Protein 2GAS (pdb70)

Nearest PDB structures (foldseek):
  2gas-assembly2_B  TM=9.948E-01  e=5.418E-63  Medicago sativa
  1qyc-assembly1_B  TM=9.680E-01  e=9.680E-45  Pinus taeda
  7cs9-assembly2_A  TM=9.360E-01  e=3.349E-35  Arabidopsis thaliana
  3c1o-assembly1_A  TM=9.194E-01  e=2.163E-31  Clarkia breweri
  3i52-assembly1_A  TM=9.029E-01  e=3.126E-31  Vitis vinifera

Solvent-accessible surface area: 25068 Å² total; per-residue (Å²): 104,166,38,70,0,0,0,0,26,6,39,22,45,9,0,58,42,0,0,81,12,0,42,182,46,48,5,52,1,30,0,13,12,39,130,69,94,10,1,39,14,16,31,44,54,66,105,15,20,72,57,0,102,91,77,45,8,75,34,15,119,6,25,12,60,59,60,142,34,0,10,136,2,0,119,61,2,20,3,0,0,2,1,21,47,76,25,31,21,83,12,4,86,84,2,5,121,0,6,98,103,11,63,52,16,127,12,0,0,2,7,5,8,18,16,2,4,72,62,29,93,3,43,92,40,0,96,105,44,12,68,52,34,8,64,10,4,104,55,0,65,91,73,60,5,32,33,0,8,0,0,0,11,1,15,1,30,124,23,2,97,15,2,12,6,4,101,30,105,66,8,10,107,57,29,1,11,0,9,13,83,1,94,38,61,2,1,5,0,13,31,52,16,0,0,52,1,0,3,80,0,4,49,17,112,102,0,94,59,41,7,0,0,2,27,3,89,132,0,57,28,11,6,36,70,0,1,56,29,0,28,144,37,31,67,86,102,4,99,77,60,107,4,45,54,123,75,1,57,66,10,8,144,56,9,16,110,48,48,21,60,69,2,0,40,10,2,0,8,9,29,88,5,13,1,77,36,161,58,58,112,73,119,5,31,26,0,20,134,46,6,101,98,20,133,33,47,12,1,45,94,22,0,77,124,31,94,160,95,47,62,0,0,0,2,34,8,26,23,69,20,0,56,39,0,0,84,14,0,40,189,62,62,15,57,5,32,0,8,20,90,134,44,100,22,6,28,19,18,40,48,47,74,120,14,30,91,60,0,101,93,80,49,7,82,50,20,111,2,14,34,92,59,63,145,32,0,10,138,3,0,119,66,1,10,8,0,0,2,4,29,44,65,49,57,28,90,22,2,67,79,0,7,132,0,6,107,107,10,65,44,15,99,11,0,0,3,13,4,8,17,19,2,4,72,65,28,90,2,42,94,44,0,99,122,38,11,78,59,32,11,58,3,3,99,54,0,66,91,82,62,4,33,24,0,6,0,0,0,12,6,19,0,36,117,21,1,87,17,2,10,3,6,97,40,92,68,11,12,101,62,30,0,9,1,6,23,83,1,101,37,61,10,2,15,1,15,38,53,17,0,0,58,2,0,5,84,0,5,65,17,116,111,0,90,61,46,6,0,0,2,27,3,87,135,0,59,24,11,6,35,69,1,0,53,40,0,24,129,40,30,69,94,94,4,111,77,39,90,1,56,55,123,20,0,58,91,6,9,138,25,4,29,89,63,27,26,55,34,4,0,23,6,0,0,25,14,31,92,7,12,2,76,30,153,54,55,109,73,135,11,24,27,0,25,135,45,6,113,89,19,120,50,37,28,0,51,103,23,0,80,124,35,98

Radius of gyration: 26.08 Å; Cα contacts (8 Å, |Δi|>4): 1271; chains: 2; bounding box: 48×51×77 Å

CATH classification: 3.40.50.720 (+1 more: 3.90.25.10)

InterPro domains:
  IPR008030 NmrA-like domain [PF05368] (4-314)
  IPR036291 NAD(P)-binding domain superfamily [SSF51735] (5-292)
  IPR045312 Phenylcoumaran benzylic ether reductase-like [cd05259] (6-313)
  IPR050608 NmrA-type oxidoreductase, Isoflavone reductase subfamily [PTHR43349] (4-318)

Secondary structure (DSSP, 8-state):
----EEEESTTSTTHHHHHHHHHHHT--EEEEE--S--SS-HHHHHHHHHHHHHTTPEEEE--TT-HHHHHHHHTT-SEEEE-SSSS-GGGHHHHHHHHHHH---SEEE-S--SS-TTS----TTHHHHHHHHHHHHHHHHHHT--BEEEE--EETTTTGGGTT-TT-SS--SSEEEEETTS-SEEEEE-HHHHHHHHHHHHT-GGGTTEEEE---GGGEEEHHHHHHHHHHHHTSPPEEEEE-HHHHHHHHHHBPTTHHHHHHHHIIIIIS-TT-----TTTEEEHHHH-TT--PPPHHHHHGGG-/----EEEESTTSTTHHHHHHHHHHHT--EEEEE-SS--SS-HHHHHHHHHHHHHTTPEEEE--TT-HHHHHHHHTT-SEEEE-SSSB-GGGHHHHHHHHHHH---SEEE-S--SS-TTS----TTHHHHHHHHHHHHHHHHHTT--BEEEE--EEIIIIITTTT-TT-SS--SSEEEEETTS-S-EEEE-HHHHHHHHHHHHH-GGGTTEEEE---GGGEE-HHHHHHHHHHHHTSPPEEEEEPHHHHHHHHHH--TTHHHHHHHHIIIIIS-TT-----TTTEEEHHHH-TT-----HHHHHGGG-

Structure (mmCIF, N/CA/C/O backbone):
data_2GAS
#
_entry.id   2GAS
#
_cell.length_a   176.064
_cell.length_b   53.000
_cell.length_c   74.397
_cell.angle_alpha   90.00
_cell.angle_beta   112.72
_cell.angle_gamma   90.00
#
_symmetry.space_group_name_H-M   'C 1 2 1'
#
loop_
_entity.id
_entity.type
_entity.pdbx_description
1 polymer 'isoflavone reductase'
2 water water
#
loop_
_atom_site.group_PDB
_atom_site.id
_atom_site.type_symbol
_atom_site.label_atom_id
_atom_site.label_alt_id
_atom_site.label_comp_id
_atom_site.label_asym_id
_atom_site.label_entity_id
_atom_site.label_seq_id
_atom_site.pdbx_PDB_ins_code
_atom_site.Cartn_x
_atom_site.Cartn_y
_atom_site.Cartn_z
_atom_site.occupancy
_atom_site.B_iso_or_equiv
_atom_site.auth_seq_id
_atom_site.auth_comp_id
_atom_site.auth_asym_id
_atom_site.auth_atom_id
_atom_site.pdbx_PDB_model_num
ATOM 1 N N . THR A 1 1 ? 20.632 -11.742 40.306 1.00 46.47 3 THR A N 1
ATOM 2 C CA . THR A 1 1 ? 21.091 -12.689 39.247 1.00 46.62 3 THR A CA 1
ATOM 3 C C . THR A 1 1 ? 20.245 -13.960 39.212 1.00 45.07 3 THR A C 1
ATOM 4 O O . THR A 1 1 ? 20.566 -14.906 38.493 1.00 46.00 3 THR A O 1
ATOM 8 N N . GLU A 1 2 ? 19.168 -13.979 39.991 1.00 43.18 4 GLU A N 1
ATOM 9 C CA . GLU A 1 2 ? 18.277 -15.135 40.038 1.00 40.02 4 GLU A CA 1
ATOM 10 C C . GLU A 1 2 ? 17.396 -15.196 38.790 1.00 36.14 4 GLU A C 1
ATOM 11 O O . GLU A 1 2 ? 16.895 -16.261 38.423 1.00 36.10 4 GLU A O 1
ATOM 17 N N . ASN A 1 3 ? 17.213 -14.053 38.137 1.00 30.26 5 ASN A N 1
ATOM 18 C CA . ASN A 1 3 ? 16.374 -13.990 36.944 1.00 27.46 5 ASN A CA 1
ATOM 19 C C . ASN A 1 3 ? 16.934 -14.772 35.763 1.00 23.39 5 ASN A C 1
ATOM 20 O O . ASN A 1 3 ? 18.073 -14.556 35.344 1.00 21.83 5 ASN A O 1
ATOM 25 N N . LYS A 1 4 ? 16.122 -15.682 35.232 1.00 20.70 6 LYS A N 1
ATOM 26 C CA . LYS A 1 4 ? 16.504 -16.470 34.069 1.00 19.27 6 LYS A CA 1
ATOM 27 C C . LYS A 1 4 ? 16.078 -15.627 32.874 1.00 19.12 6 LYS A C 1
ATOM 28 O O . LYS A 1 4 ? 14.903 -15.298 32.734 1.00 19.60 6 LYS A O 1
ATOM 34 N N . ILE A 1 5 ? 17.042 -15.276 32.027 1.00 17.43 7 ILE A N 1
ATOM 35 C CA . ILE A 1 5 ? 16.791 -14.421 30.870 1.00 16.00 7 ILE A CA 1
ATOM 36 C C . ILE A 1 5 ? 16.874 -15.145 29.524 1.00 17.12 7 ILE A C 1
ATOM 37 O O . ILE A 1 5 ? 17.888 -15.769 29.201 1.00 17.42 7 ILE A O 1
ATOM 42 N N . LEU A 1 6 ? 15.799 -15.044 28.743 1.00 16.84 8 LEU A N 1
ATOM 43 C CA . LEU A 1 6 ? 15.724 -15.663 27.423 1.00 17.29 8 LEU A CA 1
ATOM 44 C C . LEU A 1 6 ? 15.852 -14.587 26.352 1.00 16.21 8 LEU A C 1
ATOM 45 O O . LEU A 1 6 ? 15.110 -13.601 26.361 1.00 17.19 8 LEU A O 1
ATOM 50 N N . ILE A 1 7 ? 16.784 -14.790 25.431 1.00 16.74 9 ILE A N 1
ATOM 51 C CA . ILE A 1 7 ? 17.005 -13.841 24.349 1.00 15.53 9 ILE A CA 1
ATOM 52 C C . ILE A 1 7 ? 16.535 -14.399 23.014 1.00 16.11 9 ILE A C 1
ATOM 53 O O . ILE A 1 7 ? 17.014 -15.443 22.563 1.00 17.08 9 ILE A O 1
ATOM 58 N N . LEU A 1 8 ? 15.583 -13.706 22.394 1.00 15.26 10 LEU A N 1
ATOM 59 C CA . LEU A 1 8 ? 15.082 -14.090 21.078 1.00 15.43 10 LEU A CA 1
ATOM 60 C C . LEU A 1 8 ? 15.944 -13.281 20.103 1.00 15.07 10 LEU A C 1
ATOM 61 O O . LEU A 1 8 ? 16.280 -12.126 20.387 1.00 17.64 10 LEU A O 1
ATOM 66 N N . GLY A 1 9 ? 16.312 -13.888 18.974 1.00 14.81 11 GLY A N 1
ATOM 67 C CA . GLY A 1 9 ? 17.183 -13.236 18.005 1.00 16.76 11 GLY A CA 1
ATOM 68 C C . GLY A 1 9 ? 18.577 -13.118 18.613 1.00 15.65 11 GLY A C 1
ATOM 69 O O . GLY A 1 9 ? 19.267 -12.123 18.408 1.00 15.13 11 GLY A O 1
ATOM 70 N N . PRO A 1 10 ? 19.036 -14.151 19.338 1.00 17.26 12 PRO A N 1
ATOM 71 C CA . PRO A 1 10 ? 20.349 -14.143 19.988 1.00 16.34 12 PRO A CA 1
ATOM 72 C C . PRO A 1 10 ? 21.595 -13.990 19.116 1.00 17.38 12 PRO A C 1
ATOM 73 O O . PRO A 1 10 ? 22.630 -13.523 19.602 1.00 18.23 12 PRO A O 1
ATOM 77 N N . THR A 1 11 ? 21.519 -14.374 17.845 1.00 17.45 13 THR A N 1
ATOM 78 C CA . THR A 1 11 ? 22.698 -14.244 16.990 1.00 18.05 13 THR A CA 1
ATOM 79 C C . THR A 1 11 ? 22.717 -12.972 16.146 1.00 17.24 13 THR A C 1
ATOM 80 O O . THR A 1 11 ? 23.622 -12.774 15.338 1.00 19.78 13 THR A O 1
ATOM 84 N N . GLY A 1 12 ? 21.728 -12.104 16.335 1.00 15.08 14 GLY A N 1
ATOM 85 C CA . GLY A 1 12 ? 21.704 -10.861 15.582 1.00 16.69 14 GLY A CA 1
ATOM 86 C C . GLY A 1 12 ? 22.799 -9.903 16.030 1.00 17.02 14 GLY A C 1
ATOM 87 O O . GLY A 1 12 ? 23.460 -10.137 17.043 1.00 15.28 14 GLY A O 1
ATOM 88 N N . ALA A 1 13 ? 22.984 -8.813 15.286 1.00 17.34 15 ALA A N 1
ATOM 89 C CA . ALA A 1 13 ? 24.010 -7.827 15.610 1.00 17.65 15 ALA A CA 1
ATOM 90 C C . ALA A 1 13 ? 23.807 -7.263 17.010 1.00 16.81 15 ALA A C 1
ATOM 91 O O . ALA A 1 13 ? 24.764 -7.030 17.745 1.00 18.19 15 ALA A O 1
ATOM 93 N N . ILE A 1 14 ? 22.550 -7.059 17.383 1.00 17.04 16 ILE A N 1
ATOM 94 C CA . ILE A 1 14 ? 22.228 -6.513 18.695 1.00 17.30 16 ILE A CA 1
ATOM 95 C C . ILE A 1 14 ? 22.105 -7.598 19.757 1.00 17.99 16 ILE A C 1
ATOM 96 O O . ILE A 1 14 ? 22.643 -7.472 20.857 1.00 17.77 16 ILE A O 1
ATOM 101 N N . GLY A 1 15 ? 21.396 -8.667 19.413 1.00 16.94 17 GLY A N 1
ATOM 102 C CA . GLY A 1 15 ? 21.185 -9.760 20.343 1.00 16.20 17 GLY A CA 1
ATOM 103 C C . GLY A 1 15 ? 22.424 -10.388 20.949 1.00 14.10 17 GLY A C 1
ATOM 104 O O . GLY A 1 15 ? 22.412 -10.730 22.127 1.00 16.07 17 GLY A O 1
ATOM 105 N N . ARG A 1 16 ? 23.488 -10.540 20.168 1.00 14.89 18 ARG A N 1
ATOM 106 C CA . ARG A 1 16 ? 24.699 -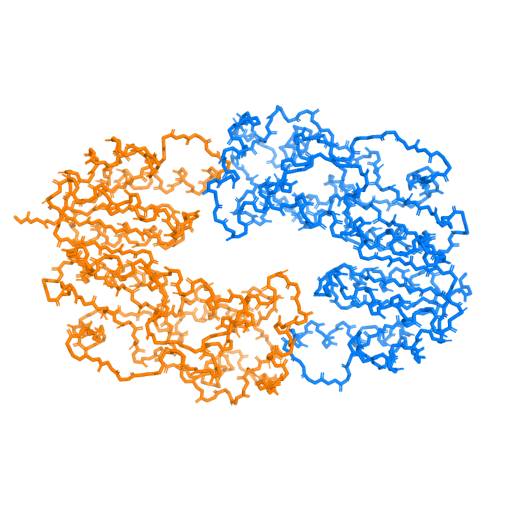11.167 20.695 1.00 15.07 18 ARG A CA 1
ATOM 107 C C . ARG A 1 16 ? 25.260 -10.421 21.901 1.00 14.83 18 ARG A C 1
ATOM 108 O O . ARG A 1 16 ? 25.760 -11.038 22.839 1.00 15.67 18 ARG A O 1
ATOM 116 N N . HIS A 1 17 ? 25.170 -9.097 21.890 1.00 15.44 19 HIS A N 1
ATOM 117 C CA . HIS A 1 17 ? 25.696 -8.316 23.003 1.00 14.80 19 HIS A CA 1
ATOM 118 C C . HIS A 1 17 ? 24.829 -8.425 24.244 1.00 15.77 19 HIS A C 1
ATOM 119 O O . HIS A 1 17 ? 25.310 -8.255 25.366 1.00 16.45 19 HIS A O 1
ATOM 126 N N . ILE A 1 18 ? 23.545 -8.704 24.041 1.00 15.27 20 ILE A N 1
ATOM 127 C CA . ILE A 1 18 ? 22.625 -8.889 25.151 1.00 13.83 20 ILE A CA 1
ATOM 128 C C . ILE A 1 18 ? 22.940 -10.246 25.780 1.00 15.94 20 ILE A C 1
ATOM 129 O O . ILE A 1 18 ? 22.966 -10.382 27.006 1.00 16.51 20 ILE A O 1
ATOM 134 N N . VAL A 1 19 ? 23.192 -11.247 24.939 1.00 15.09 21 VAL A N 1
ATOM 135 C CA . VAL A 1 19 ? 23.536 -12.574 25.441 1.00 14.42 21 VAL A CA 1
ATOM 136 C C . VAL A 1 19 ? 24.827 -12.470 26.257 1.00 15.20 21 VAL A C 1
ATOM 137 O O . VAL A 1 19 ? 24.894 -12.951 27.388 1.00 16.16 21 VAL A O 1
ATOM 141 N N . TRP A 1 20 ? 25.846 -11.828 25.695 1.00 15.82 22 TRP A N 1
ATOM 142 C CA . TRP A 1 20 ? 27.111 -11.699 26.414 1.00 15.95 22 TRP A CA 1
ATOM 143 C C . TRP A 1 20 ? 26.987 -10.898 27.714 1.00 16.53 22 TRP A C 1
ATOM 144 O O . TRP A 1 20 ? 27.620 -11.231 28.715 1.00 15.93 22 TRP A O 1
ATOM 155 N N . ALA A 1 21 ? 26.171 -9.848 27.711 1.00 16.75 23 ALA A N 1
ATOM 156 C CA . ALA A 1 21 ? 26.008 -9.045 28.919 1.00 15.99 23 ALA A CA 1
ATOM 157 C C . ALA A 1 21 ? 25.281 -9.850 29.994 1.00 16.81 23 ALA A C 1
ATOM 158 O O . ALA A 1 21 ? 25.547 -9.699 31.185 1.00 16.99 23 ALA A O 1
ATOM 160 N N . SER A 1 22 ? 24.363 -10.712 29.571 1.00 15.96 24 SER A N 1
ATOM 161 C CA . SER A 1 22 ? 23.616 -11.527 30.517 1.00 17.05 24 SER A CA 1
ATOM 162 C C . SER A 1 22 ? 24.587 -12.493 31.194 1.00 17.10 24 SER A C 1
ATOM 163 O O . SER A 1 22 ? 24.548 -12.671 32.412 1.00 18.20 24 SER A O 1
ATOM 166 N N . ILE A 1 23 ? 25.466 -13.098 30.401 1.00 17.13 25 ILE A N 1
ATOM 167 C CA . ILE A 1 23 ? 26.460 -14.024 30.941 1.00 18.76 25 ILE A CA 1
ATOM 168 C C . ILE A 1 23 ? 27.406 -13.283 31.882 1.00 19.63 25 ILE A C 1
ATOM 169 O O . ILE A 1 23 ? 27.724 -13.772 32.965 1.00 20.44 25 ILE A O 1
ATOM 174 N N . LYS A 1 24 ? 27.852 -12.105 31.460 1.00 20.06 26 LYS A N 1
ATOM 175 C CA . LYS A 1 24 ? 28.771 -11.290 32.251 1.00 21.18 26 LYS A CA 1
ATOM 176 C C . LYS A 1 24 ? 28.187 -10.940 33.620 1.00 21.37 26 LYS A C 1
ATOM 177 O O . LYS A 1 24 ? 28.885 -11.004 34.640 1.00 21.71 26 LYS A O 1
ATOM 183 N N . ALA A 1 25 ? 26.908 -10.572 33.641 1.00 19.66 27 ALA A N 1
ATOM 184 C CA . ALA A 1 25 ? 26.219 -10.208 34.872 1.00 20.81 27 ALA A CA 1
ATOM 185 C C . ALA A 1 25 ? 26.012 -11.410 35.788 1.00 22.91 27 ALA A C 1
ATOM 186 O O . ALA A 1 25 ? 25.789 -11.251 36.988 1.00 24.20 27 ALA A O 1
ATOM 188 N N . GLY A 1 26 ? 26.071 -12.606 35.210 1.00 22.57 28 GLY A N 1
ATOM 189 C CA . GLY A 1 26 ? 25.904 -13.822 35.988 1.00 23.40 28 GLY A CA 1
ATOM 190 C C . GLY A 1 26 ? 24.512 -14.425 35.949 1.00 23.25 28 GLY A C 1
ATOM 191 O O . GLY A 1 26 ? 24.221 -15.369 36.683 1.00 24.86 28 GLY A O 1
ATOM 192 N N . ASN A 1 27 ? 23.640 -13.891 35.098 1.00 20.93 29 ASN A N 1
ATOM 193 C CA . ASN A 1 27 ? 22.285 -14.421 34.997 1.00 21.04 29 ASN A CA 1
ATOM 194 C C . ASN A 1 27 ? 22.233 -15.743 34.260 1.00 20.08 29 ASN A C 1
ATOM 195 O O . ASN A 1 27 ? 23.027 -15.984 33.350 1.00 21.57 29 ASN A O 1
ATOM 200 N N . PRO A 1 28 ? 21.309 -16.633 34.661 1.00 21.61 30 PRO A N 1
ATOM 201 C CA . PRO A 1 28 ? 21.216 -17.902 33.937 1.00 21.40 30 PRO A CA 1
ATOM 202 C C . PRO A 1 28 ? 20.735 -17.377 32.582 1.00 19.97 30 PRO A C 1
ATOM 203 O O . PRO A 1 28 ? 19.724 -16.670 32.515 1.00 20.19 30 PRO A O 1
ATOM 207 N N . THR A 1 29 ? 21.455 -17.703 31.517 1.00 18.92 31 THR A N 1
ATOM 208 C CA . THR A 1 29 ? 21.126 -17.184 30.196 1.00 17.65 31 THR A CA 1
ATOM 209 C C . THR A 1 29 ? 20.662 -18.240 29.208 1.00 18.25 31 THR A C 1
ATOM 210 O O . THR A 1 29 ? 21.295 -19.283 29.063 1.00 18.83 31 THR A O 1
ATOM 214 N N . TYR A 1 30 ? 19.550 -17.951 28.534 1.00 18.38 32 TYR A N 1
ATOM 215 C CA . TYR A 1 30 ? 18.951 -18.856 27.559 1.00 18.45 32 TYR A CA 1
ATOM 216 C C . TYR A 1 30 ? 18.814 -18.167 26.205 1.00 17.56 32 TYR A C 1
ATOM 217 O O . TYR A 1 30 ? 18.567 -16.965 26.142 1.00 17.57 32 TYR A O 1
ATOM 226 N N . ALA A 1 31 ? 18.981 -18.926 25.127 1.00 17.13 33 ALA A N 1
ATOM 227 C CA . ALA A 1 31 ? 18.849 -18.374 23.781 1.00 18.65 33 ALA A CA 1
ATOM 228 C C . ALA A 1 31 ? 17.926 -19.270 22.960 1.00 19.20 33 ALA A C 1
ATOM 229 O O . ALA A 1 31 ? 18.102 -20.486 22.936 1.00 19.27 33 ALA A O 1
ATOM 231 N N . LEU A 1 32 ? 16.934 -18.672 22.307 1.00 19.76 34 LEU A N 1
ATOM 232 C CA . LEU A 1 32 ? 16.010 -19.446 21.481 1.00 20.10 34 LEU A CA 1
ATOM 233 C C . LEU A 1 32 ? 16.634 -19.628 20.108 1.00 22.20 34 LEU A C 1
ATOM 234 O O . LEU A 1 32 ? 16.927 -18.652 19.410 1.00 20.91 34 LEU A O 1
ATOM 239 N N . VAL A 1 33 ? 16.849 -20.882 19.729 1.00 21.80 35 VAL A N 1
ATOM 240 C CA . VAL A 1 33 ? 17.453 -21.191 18.443 1.00 25.97 35 VAL A CA 1
ATOM 241 C C . VAL A 1 33 ? 16.771 -22.378 17.782 1.00 29.49 35 VAL A C 1
ATOM 242 O O . VAL A 1 33 ? 16.326 -23.309 18.456 1.00 31.03 35 VAL A O 1
ATOM 246 N N . ARG A 1 34 ? 16.698 -22.333 16.457 1.00 31.68 36 ARG A N 1
ATOM 247 C CA . ARG A 1 34 ? 16.093 -23.402 15.682 1.00 35.62 36 ARG A CA 1
ATOM 248 C C . ARG A 1 34 ? 17.185 -24.399 15.302 1.00 36.80 36 ARG A C 1
ATOM 249 O O . ARG A 1 34 ? 18.227 -24.018 14.768 1.00 37.40 36 ARG A O 1
ATOM 257 N N . LYS A 1 35 ? 16.957 -25.673 15.599 1.00 39.69 37 LYS A N 1
ATOM 258 C CA . LYS A 1 35 ? 17.930 -26.702 15.263 1.00 41.58 37 LYS A CA 1
ATOM 259 C C . LYS A 1 35 ? 17.619 -27.245 13.882 1.00 41.65 37 LYS A C 1
ATOM 260 O O . LYS A 1 35 ? 17.628 -28.456 13.656 1.00 43.66 37 LYS A O 1
ATOM 266 N N . THR A 1 36 ? 17.335 -26.329 12.963 1.00 40.36 38 THR A N 1
ATOM 267 C CA . THR A 1 36 ? 17.021 -26.684 11.589 1.00 39.25 38 THR A CA 1
ATOM 268 C C . THR A 1 36 ? 17.872 -25.837 10.652 1.00 36.37 38 THR A C 1
ATOM 269 O O . THR A 1 36 ? 18.425 -24.814 11.056 1.00 36.61 38 THR A O 1
ATOM 273 N N . ILE A 1 37 ? 17.976 -26.271 9.402 1.00 31.66 48 ILE A N 1
ATOM 274 C CA . ILE A 1 37 ? 18.777 -25.564 8.413 1.00 26.77 48 ILE A CA 1
ATOM 275 C C . ILE A 1 37 ? 18.027 -24.430 7.723 1.00 26.60 48 ILE A C 1
ATOM 276 O O . ILE A 1 37 ? 17.010 -24.651 7.067 1.00 26.33 48 ILE A O 1
ATOM 281 N N . THR A 1 38 ? 18.544 -23.213 7.880 1.00 24.14 49 THR A N 1
ATOM 282 C CA . THR A 1 38 ? 17.947 -22.034 7.263 1.00 22.81 49 THR A CA 1
ATOM 283 C C . THR A 1 38 ? 19.013 -21.345 6.422 1.00 22.90 49 THR A C 1
ATOM 284 O O . THR A 1 38 ? 20.133 -21.847 6.298 1.00 23.06 49 THR A O 1
ATOM 288 N N . ALA A 1 39 ? 18.666 -20.197 5.851 1.00 21.20 50 ALA A N 1
ATOM 289 C CA . ALA A 1 39 ? 19.604 -19.451 5.022 1.00 21.33 50 ALA A CA 1
ATOM 290 C C . ALA A 1 39 ? 20.506 -18.507 5.826 1.00 21.50 50 ALA A C 1
ATOM 291 O O . ALA A 1 39 ? 21.248 -17.715 5.249 1.00 21.31 50 ALA A O 1
ATOM 293 N N . ALA A 1 40 ? 20.450 -18.595 7.152 1.00 20.89 51 ALA A N 1
ATOM 294 C CA . ALA A 1 40 ? 21.280 -17.742 8.001 1.00 20.45 51 ALA A CA 1
ATOM 295 C C . ALA A 1 40 ? 22.762 -17.956 7.696 1.00 20.93 51 ALA A C 1
ATOM 296 O O . ALA A 1 40 ? 23.176 -19.072 7.382 1.00 21.14 51 ALA A O 1
ATOM 298 N N . ASN A 1 41 ? 23.560 -16.893 7.779 1.00 19.29 52 ASN A N 1
ATOM 299 C CA . ASN A 1 41 ? 24.994 -17.021 7.523 1.00 18.69 52 ASN A CA 1
ATOM 300 C C . ASN A 1 41 ? 25.492 -18.142 8.432 1.00 18.77 52 ASN A C 1
ATOM 301 O O . ASN A 1 41 ? 25.403 -18.040 9.656 1.00 19.75 52 ASN A O 1
ATOM 306 N N . PRO A 1 42 ? 26.026 -19.226 7.846 1.00 19.65 53 PRO A N 1
ATOM 307 C CA . PRO A 1 42 ? 26.522 -20.367 8.623 1.00 19.64 53 PRO A CA 1
ATOM 308 C C . PRO A 1 42 ? 27.752 -20.141 9.496 1.00 21.30 53 PRO A C 1
ATOM 309 O O . PRO A 1 42 ? 27.872 -20.751 10.558 1.00 21.85 53 PRO A O 1
ATOM 313 N N . GLU A 1 43 ? 28.673 -19.287 9.064 1.00 20.50 54 GLU A N 1
ATOM 314 C CA . GLU A 1 43 ? 29.857 -19.052 9.880 1.00 20.22 54 GLU A CA 1
ATOM 315 C C . GLU A 1 43 ? 29.494 -18.260 11.123 1.00 21.32 54 GLU A C 1
ATOM 316 O O . GLU A 1 43 ? 29.902 -18.610 12.225 1.00 21.15 54 GLU A O 1
ATOM 322 N N . THR A 1 44 ? 28.707 -17.203 10.951 1.00 19.63 55 THR A N 1
ATOM 323 C CA . THR A 1 44 ? 28.311 -16.383 12.089 1.00 20.73 55 THR A CA 1
ATOM 324 C C . THR A 1 44 ? 27.458 -17.177 13.074 1.00 21.46 55 THR A C 1
ATOM 325 O O . THR A 1 44 ? 27.692 -17.146 14.281 1.00 21.42 55 THR A O 1
ATOM 329 N N . LYS A 1 45 ? 26.477 -17.909 12.561 1.00 21.42 56 LYS A N 1
ATOM 330 C CA . LYS A 1 45 ? 25.606 -18.689 13.430 1.00 22.33 56 LYS A CA 1
ATOM 331 C C . LYS A 1 45 ? 26.414 -19.713 14.226 1.00 23.02 56 LYS A C 1
ATOM 332 O O . LYS A 1 45 ? 26.325 -19.779 15.453 1.00 23.37 56 LYS A O 1
ATOM 338 N N . GLU A 1 46 ? 27.219 -20.492 13.515 1.00 23.08 57 GLU A N 1
ATOM 339 C CA . GLU A 1 46 ? 28.045 -21.524 14.123 1.00 25.05 57 GLU A CA 1
ATOM 340 C C . GLU A 1 46 ? 29.002 -20.951 15.170 1.00 23.06 57 GLU A C 1
ATOM 341 O O . GLU A 1 46 ? 29.083 -21.452 16.293 1.00 23.46 57 GLU A O 1
ATOM 347 N N . GLU A 1 47 ? 29.725 -19.899 14.805 1.00 21.10 58 GLU A N 1
ATOM 348 C CA . GLU A 1 47 ? 30.671 -19.286 15.730 1.00 21.57 58 GLU A CA 1
ATOM 349 C C . GLU A 1 47 ? 29.999 -18.739 16.984 1.00 20.29 58 GLU A C 1
ATOM 350 O O . GLU A 1 47 ? 30.493 -18.919 18.094 1.00 19.43 58 GLU A O 1
ATOM 356 N N . LEU A 1 48 ? 28.871 -18.065 16.806 1.00 18.62 59 LEU A N 1
ATOM 357 C CA . LEU A 1 48 ? 28.161 -17.492 17.938 1.00 18.63 59 LEU A CA 1
ATOM 358 C C . LEU A 1 48 ? 27.580 -18.574 18.847 1.00 20.43 59 LEU A C 1
ATOM 359 O O . LEU A 1 48 ? 27.755 -18.531 20.064 1.00 20.60 59 LEU A O 1
ATOM 364 N N . ILE A 1 49 ? 26.897 -19.552 18.262 1.00 19.93 60 ILE A N 1
ATOM 365 C CA . ILE A 1 49 ? 26.306 -20.621 19.059 1.00 22.13 60 ILE A CA 1
ATOM 366 C C . ILE A 1 49 ? 27.362 -21.406 19.840 1.00 21.90 60 ILE A C 1
ATOM 367 O O . ILE A 1 49 ? 27.152 -21.745 21.008 1.00 21.97 60 ILE A O 1
ATOM 372 N N . ASP A 1 50 ? 28.491 -21.699 19.201 1.00 22.04 61 ASP A N 1
ATOM 373 C CA . ASP A 1 50 ? 29.562 -22.429 19.873 1.00 22.14 61 ASP A CA 1
ATOM 374 C C . ASP A 1 50 ? 30.068 -21.605 21.049 1.00 21.09 61 ASP A C 1
ATOM 375 O O . ASP A 1 50 ? 30.299 -22.134 22.139 1.00 20.54 61 ASP A O 1
ATOM 380 N N . ASN A 1 51 ? 30.247 -20.308 20.817 1.00 19.01 62 ASN A N 1
ATOM 381 C CA . ASN A 1 51 ? 30.721 -19.418 21.862 1.00 18.15 62 ASN A CA 1
ATOM 382 C C . ASN A 1 51 ? 29.737 -19.388 23.024 1.00 18.14 62 ASN A C 1
ATOM 383 O O . ASN A 1 51 ? 30.131 -19.499 24.186 1.00 18.85 62 ASN A O 1
ATOM 388 N N . TYR A 1 52 ? 28.454 -19.247 22.709 1.00 18.44 63 TYR A N 1
ATOM 389 C CA . TYR A 1 52 ? 27.423 -19.213 23.736 1.00 17.95 63 TYR A CA 1
ATOM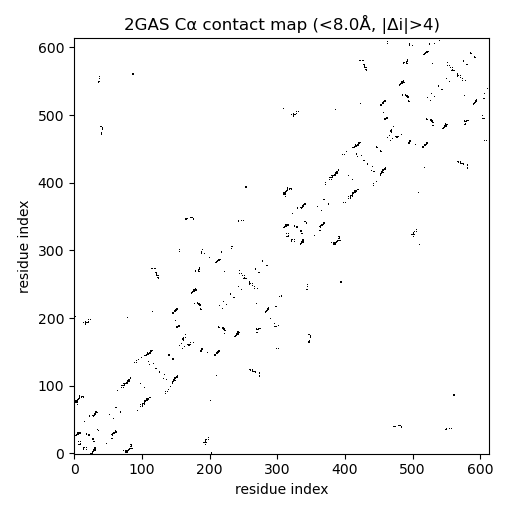 390 C C . TYR A 1 52 ? 27.460 -20.475 24.592 1.00 18.77 63 TYR A C 1
ATOM 391 O O . TYR A 1 52 ? 27.443 -20.402 25.819 1.00 17.72 63 TYR A O 1
ATOM 400 N N . GLN A 1 53 ? 27.516 -21.634 23.947 1.00 19.09 64 GLN A N 1
ATOM 401 C CA . GLN A 1 53 ? 27.550 -22.883 24.696 1.00 21.33 64 GLN A CA 1
ATOM 402 C C . GLN A 1 53 ? 28.796 -23.006 25.569 1.00 21.48 64 GLN A C 1
ATOM 403 O O . GLN A 1 53 ? 28.728 -23.551 26.675 1.00 22.29 64 GLN A O 1
ATOM 409 N N . SER A 1 54 ? 29.926 -22.495 25.089 1.00 21.69 65 SER A N 1
ATOM 410 C CA . SER A 1 54 ? 31.161 -22.563 25.866 1.00 21.98 65 SER A CA 1
ATOM 411 C C . SER A 1 54 ? 31.068 -21.677 27.107 1.00 23.34 65 SER A C 1
ATOM 412 O O . SER A 1 54 ? 31.820 -21.863 28.066 1.00 23.73 65 SER A O 1
ATOM 415 N N . LEU A 1 55 ? 30.145 -20.716 27.080 1.00 21.79 66 LEU A N 1
ATOM 416 C CA . LEU A 1 55 ? 29.937 -19.792 28.192 1.00 21.20 66 LEU A CA 1
ATOM 417 C C . LEU A 1 55 ? 28.821 -20.220 29.139 1.00 20.70 66 LEU A C 1
ATOM 418 O O . LEU A 1 55 ? 28.550 -19.551 30.137 1.00 22.14 66 LEU A O 1
ATOM 423 N N . GLY A 1 56 ? 28.159 -21.322 28.820 1.00 19.12 67 GLY A N 1
ATOM 424 C CA . GLY A 1 56 ? 27.089 -21.796 29.674 1.00 20.03 67 GLY A CA 1
ATOM 425 C C . GLY A 1 56 ? 25.696 -21.359 29.261 1.00 19.73 67 GLY A C 1
ATOM 426 O O . GLY A 1 56 ? 24.735 -21.582 29.995 1.00 20.91 67 GLY A O 1
ATOM 427 N N . VAL A 1 57 ? 25.574 -20.726 28.100 1.00 20.11 68 VAL A N 1
ATOM 428 C CA . VAL A 1 57 ? 24.255 -20.317 27.628 1.00 19.28 68 VAL A CA 1
ATOM 429 C C . VAL A 1 57 ? 23.479 -21.590 27.330 1.00 20.05 68 VAL A C 1
ATOM 430 O O . VAL A 1 57 ? 24.015 -22.522 26.727 1.00 21.61 68 VAL A O 1
ATOM 434 N N . ILE A 1 58 ? 22.225 -21.629 27.769 1.00 20.47 69 ILE A N 1
ATOM 435 C CA . ILE A 1 58 ? 21.353 -22.776 27.544 1.00 21.07 69 ILE A CA 1
ATOM 436 C C . ILE A 1 58 ? 20.534 -22.534 26.279 1.00 21.26 69 ILE A C 1
ATOM 437 O O . ILE A 1 58 ? 19.836 -21.528 26.165 1.00 21.78 69 ILE A O 1
ATOM 442 N N . LEU A 1 59 ? 20.625 -23.452 25.324 1.00 20.86 70 LEU A N 1
ATOM 443 C CA . LEU A 1 59 ? 19.883 -23.309 24.080 1.00 21.96 70 LEU A CA 1
ATOM 444 C C . LEU A 1 59 ? 18.524 -23.974 24.176 1.00 22.16 70 LEU A C 1
ATOM 445 O O . LEU A 1 59 ? 18.432 -25.170 24.457 1.00 25.11 70 LEU A O 1
ATOM 450 N N . LEU A 1 60 ? 17.472 -23.198 23.944 1.00 21.59 71 LEU A N 1
ATOM 451 C CA . LEU A 1 60 ? 16.116 -23.726 23.966 1.00 23.74 71 LEU A CA 1
ATOM 452 C C . LEU A 1 60 ? 15.677 -23.814 22.508 1.00 25.03 71 LEU A C 1
ATOM 453 O O . LEU A 1 60 ? 15.776 -22.839 21.761 1.00 24.71 71 LEU A O 1
ATOM 458 N N . GLU A 1 61 ? 15.207 -24.988 22.100 1.00 27.01 72 GLU A N 1
ATOM 459 C CA . GLU A 1 61 ? 14.794 -25.192 20.719 1.00 30.06 72 GLU A CA 1
ATOM 460 C C . GLU A 1 61 ? 13.402 -24.642 20.447 1.00 30.75 72 GLU A C 1
ATOM 461 O O . GLU A 1 61 ? 12.446 -24.967 21.151 1.00 31.34 72 GLU A O 1
ATOM 467 N N . GLY A 1 62 ? 13.290 -23.806 19.421 1.00 32.06 73 GLY A N 1
ATOM 468 C CA . GLY A 1 62 ? 11.998 -23.239 19.094 1.00 33.20 73 GLY A CA 1
ATOM 469 C C . GLY A 1 62 ? 12.050 -22.179 18.016 1.00 34.44 73 GLY A C 1
ATOM 470 O O . GLY A 1 62 ? 13.122 -21.698 17.645 1.00 33.84 73 GLY A O 1
ATOM 471 N N . ASP A 1 63 ? 10.876 -21.819 17.515 1.00 35.42 74 ASP A N 1
ATOM 472 C CA . ASP A 1 63 ? 10.751 -20.810 16.475 1.00 37.87 74 ASP A CA 1
ATOM 473 C C . ASP A 1 63 ? 9.580 -19.890 16.795 1.00 37.98 74 ASP A C 1
ATOM 474 O O . ASP A 1 63 ? 8.494 -20.349 17.147 1.00 38.13 74 ASP A O 1
ATOM 479 N N . ILE A 1 64 ? 9.812 -18.588 16.674 1.00 38.15 75 ILE A N 1
ATOM 480 C CA . ILE A 1 64 ? 8.781 -17.594 16.947 1.00 38.76 75 ILE A CA 1
ATOM 481 C C . ILE A 1 64 ? 7.475 -17.961 16.247 1.00 38.61 75 ILE A C 1
ATOM 482 O O . ILE A 1 64 ? 6.392 -17.593 16.704 1.00 38.30 75 ILE A O 1
ATOM 487 N N . ASN A 1 65 ? 7.581 -18.690 15.141 1.00 38.80 76 ASN A N 1
ATOM 488 C CA . ASN A 1 65 ? 6.404 -19.092 14.381 1.00 39.10 76 ASN A CA 1
ATOM 489 C C . ASN A 1 65 ? 5.849 -20.460 14.775 1.00 38.82 76 ASN A C 1
ATOM 490 O O . ASN A 1 65 ? 4.942 -20.980 14.127 1.00 39.21 76 ASN A O 1
ATOM 495 N N . ASP A 1 66 ? 6.401 -21.043 15.833 1.00 37.06 77 ASP A N 1
ATOM 496 C CA . ASP A 1 66 ? 5.932 -22.333 16.324 1.00 35.41 77 ASP A CA 1
ATOM 497 C C . ASP A 1 66 ? 5.481 -22.121 17.767 1.00 33.68 77 ASP A C 1
ATOM 498 O O . ASP A 1 66 ? 6.256 -22.292 18.709 1.00 31.11 77 ASP A O 1
ATOM 503 N N . HIS A 1 67 ? 4.214 -21.743 17.918 1.00 31.21 78 HIS A N 1
ATOM 504 C CA . HIS A 1 67 ? 3.620 -21.453 19.218 1.00 30.85 78 HIS A CA 1
ATOM 505 C C . HIS A 1 67 ? 3.955 -22.430 20.340 1.00 30.34 78 HIS A C 1
ATOM 506 O O . HIS A 1 67 ? 4.321 -22.008 21.438 1.00 28.68 78 HIS A O 1
ATOM 513 N N . GLU A 1 68 ? 3.835 -23.727 20.071 1.00 30.69 79 GLU A N 1
ATOM 514 C CA . GLU A 1 68 ? 4.124 -24.741 21.083 1.00 31.20 79 GLU A CA 1
ATOM 515 C C . GLU A 1 68 ? 5.535 -24.632 21.636 1.00 29.57 79 GLU A C 1
ATOM 516 O O . GLU A 1 68 ? 5.737 -24.679 22.849 1.00 28.86 79 GLU A O 1
ATOM 522 N N . THR A 1 69 ? 6.511 -24.497 20.744 1.00 29.05 80 THR A N 1
ATOM 523 C CA . THR A 1 69 ? 7.902 -24.388 21.161 1.00 28.21 80 THR A CA 1
ATOM 524 C C . THR A 1 69 ? 8.122 -23.084 21.919 1.00 26.86 80 THR A C 1
ATOM 525 O O . THR A 1 69 ? 8.893 -23.041 22.873 1.00 25.91 80 THR A O 1
ATOM 529 N N . LEU A 1 70 ? 7.441 -22.027 21.487 1.00 26.71 81 LEU A N 1
ATOM 530 C CA . LEU A 1 70 ? 7.557 -20.719 22.128 1.00 26.34 81 LEU A CA 1
ATOM 531 C C . LEU A 1 70 ? 7.098 -20.772 23.581 1.00 24.96 81 LEU A C 1
ATOM 532 O O . LEU A 1 70 ? 7.822 -20.354 24.485 1.00 22.58 81 LEU A O 1
ATOM 537 N N . VAL A 1 71 ? 5.887 -21.278 23.800 1.00 23.43 82 VAL A N 1
ATOM 538 C CA . VAL A 1 71 ? 5.345 -21.384 25.147 1.00 23.69 82 VAL A CA 1
ATOM 539 C C . VAL A 1 71 ? 6.241 -22.257 26.020 1.00 22.47 82 VAL A C 1
ATOM 540 O O . VAL A 1 71 ? 6.526 -21.911 27.163 1.00 23.18 82 VAL A O 1
ATOM 544 N N . LYS A 1 72 ? 6.693 -23.383 25.475 1.00 23.02 83 LYS A N 1
ATOM 545 C CA . LYS A 1 72 ? 7.552 -24.300 26.220 1.00 23.40 83 LYS A CA 1
ATOM 546 C C . LYS A 1 72 ? 8.856 -23.650 26.666 1.00 22.32 83 LYS A C 1
ATOM 547 O O . LYS A 1 72 ? 9.333 -23.893 27.774 1.00 21.54 83 LYS A O 1
ATOM 553 N N . ALA A 1 73 ? 9.428 -22.821 25.798 1.00 21.16 84 ALA A N 1
ATOM 554 C CA . ALA A 1 73 ? 10.678 -22.140 26.107 1.00 21.67 84 ALA A CA 1
ATOM 555 C C . ALA A 1 73 ? 10.455 -21.059 27.157 1.00 20.75 84 ALA A C 1
ATOM 556 O O . ALA A 1 73 ? 11.193 -20.967 28.136 1.00 21.76 84 ALA A O 1
ATOM 558 N N . ILE A 1 74 ? 9.425 -20.247 26.944 1.00 19.73 85 ILE A N 1
ATOM 559 C CA . ILE A 1 74 ? 9.107 -19.153 27.853 1.00 20.31 85 ILE A CA 1
ATOM 560 C C . ILE A 1 74 ? 8.776 -19.617 29.272 1.00 21.23 85 ILE A C 1
ATOM 561 O O . ILE A 1 74 ? 9.086 -18.926 30.244 1.00 19.88 85 ILE A O 1
ATOM 566 N N . LYS A 1 75 ? 8.158 -20.787 29.398 1.00 21.62 86 LYS A N 1
ATOM 567 C CA . LYS A 1 75 ? 7.818 -21.312 30.718 1.00 23.79 86 LYS A CA 1
ATOM 568 C C . LYS A 1 75 ? 9.056 -21.617 31.557 1.00 23.45 86 LYS A C 1
ATOM 569 O O . LYS A 1 75 ? 8.974 -21.749 32.781 1.00 24.87 86 LYS A O 1
ATOM 575 N N . GLN A 1 76 ? 10.207 -21.718 30.903 1.00 22.70 87 GLN A N 1
ATOM 576 C CA . GLN A 1 76 ? 11.446 -22.034 31.603 1.00 22.74 87 GLN A CA 1
ATOM 577 C C . GLN A 1 76 ? 12.235 -20.822 32.093 1.00 22.85 87 GLN A C 1
ATOM 578 O O . GLN A 1 76 ? 13.230 -20.978 32.794 1.00 23.85 87 GLN A O 1
ATOM 584 N N . VAL A 1 77 ? 11.787 -19.621 31.739 1.00 20.44 88 VAL A N 1
ATOM 585 C CA . VAL A 1 77 ? 12.500 -18.411 32.129 1.00 19.76 88 VAL A CA 1
ATOM 586 C C . VAL A 1 77 ? 11.635 -17.382 32.851 1.00 19.71 88 VAL A C 1
ATOM 587 O O . VAL A 1 77 ? 10.434 -17.580 33.035 1.00 22.12 88 VAL A O 1
ATOM 591 N N . ASP A 1 78 ? 12.265 -16.282 33.252 1.00 18.61 89 ASP A N 1
ATOM 592 C CA . ASP A 1 78 ? 11.593 -15.198 33.964 1.00 18.44 89 ASP A CA 1
ATOM 593 C C . ASP A 1 78 ? 11.455 -13.937 33.111 1.00 18.20 89 ASP A C 1
ATOM 594 O O . ASP A 1 78 ? 10.444 -13.242 33.173 1.00 20.37 89 ASP A O 1
ATOM 599 N N . ILE A 1 79 ? 12.486 -13.644 32.327 1.00 17.34 90 ILE A N 1
ATOM 600 C CA . ILE A 1 79 ? 12.517 -12.451 31.486 1.00 17.42 90 ILE A CA 1
ATOM 601 C C . ILE A 1 79 ? 12.722 -12.811 30.022 1.00 16.31 90 ILE A C 1
ATOM 602 O O . ILE A 1 79 ? 13.558 -13.651 29.688 1.00 16.19 90 ILE A O 1
ATOM 607 N N . VAL A 1 80 ? 11.945 -12.174 29.154 1.00 13.58 91 VAL A N 1
ATOM 608 C CA . VAL A 1 80 ? 12.020 -12.427 27.722 1.00 15.33 91 VAL A CA 1
ATOM 609 C C . VAL A 1 80 ? 12.431 -11.145 27.007 1.00 16.33 91 VAL A C 1
ATOM 610 O O . VAL A 1 80 ? 11.803 -10.099 27.175 1.00 14.16 91 VAL A O 1
ATOM 614 N N . ILE A 1 81 ? 13.497 -11.234 26.222 1.00 14.22 92 ILE A N 1
ATOM 615 C CA . ILE A 1 81 ? 14.001 -10.085 25.479 1.00 14.95 92 ILE A CA 1
ATOM 616 C C . ILE A 1 81 ? 13.960 -10.356 23.983 1.00 15.75 92 ILE A C 1
ATOM 617 O O . ILE A 1 81 ? 14.598 -11.289 23.503 1.00 14.64 92 ILE A O 1
ATOM 622 N N . CYS A 1 82 ? 13.197 -9.548 23.250 1.00 15.53 93 CYS A N 1
ATOM 623 C CA . CYS A 1 82 ? 13.120 -9.709 21.802 1.00 17.10 93 CYS A CA 1
ATOM 624 C C . CYS A 1 82 ? 14.128 -8.747 21.179 1.00 17.81 93 CYS A C 1
ATOM 625 O O . CYS A 1 82 ? 13.835 -7.568 20.962 1.00 16.87 93 CYS A O 1
ATOM 628 N N . ALA A 1 83 ? 15.325 -9.255 20.902 1.00 17.72 94 ALA A N 1
ATOM 629 C CA . ALA A 1 83 ? 16.388 -8.442 20.329 1.00 19.43 94 ALA A CA 1
ATOM 630 C C . ALA A 1 83 ? 16.074 -8.040 18.899 1.00 21.19 94 ALA A C 1
ATOM 631 O O . ALA A 1 83 ? 15.679 -8.875 18.080 1.00 23.33 94 ALA A O 1
ATOM 633 N N . ALA A 1 84 ? 16.252 -6.756 18.604 1.00 22.18 95 ALA A N 1
ATOM 634 C CA . ALA A 1 84 ? 15.986 -6.239 17.270 1.00 22.72 95 ALA A CA 1
ATOM 635 C C . ALA A 1 84 ? 16.889 -6.909 16.239 1.00 23.67 95 ALA A C 1
ATOM 636 O O . ALA A 1 84 ? 18.059 -7.193 16.511 1.00 23.58 95 ALA A O 1
ATOM 638 N N . GLY A 1 85 ? 16.337 -7.159 15.057 1.00 23.44 96 GLY A N 1
ATOM 639 C CA . GLY A 1 85 ? 17.100 -7.794 13.997 1.00 24.08 96 GLY A CA 1
ATOM 640 C C . GLY A 1 85 ? 16.220 -8.373 12.903 1.00 24.66 96 GLY A C 1
ATOM 641 O O . GLY A 1 85 ? 15.338 -7.690 12.379 1.00 25.13 96 GLY A O 1
ATOM 642 N N . ARG A 1 86 ? 16.456 -9.641 12.575 1.00 25.34 97 ARG A N 1
ATOM 643 C CA . ARG A 1 86 ? 15.710 -10.347 11.533 1.00 27.36 97 ARG A CA 1
ATOM 644 C C . ARG A 1 86 ? 14.227 -10.521 11.833 1.00 27.74 97 ARG A C 1
ATOM 645 O O . ARG A 1 86 ? 13.401 -10.516 10.920 1.00 26.22 97 ARG A O 1
ATOM 653 N N . LEU A 1 87 ? 13.890 -10.691 13.106 1.00 27.73 98 LEU A N 1
ATOM 654 C CA . LEU A 1 87 ? 12.498 -10.883 13.492 1.00 28.50 98 LEU A CA 1
ATOM 655 C C . LEU A 1 87 ? 11.622 -9.702 13.079 1.00 28.28 98 LEU A C 1
ATOM 656 O O . LEU A 1 87 ? 12.019 -8.546 13.217 1.00 28.57 98 LEU A O 1
ATOM 661 N N . LEU A 1 88 ? 10.433 -10.002 12.562 1.00 25.08 99 LEU A N 1
ATOM 662 C CA . LEU A 1 88 ? 9.493 -8.969 12.142 1.00 23.94 99 LEU A CA 1
ATOM 663 C C . LEU A 1 88 ? 8.819 -8.341 13.352 1.00 23.15 99 LEU A C 1
ATOM 664 O O . LEU A 1 88 ? 8.434 -9.035 14.291 1.00 23.17 99 LEU A O 1
ATOM 669 N N . ILE A 1 89 ? 8.667 -7.023 13.326 1.00 21.81 100 ILE A N 1
ATOM 670 C CA . ILE A 1 89 ? 8.031 -6.331 14.436 1.00 22.29 100 ILE A CA 1
ATOM 671 C C . ILE A 1 89 ? 6.650 -6.913 14.711 1.00 23.33 100 ILE A C 1
ATOM 672 O O . ILE A 1 89 ? 6.322 -7.245 15.848 1.00 21.44 100 ILE A O 1
ATOM 677 N N . GLU A 1 90 ? 5.855 -7.059 13.658 1.00 24.77 101 GLU A N 1
ATOM 678 C CA . GLU A 1 90 ? 4.502 -7.577 13.803 1.00 26.34 101 GLU A CA 1
ATOM 679 C C . GLU A 1 90 ? 4.399 -8.983 14.385 1.00 25.67 101 GLU A C 1
ATOM 680 O O . GLU A 1 90 ? 3.353 -9.352 14.918 1.00 26.62 101 GLU A O 1
ATOM 686 N N . ASP A 1 91 ? 5.467 -9.772 14.290 1.00 23.65 102 ASP A N 1
ATOM 687 C CA . ASP A 1 91 ? 5.432 -11.124 14.835 1.00 23.75 102 ASP A CA 1
ATOM 688 C C . ASP A 1 91 ? 5.453 -11.152 16.364 1.00 22.28 102 ASP A C 1
ATOM 689 O O . ASP A 1 91 ? 5.266 -12.203 16.979 1.00 21.02 102 ASP A O 1
ATOM 694 N N . GLN A 1 92 ? 5.667 -10.001 16.989 1.00 20.27 103 GLN A N 1
ATOM 695 C CA . GLN A 1 92 ? 5.672 -9.969 18.444 1.00 19.92 103 GLN A CA 1
ATOM 696 C C . GLN A 1 92 ? 4.270 -10.246 18.976 1.00 18.79 103 GLN A C 1
ATOM 697 O O . GLN A 1 92 ? 4.089 -10.478 20.166 1.00 19.76 103 GLN A O 1
ATOM 703 N N . VAL A 1 93 ? 3.279 -10.215 18.086 1.00 21.13 104 VAL A N 1
ATOM 704 C CA . VAL A 1 93 ? 1.904 -10.517 18.479 1.00 21.55 104 VAL A CA 1
ATOM 705 C C . VAL A 1 93 ? 1.892 -11.983 18.887 1.00 19.73 104 VAL A C 1
ATOM 706 O O . VAL A 1 93 ? 1.242 -12.371 19.857 1.00 20.59 104 VAL A O 1
ATOM 710 N N . LYS A 1 94 ? 2.624 -12.793 18.132 1.00 20.04 105 LYS A N 1
ATOM 711 C CA . LYS A 1 94 ? 2.717 -14.219 18.406 1.00 20.45 105 LYS A CA 1
ATOM 712 C C . LYS A 1 94 ? 3.483 -14.442 19.705 1.00 21.24 105 LYS A C 1
ATOM 713 O O . LYS A 1 94 ? 3.141 -15.321 20.495 1.00 19.95 105 LYS A O 1
ATOM 719 N N . ILE A 1 95 ? 4.519 -13.641 19.933 1.00 19.18 106 ILE A N 1
ATOM 720 C CA . ILE A 1 95 ? 5.301 -13.769 21.155 1.00 19.97 106 ILE A CA 1
ATOM 721 C C . ILE A 1 95 ? 4.460 -13.425 22.384 1.00 18.60 106 ILE A C 1
ATOM 722 O O . ILE A 1 95 ? 4.535 -14.107 23.407 1.00 18.88 106 ILE A O 1
ATOM 727 N N . ILE A 1 96 ? 3.664 -12.365 22.280 1.00 18.72 107 ILE A N 1
ATOM 728 C CA . ILE A 1 96 ? 2.807 -11.936 23.379 1.00 18.59 107 ILE A CA 1
ATOM 729 C C . ILE A 1 96 ? 1.760 -13.010 23.682 1.00 19.62 107 ILE A C 1
ATOM 730 O O . ILE A 1 96 ? 1.441 -13.267 24.844 1.00 18.96 107 ILE A O 1
ATOM 735 N N . LYS A 1 97 ? 1.235 -13.636 22.635 1.00 20.34 108 LYS A N 1
ATOM 736 C CA . LYS A 1 97 ? 0.244 -14.693 22.819 1.00 21.54 108 LYS A CA 1
ATOM 737 C C . LYS A 1 97 ? 0.879 -15.819 23.629 1.00 21.66 108 LYS A C 1
ATOM 738 O O . LYS A 1 97 ? 0.270 -16.341 24.566 1.00 22.36 108 LYS A O 1
ATOM 744 N N . ALA A 1 98 ? 2.110 -16.184 23.277 1.00 19.75 109 ALA A N 1
ATOM 745 C CA . ALA A 1 98 ? 2.811 -17.248 23.986 1.00 19.90 109 ALA A CA 1
ATOM 746 C C . ALA A 1 98 ? 3.115 -16.848 25.430 1.00 19.37 109 ALA A C 1
ATOM 747 O O . ALA A 1 98 ? 3.029 -17.671 26.338 1.00 19.47 109 ALA A O 1
ATOM 749 N N . ILE A 1 99 ? 3.478 -15.584 25.639 1.00 19.36 110 ILE A N 1
ATOM 750 C CA . ILE A 1 99 ? 3.775 -15.077 26.980 1.00 20.32 110 ILE A CA 1
ATOM 751 C C . ILE A 1 99 ? 2.537 -15.179 27.873 1.00 20.79 110 ILE A C 1
ATOM 752 O O . ILE A 1 99 ? 2.614 -15.621 29.022 1.00 20.28 110 ILE A O 1
ATOM 757 N N . LYS A 1 100 ? 1.394 -14.769 27.333 1.00 20.76 111 LYS A N 1
ATOM 758 C CA . LYS A 1 100 ? 0.139 -14.813 28.076 1.00 23.62 111 LYS A CA 1
ATOM 759 C C . LYS A 1 100 ? -0.217 -16.238 28.486 1.00 23.28 111 LYS A C 1
ATOM 760 O O . LYS A 1 100 ? -0.678 -16.472 29.603 1.00 23.82 111 LYS A O 1
ATOM 766 N N . GLU A 1 101 ? -0.006 -17.190 27.583 1.00 22.67 112 GLU A N 1
ATOM 767 C CA . GLU A 1 101 ? -0.313 -18.581 27.888 1.00 23.41 112 GLU A CA 1
ATOM 768 C C . GLU A 1 101 ? 0.634 -19.130 28.951 1.00 24.04 112 GLU A C 1
ATOM 769 O O . GLU A 1 101 ? 0.210 -19.851 29.847 1.00 25.57 112 GLU A O 1
ATOM 775 N N . ALA A 1 102 ? 1.917 -18.792 28.848 1.00 22.87 113 ALA A N 1
ATOM 776 C CA . ALA A 1 102 ? 2.907 -19.256 29.818 1.00 22.85 113 ALA A CA 1
ATOM 777 C C . ALA A 1 102 ? 2.535 -18.742 31.208 1.00 23.21 113 ALA A C 1
ATOM 778 O O . ALA A 1 102 ? 2.546 -19.493 32.190 1.00 24.66 113 ALA A O 1
ATOM 780 N N . GLY A 1 103 ? 2.222 -17.449 31.273 1.00 23.01 114 GLY A N 1
ATOM 781 C CA . GLY A 1 103 ? 1.808 -16.810 32.513 1.00 23.06 114 GLY A CA 1
ATOM 782 C C . GLY A 1 103 ? 2.839 -16.533 33.589 1.00 23.91 114 GLY A C 1
ATOM 783 O O . GLY A 1 103 ? 2.520 -15.907 34.594 1.00 24.94 114 GLY A O 1
ATOM 784 N N . ASN A 1 104 ? 4.072 -16.976 33.386 1.00 23.15 115 ASN A N 1
ATOM 785 C CA . ASN A 1 104 ? 5.127 -16.793 34.383 1.00 21.97 115 ASN A CA 1
ATOM 786 C C . AS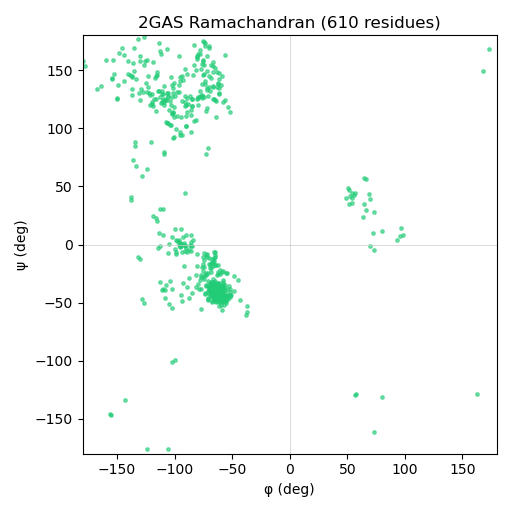N A 1 104 ? 6.086 -15.632 34.133 1.00 20.44 115 ASN A C 1
ATOM 787 O O . ASN A 1 104 ? 6.960 -15.367 34.956 1.00 21.20 115 ASN A O 1
ATOM 792 N N . VAL A 1 105 ? 5.930 -14.939 33.014 1.00 19.63 116 VAL A N 1
ATOM 793 C CA . VAL A 1 105 ? 6.852 -13.853 32.672 1.00 18.78 116 VAL A CA 1
ATOM 794 C C . VAL A 1 105 ? 6.823 -12.652 33.610 1.00 17.60 116 VAL A C 1
ATOM 795 O O . VAL A 1 105 ? 5.774 -12.043 33.833 1.00 18.18 116 VAL A O 1
ATOM 799 N N . LYS A 1 106 ? 7.994 -12.318 34.150 1.00 17.40 117 LYS A N 1
ATOM 800 C CA . LYS A 1 106 ? 8.139 -11.193 35.063 1.00 17.95 117 LYS A CA 1
ATOM 801 C C . LYS A 1 106 ? 8.497 -9.898 34.340 1.00 17.38 117 LYS A C 1
ATOM 802 O O . LYS A 1 106 ? 8.326 -8.809 34.887 1.00 17.06 117 LYS A O 1
ATOM 808 N N . LYS A 1 107 ? 8.987 -10.011 33.110 1.00 16.63 118 LYS A N 1
ATOM 809 C CA . LYS A 1 107 ? 9.328 -8.816 32.343 1.00 18.04 118 LYS A CA 1
ATOM 810 C C . LYS A 1 107 ? 9.579 -9.146 30.883 1.00 17.57 118 LYS A C 1
ATOM 811 O O . LYS A 1 107 ? 10.266 -10.111 30.570 1.00 17.75 118 LYS A O 1
ATOM 817 N N . PHE A 1 108 ? 9.001 -8.345 29.994 1.00 16.20 119 PHE A N 1
ATOM 818 C CA . PHE A 1 108 ? 9.167 -8.531 28.559 1.00 15.24 119 PHE A CA 1
ATOM 819 C C . PHE A 1 108 ? 9.763 -7.284 27.932 1.00 15.25 119 PHE A C 1
ATOM 820 O O . PHE A 1 108 ? 9.277 -6.175 28.165 1.00 13.95 119 PHE A O 1
ATOM 828 N N . PHE A 1 109 ? 10.837 -7.475 27.166 1.00 13.45 120 PHE A N 1
ATOM 829 C CA . PHE A 1 109 ? 11.491 -6.389 26.446 1.00 13.49 120 PHE A CA 1
ATOM 830 C C . PHE A 1 109 ? 11.146 -6.549 24.975 1.00 14.68 120 PHE A C 1
ATOM 831 O O . PHE A 1 109 ? 11.675 -7.438 24.310 1.00 15.89 120 PHE A O 1
ATOM 839 N N . PRO A 1 110 ? 10.240 -5.715 24.446 1.00 14.06 121 PRO A N 1
ATOM 840 C CA . PRO A 1 110 ? 9.935 -5.880 23.023 1.00 14.97 121 PRO A CA 1
ATOM 841 C C . PRO A 1 110 ? 11.081 -5.346 22.159 1.00 16.52 121 PRO A C 1
ATOM 842 O O . PRO A 1 110 ? 12.042 -4.766 22.673 1.00 15.72 121 PRO A O 1
ATOM 846 N N . SER A 1 111 ? 10.967 -5.542 20.848 1.00 15.69 122 SER A N 1
ATOM 847 C CA . SER A 1 111 ? 11.990 -5.118 19.898 1.00 16.46 122 SER A CA 1
ATOM 848 C C . SER A 1 111 ? 12.019 -3.603 19.709 1.00 15.84 122 SER A C 1
ATOM 849 O O . SER A 1 111 ? 11.516 -3.069 18.720 1.00 16.78 122 SER A O 1
ATOM 852 N N . GLU A 1 112 ? 12.620 -2.920 20.676 1.00 15.02 123 GLU A N 1
ATOM 853 C CA . GLU A 1 112 ? 12.736 -1.471 20.654 1.00 14.11 123 GLU A CA 1
ATOM 854 C C . GLU A 1 112 ? 14.143 -1.161 20.165 1.00 14.29 123 GLU A C 1
ATOM 855 O O . GLU A 1 112 ? 14.405 -1.201 18.967 1.00 15.28 123 GLU A O 1
ATOM 861 N N . PHE A 1 113 ? 15.040 -0.860 21.096 1.00 14.56 124 PHE A N 1
ATOM 862 C CA . PHE A 1 113 ? 16.436 -0.597 20.764 1.00 15.01 124 PHE A CA 1
ATOM 863 C C . PHE A 1 113 ? 16.672 0.506 19.737 1.00 17.07 124 PHE A C 1
ATOM 864 O O . PHE A 1 113 ? 17.519 0.389 18.843 1.00 18.32 124 PHE A O 1
ATOM 872 N N . GLY A 1 114 ? 15.919 1.587 19.891 1.00 16.12 125 GLY A N 1
ATOM 873 C CA . GLY A 1 114 ? 16.044 2.735 19.017 1.00 16.98 125 GLY A CA 1
ATOM 874 C C . GLY A 1 114 ? 15.534 3.948 19.765 1.00 16.52 125 GLY A C 1
ATOM 875 O O . GLY A 1 114 ? 15.700 4.054 20.979 1.00 17.02 125 GLY A O 1
ATOM 876 N N . LEU A 1 115 ? 14.912 4.874 19.051 1.00 16.71 126 LEU A N 1
ATOM 877 C CA . LEU A 1 115 ? 14.380 6.065 19.703 1.00 15.63 126 LEU A CA 1
ATOM 878 C C . LEU A 1 115 ? 13.128 5.684 20.487 1.00 15.42 126 LEU A C 1
ATOM 879 O O . LEU A 1 115 ? 12.662 4.547 20.415 1.00 15.90 126 LEU A O 1
ATOM 884 N N . ASP A 1 116 ? 12.591 6.625 21.254 1.00 15.42 127 ASP A N 1
ATOM 885 C CA . ASP A 1 116 ? 11.360 6.365 21.993 1.00 16.77 127 ASP A CA 1
ATOM 886 C C . ASP A 1 116 ? 10.248 6.582 20.959 1.00 17.60 127 ASP A C 1
ATOM 887 O O . ASP A 1 116 ? 9.961 7.720 20.586 1.00 18.14 127 ASP A O 1
ATOM 892 N N . VAL A 1 117 ? 9.627 5.496 20.498 1.00 17.62 128 VAL A N 1
ATOM 893 C CA . VAL A 1 117 ? 8.593 5.606 19.471 1.00 17.83 128 VAL A CA 1
ATOM 894 C C . VAL A 1 117 ? 7.319 6.339 19.873 1.00 18.94 128 VAL A C 1
ATOM 895 O O . VAL A 1 117 ? 6.450 6.579 19.031 1.00 18.55 128 VAL A O 1
ATOM 899 N N . ASP A 1 118 ? 7.199 6.699 21.145 1.00 18.22 129 ASP A N 1
ATOM 900 C CA . ASP A 1 118 ? 6.030 7.457 21.588 1.00 18.24 129 ASP A CA 1
ATOM 901 C C . ASP A 1 118 ? 6.411 8.934 21.629 1.00 19.96 129 ASP A C 1
ATOM 902 O O . ASP A 1 118 ? 5.611 9.787 22.016 1.00 19.23 129 ASP A O 1
ATOM 907 N N . ARG A 1 119 ? 7.643 9.219 21.214 1.00 19.46 130 ARG A N 1
ATOM 908 C CA . ARG A 1 119 ? 8.177 10.579 21.183 1.00 20.22 130 ARG A CA 1
ATOM 909 C C . ARG A 1 119 ? 8.932 10.883 19.892 1.00 21.54 130 ARG A C 1
ATOM 910 O O . ARG A 1 119 ? 10.165 10.981 19.891 1.00 21.62 130 ARG A O 1
ATOM 918 N N . HIS A 1 120 ? 8.210 11.039 18.790 1.00 21.56 131 HIS A N 1
ATOM 919 C CA . HIS A 1 120 ? 8.869 11.347 17.530 1.00 21.99 131 HIS A CA 1
ATOM 920 C C . HIS A 1 120 ? 7.990 12.216 16.643 1.00 22.97 131 HIS A C 1
ATOM 921 O O . HIS A 1 120 ? 6.785 12.341 16.865 1.00 22.13 131 HIS A O 1
ATOM 928 N N . ASP A 1 121 ? 8.610 12.811 15.632 1.00 23.72 132 ASP A N 1
ATOM 929 C CA . ASP A 1 121 ? 7.909 13.667 14.678 1.00 26.59 132 ASP A CA 1
ATOM 930 C C . ASP A 1 121 ? 8.451 13.310 13.298 1.00 25.09 132 ASP A C 1
ATOM 931 O O . ASP A 1 121 ? 8.636 14.184 12.448 1.00 25.58 132 ASP A O 1
ATOM 936 N N . ALA A 1 122 ? 8.700 12.021 13.085 1.00 21.66 133 ALA A N 1
ATOM 937 C CA . ALA A 1 122 ? 9.264 11.534 11.832 1.00 20.59 133 ALA A CA 1
ATOM 938 C C . ALA A 1 122 ? 8.312 11.562 10.646 1.00 21.77 133 ALA A C 1
ATOM 939 O O . ALA A 1 122 ? 7.095 11.653 10.806 1.00 22.51 133 ALA A O 1
ATOM 941 N N . VAL A 1 123 ? 8.891 11.478 9.453 1.00 21.42 134 VAL A N 1
ATOM 942 C CA . VAL A 1 123 ? 8.121 11.474 8.213 1.00 21.76 134 VAL A CA 1
ATOM 943 C C . VAL A 1 123 ? 8.237 10.096 7.566 1.00 22.74 134 VAL A C 1
ATOM 944 O O . VAL A 1 123 ? 9.102 9.299 7.932 1.00 22.66 134 VAL A O 1
ATOM 948 N N . GLU A 1 124 ? 7.360 9.801 6.612 1.00 22.63 135 GLU A N 1
ATOM 949 C CA . GLU A 1 1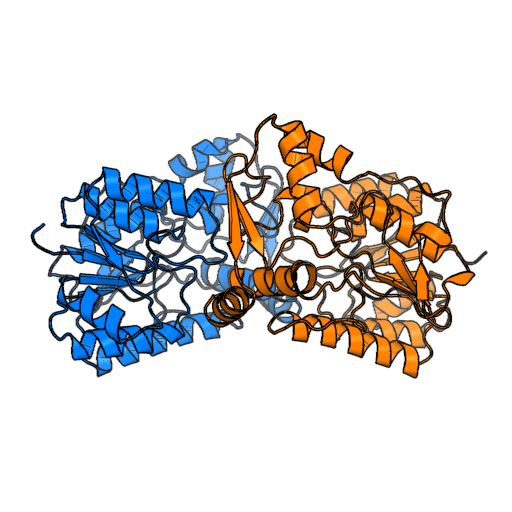24 ? 7.418 8.512 5.938 1.00 23.62 135 GLU A CA 1
ATOM 950 C C . GLU A 1 124 ? 8.704 8.434 5.120 1.00 23.91 135 GLU A C 1
ATOM 951 O O . GLU A 1 124 ? 9.264 9.462 4.727 1.00 25.50 135 GLU A O 1
ATOM 957 N N . PRO A 1 125 ? 9.178 7.216 4.827 1.00 24.14 136 PRO A N 1
ATOM 958 C CA . PRO A 1 125 ? 8.589 5.928 5.207 1.00 24.03 136 PRO A CA 1
ATOM 959 C C . PRO A 1 125 ? 8.978 5.402 6.593 1.00 24.36 136 PRO A C 1
ATOM 960 O O . PRO A 1 125 ? 8.511 4.340 7.005 1.00 25.56 136 PRO A O 1
ATOM 964 N N . VAL A 1 126 ? 9.820 6.129 7.322 1.00 23.35 137 VAL A N 1
ATOM 965 C CA . VAL A 1 126 ? 10.228 5.636 8.634 1.00 21.49 137 VAL A CA 1
ATOM 966 C C . VAL A 1 126 ? 9.124 5.782 9.679 1.00 22.07 137 VAL A C 1
ATOM 967 O O . VAL A 1 126 ? 9.025 4.976 10.607 1.00 20.43 137 VAL A O 1
ATOM 971 N N . ARG A 1 127 ? 8.277 6.792 9.510 1.00 21.86 138 ARG A N 1
ATOM 972 C CA . ARG A 1 127 ? 7.188 7.039 10.444 1.00 23.17 138 ARG A CA 1
ATOM 973 C C . ARG A 1 127 ? 6.339 5.796 10.685 1.00 23.18 138 ARG A C 1
ATOM 974 O O . ARG A 1 127 ? 6.007 5.480 11.829 1.00 22.56 138 ARG A O 1
ATOM 982 N N . GLN A 1 128 ? 5.992 5.084 9.616 1.00 22.65 139 GLN A N 1
ATOM 983 C CA . GLN A 1 128 ? 5.165 3.894 9.768 1.00 23.43 139 GLN A CA 1
ATOM 984 C C . GLN A 1 128 ? 5.829 2.792 10.587 1.00 22.75 139 GLN A C 1
ATOM 985 O O . GLN A 1 128 ? 5.147 2.062 11.313 1.00 22.27 139 GLN A O 1
ATOM 991 N N . VAL A 1 129 ? 7.149 2.662 10.478 1.00 22.05 140 VAL A N 1
ATOM 992 C CA . VAL A 1 129 ? 7.856 1.640 11.248 1.00 22.70 140 VAL A CA 1
ATOM 993 C C . VAL A 1 129 ? 7.805 1.978 12.734 1.00 20.80 140 VAL A C 1
ATOM 994 O O . VAL A 1 129 ? 7.613 1.097 13.575 1.00 21.07 140 VAL A O 1
ATOM 998 N N . PHE A 1 130 ? 7.983 3.255 13.056 1.00 20.67 141 PHE A N 1
ATOM 999 C CA . PHE A 1 130 ? 7.937 3.698 14.443 1.00 19.23 141 PHE A CA 1
ATOM 1000 C C . PHE A 1 130 ? 6.534 3.451 14.989 1.00 19.39 141 PHE A C 1
ATOM 1001 O O . PHE A 1 130 ? 6.371 2.991 16.118 1.00 18.42 141 PHE A O 1
ATOM 1009 N N . GLU A 1 131 ? 5.519 3.759 14.185 1.00 20.17 142 GLU A N 1
ATOM 1010 C CA . GLU A 1 131 ? 4.141 3.554 14.615 1.00 20.65 142 GLU A CA 1
ATOM 1011 C C . GLU A 1 131 ? 3.816 2.081 14.814 1.00 20.69 142 GLU A C 1
ATOM 1012 O O . GLU A 1 131 ? 2.996 1.736 15.669 1.00 20.40 142 GLU A O 1
ATOM 1018 N N . GLU A 1 132 ? 4.449 1.216 14.028 1.00 19.72 143 GLU A N 1
ATOM 1019 C CA . GLU A 1 132 ? 4.221 -0.216 14.165 1.00 22.16 143 GLU A CA 1
ATOM 1020 C C . GLU A 1 132 ? 4.747 -0.666 15.528 1.00 20.62 143 GLU A C 1
ATOM 1021 O O . GLU A 1 132 ? 4.134 -1.497 16.199 1.00 20.63 143 GLU A O 1
ATOM 1027 N N . LYS A 1 133 ? 5.882 -0.111 15.941 1.00 19.04 144 LYS A N 1
ATOM 1028 C CA . LYS A 1 133 ? 6.441 -0.463 17.242 1.00 17.19 144 LYS A CA 1
ATOM 1029 C C . LYS A 1 133 ? 5.556 0.107 18.352 1.00 17.25 144 LYS A C 1
ATOM 1030 O O . LYS A 1 133 ? 5.353 -0.534 19.382 1.00 17.62 144 LYS A O 1
ATOM 1036 N N . ALA A 1 134 ? 5.025 1.310 18.143 1.00 15.57 145 ALA A N 1
ATOM 1037 C CA . ALA A 1 134 ? 4.152 1.916 19.137 1.00 16.87 145 ALA A CA 1
ATOM 1038 C C . ALA A 1 134 ? 2.897 1.062 19.300 1.00 18.19 145 ALA A C 1
ATOM 1039 O O . ALA A 1 134 ? 2.380 0.914 20.404 1.00 18.34 145 ALA A O 1
ATOM 1041 N N . SER A 1 135 ? 2.412 0.499 18.197 1.00 19.74 146 SER A N 1
ATOM 1042 C CA . SER A 1 135 ? 1.222 -0.345 18.262 1.00 19.22 146 SER A CA 1
ATOM 1043 C C . SER A 1 135 ? 1.488 -1.567 19.128 1.00 18.42 146 SER A C 1
ATOM 1044 O O . SER A 1 135 ? 0.615 -2.013 19.877 1.00 19.50 146 SER A O 1
ATOM 1047 N N . ILE A 1 136 ? 2.694 -2.115 19.023 1.00 18.13 147 ILE A N 1
ATOM 1048 C CA . ILE A 1 136 ? 3.057 -3.266 19.834 1.00 18.48 147 ILE A CA 1
ATOM 1049 C C . ILE A 1 136 ? 3.081 -2.873 21.311 1.00 18.08 147 ILE A C 1
ATOM 1050 O O . ILE A 1 136 ? 2.689 -3.656 22.177 1.00 17.45 147 ILE A O 1
ATOM 1055 N N . ARG A 1 137 ? 3.527 -1.656 21.605 1.00 17.12 148 ARG A N 1
ATOM 1056 C CA . ARG A 1 137 ? 3.533 -1.194 22.989 1.00 15.82 148 ARG A CA 1
ATOM 1057 C C . ARG A 1 137 ? 2.100 -1.210 23.515 1.00 16.24 148 ARG A C 1
ATOM 1058 O O . ARG A 1 137 ? 1.851 -1.650 24.632 1.00 17.17 148 ARG A O 1
ATOM 1066 N N . ARG A 1 138 ? 1.165 -0.730 22.701 1.00 17.38 149 ARG A N 1
ATOM 1067 C CA . ARG A 1 138 ? -0.234 -0.686 23.107 1.00 17.64 149 ARG A CA 1
ATOM 1068 C C . ARG A 1 138 ? -0.784 -2.079 23.397 1.00 17.44 149 ARG A C 1
ATOM 1069 O O . ARG A 1 138 ? -1.567 -2.254 24.333 1.00 16.87 149 ARG A O 1
ATOM 1077 N N . VAL A 1 139 ? -0.374 -3.070 22.605 1.00 16.79 150 VAL A N 1
ATOM 1078 C CA . VAL A 1 139 ? -0.834 -4.441 22.822 1.00 16.65 150 VAL A CA 1
ATOM 1079 C C . VAL A 1 139 ? -0.298 -4.943 24.159 1.00 18.14 150 VAL A C 1
ATOM 1080 O O . VAL A 1 139 ? -1.032 -5.510 24.965 1.00 18.34 150 VAL A O 1
ATOM 1084 N N . ILE A 1 140 ? 0.997 -4.732 24.379 1.00 16.83 151 ILE A N 1
ATOM 1085 C CA . ILE A 1 140 ? 1.655 -5.140 25.615 1.00 17.09 151 ILE A CA 1
ATOM 1086 C C . ILE A 1 140 ? 0.970 -4.520 26.835 1.00 16.76 151 ILE A C 1
ATOM 1087 O O . ILE A 1 140 ? 0.693 -5.203 27.823 1.00 18.29 151 ILE A O 1
ATOM 1092 N N . GLU A 1 141 ? 0.697 -3.224 26.763 1.00 16.94 152 GLU A N 1
ATOM 1093 C CA . GLU A 1 141 ? 0.051 -2.527 27.864 1.00 17.17 152 GLU A CA 1
ATOM 1094 C C . GLU A 1 141 ? -1.378 -3.010 28.082 1.00 17.80 152 GLU A C 1
ATOM 1095 O O . GLU A 1 141 ? -1.805 -3.211 29.218 1.00 20.46 152 GLU A O 1
ATOM 1101 N N . ALA A 1 142 ? -2.109 -3.208 26.994 1.00 19.09 153 ALA A N 1
ATOM 1102 C CA . ALA A 1 142 ? -3.485 -3.679 27.099 1.00 20.42 153 ALA A CA 1
ATOM 1103 C C . ALA A 1 142 ? -3.538 -5.080 27.718 1.00 21.66 153 ALA A C 1
ATOM 1104 O O . ALA A 1 142 ? -4.408 -5.371 28.545 1.00 23.15 153 ALA A O 1
ATOM 1106 N N . GLU A 1 143 ? -2.600 -5.939 27.324 1.00 21.25 154 GLU A N 1
ATOM 1107 C CA . GLU A 1 143 ? -2.540 -7.315 27.817 1.00 23.12 154 GLU A CA 1
ATOM 1108 C C . GLU A 1 143 ? -2.017 -7.455 29.247 1.00 23.71 154 GLU A C 1
ATOM 1109 O O . GLU A 1 143 ? -2.101 -8.531 29.836 1.00 24.27 154 GLU A O 1
ATOM 1115 N N . GLY A 1 144 ? -1.470 -6.380 29.800 1.00 21.76 155 GLY A N 1
ATOM 1116 C CA . GLY A 1 144 ? -0.959 -6.442 31.159 1.00 21.46 155 GLY A CA 1
ATOM 1117 C C . GLY A 1 144 ? 0.340 -7.213 31.296 1.00 21.54 155 GLY A C 1
ATOM 1118 O O . GLY A 1 144 ? 0.623 -7.799 32.345 1.00 21.83 155 GLY A O 1
ATOM 1119 N N . VAL A 1 145 ? 1.133 -7.232 30.233 1.00 19.69 156 VAL A N 1
ATOM 1120 C CA . VAL A 1 145 ? 2.414 -7.925 30.276 1.00 18.34 156 VAL A CA 1
ATOM 1121 C C . VAL A 1 145 ? 3.408 -6.936 30.884 1.00 17.81 156 VAL A C 1
ATOM 1122 O O . VAL A 1 145 ? 3.529 -5.810 30.400 1.00 18.52 156 VAL A O 1
ATOM 1126 N N . PRO A 1 146 ? 4.105 -7.327 31.969 1.00 17.98 157 PRO A N 1
ATOM 1127 C CA . PRO A 1 146 ? 5.079 -6.421 32.594 1.00 16.18 157 PRO A CA 1
ATOM 1128 C C . PRO A 1 146 ? 6.143 -6.137 31.539 1.00 15.91 157 PRO A C 1
ATOM 1129 O O . PRO A 1 146 ? 6.674 -7.065 30.925 1.00 16.89 157 PRO A O 1
ATOM 1133 N N . TYR A 1 147 ? 6.462 -4.864 31.338 1.00 14.49 158 TYR A N 1
ATOM 1134 C CA . TYR A 1 147 ? 7.400 -4.493 30.286 1.00 15.75 158 TYR A CA 1
ATOM 1135 C C . TYR A 1 147 ? 8.490 -3.481 30.612 1.00 16.71 158 TYR A C 1
ATOM 1136 O O . TYR A 1 147 ? 8.489 -2.837 31.655 1.00 17.14 158 TYR A O 1
ATOM 1145 N N . THR A 1 148 ? 9.432 -3.375 29.680 1.00 15.44 159 THR A N 1
ATOM 1146 C CA . THR A 1 148 ? 10.496 -2.377 29.728 1.00 14.02 159 THR A CA 1
ATOM 1147 C C . THR A 1 148 ? 10.826 -2.086 28.268 1.00 13.28 159 THR A C 1
ATOM 1148 O O . THR A 1 148 ? 11.081 -3.006 27.486 1.00 13.16 159 THR A O 1
ATOM 1152 N N . TYR A 1 149 ? 10.776 -0.812 27.897 1.00 14.06 160 TYR A N 1
ATOM 1153 C CA . TYR A 1 149 ? 11.081 -0.390 26.531 1.00 14.91 160 TYR A CA 1
ATOM 1154 C C . TYR A 1 149 ? 12.488 0.182 26.573 1.00 15.02 160 TYR A C 1
ATOM 1155 O O . TYR A 1 149 ? 12.718 1.218 27.190 1.00 14.57 160 TYR A O 1
ATOM 1164 N N . LEU A 1 150 ? 13.426 -0.498 25.922 1.00 13.91 161 LEU A N 1
ATOM 1165 C CA . LEU A 1 150 ? 14.822 -0.063 25.928 1.00 14.05 161 LEU A CA 1
ATOM 1166 C C . LEU A 1 150 ? 15.069 0.871 24.746 1.00 15.05 161 LEU A C 1
ATOM 1167 O O . LEU A 1 150 ? 15.206 0.435 23.609 1.00 15.28 161 LEU A O 1
ATOM 1172 N N . CYS A 1 151 ? 15.106 2.168 25.030 1.00 14.92 162 CYS A N 1
ATOM 1173 C CA . CYS A 1 151 ? 15.309 3.182 24.002 1.00 15.52 162 CYS A CA 1
ATOM 1174 C C . CYS A 1 151 ? 16.761 3.643 24.046 1.00 15.88 162 CYS A C 1
ATOM 1175 O O . CYS A 1 151 ? 17.114 4.567 24.784 1.00 16.22 162 CYS A O 1
ATOM 1178 N N . CYS A 1 152 ? 17.597 2.986 23.247 1.00 15.56 163 CYS A N 1
ATOM 1179 C CA . CYS A 1 152 ? 19.031 3.281 23.215 1.00 15.60 163 CYS A CA 1
ATOM 1180 C C . CYS A 1 152 ? 19.446 4.279 22.151 1.00 16.29 163 CYS A C 1
ATOM 1181 O O . CYS A 1 152 ? 20.629 4.588 22.011 1.00 16.22 163 CYS A O 1
ATOM 1184 N N . HIS A 1 153 ? 18.479 4.768 21.386 1.00 15.84 164 HIS A N 1
ATOM 1185 C CA . HIS A 1 153 ? 18.759 5.731 20.340 1.00 15.81 164 HIS A CA 1
ATOM 1186 C C . HIS A 1 153 ? 19.767 5.277 19.282 1.00 17.14 164 HIS A C 1
ATOM 1187 O O . HIS A 1 153 ? 19.631 4.179 18.747 1.00 18.61 164 HIS A O 1
ATOM 1194 N N . ALA A 1 154 ? 20.790 6.080 19.000 1.00 16.71 165 ALA A N 1
ATOM 1195 C CA . ALA A 1 154 ? 21.724 5.755 17.925 1.00 17.29 165 ALA A CA 1
ATOM 1196 C C . ALA A 1 154 ? 22.918 4.844 18.192 1.00 17.74 165 ALA A C 1
ATOM 1197 O O . ALA A 1 154 ? 23.860 5.224 18.880 1.00 18.16 165 ALA A O 1
ATOM 1199 N N . PHE A 1 155 ? 22.880 3.646 17.615 1.00 17.12 166 PHE A N 1
ATOM 1200 C CA . PHE A 1 155 ? 23.981 2.693 17.758 1.00 16.82 166 PHE A CA 1
ATOM 1201 C C . PHE A 1 155 ? 25.193 3.266 17.035 1.00 18.17 166 PHE A C 1
ATOM 1202 O O . PHE A 1 155 ? 25.072 3.759 15.913 1.00 16.47 166 PHE A O 1
ATOM 1210 N N . THR A 1 156 ? 26.363 3.175 17.657 1.00 16.64 167 THR A N 1
ATOM 1211 C CA . THR A 1 156 ? 27.577 3.686 17.032 1.00 17.26 167 THR A CA 1
ATOM 1212 C C . THR A 1 156 ? 27.874 2.977 15.715 1.00 18.95 167 THR A C 1
ATOM 1213 O O . THR A 1 156 ? 28.242 3.616 14.729 1.00 19.33 167 THR A O 1
ATOM 1217 N N . GLY A 1 157 ? 27.700 1.657 15.700 1.00 18.27 168 GLY A N 1
ATOM 1218 C CA . GLY A 1 157 ? 27.974 0.886 14.502 1.00 20.48 168 GLY A CA 1
ATOM 1219 C C . GLY A 1 157 ? 27.061 1.171 13.328 1.00 23.35 168 GLY A C 1
ATOM 1220 O O . GLY A 1 157 ? 27.366 0.785 12.202 1.00 25.03 168 GLY A O 1
ATOM 1221 N N . TYR A 1 158 ? 25.945 1.848 13.585 1.00 23.79 169 TYR A N 1
ATOM 1222 C CA . TYR A 1 158 ? 24.992 2.167 12.531 1.00 26.51 169 TYR A CA 1
ATOM 1223 C C . TYR A 1 158 ? 24.956 3.638 12.143 1.00 26.93 169 TYR A C 1
ATOM 1224 O O . TYR A 1 158 ? 24.833 3.958 10.960 1.00 29.07 169 TYR A O 1
ATOM 1233 N N . PHE A 1 159 ? 25.064 4.527 13.130 1.00 24.32 170 PHE A N 1
ATOM 1234 C CA . PHE A 1 159 ? 25.011 5.965 12.874 1.00 24.03 170 PHE A CA 1
ATOM 1235 C C . PHE A 1 159 ? 26.358 6.671 12.878 1.00 23.98 170 PHE A C 1
ATOM 1236 O O . PHE A 1 159 ? 26.712 7.360 11.923 1.00 26.62 170 PHE A O 1
ATOM 1244 N N . LEU A 1 160 ? 27.097 6.509 13.969 1.00 19.92 171 LEU A N 1
ATOM 1245 C CA . LEU A 1 160 ? 28.377 7.175 14.124 1.00 18.89 171 LEU A CA 1
ATOM 1246 C C . LEU A 1 160 ? 29.481 6.683 13.204 1.00 20.25 171 LEU A C 1
ATOM 1247 O O . LEU A 1 160 ? 30.334 7.467 12.789 1.00 18.94 171 LEU A O 1
ATOM 1252 N N . ARG A 1 161 ? 29.467 5.395 12.874 1.00 19.14 172 ARG A N 1
ATOM 1253 C CA . ARG A 1 161 ? 30.514 4.845 12.025 1.00 22.15 172 ARG A CA 1
ATOM 1254 C C . ARG A 1 161 ? 30.730 5.613 10.729 1.00 20.20 172 ARG A C 1
ATOM 1255 O O . ARG A 1 161 ? 31.862 5.751 10.274 1.00 21.40 172 ARG A O 1
ATOM 1263 N N . ASN A 1 162 ? 29.659 6.091 10.110 1.00 19.22 173 ASN A N 1
ATOM 1264 C CA . ASN A 1 162 ? 29.848 6.845 8.881 1.00 19.87 173 ASN A CA 1
ATOM 1265 C C . ASN A 1 162 ? 29.390 8.286 9.027 1.00 19.43 173 ASN A C 1
ATOM 1266 O O . ASN A 1 162 ? 29.107 8.956 8.036 1.00 19.63 173 ASN A O 1
ATOM 1271 N N . LEU A 1 163 ? 29.357 8.765 10.268 1.00 18.57 174 LEU A N 1
ATOM 1272 C CA . LEU A 1 163 ? 28.934 10.132 10.558 1.00 19.95 174 LEU A CA 1
ATOM 1273 C C . LEU A 1 163 ? 27.624 10.478 9.856 1.00 21.30 174 LEU A C 1
ATOM 1274 O O . LEU A 1 163 ? 27.455 11.587 9.334 1.00 20.29 174 LEU A O 1
ATOM 1279 N N . ALA A 1 164 ? 26.705 9.518 9.846 1.00 23.01 175 ALA A N 1
ATOM 1280 C CA . ALA A 1 164 ? 25.396 9.685 9.227 1.00 23.79 175 ALA A CA 1
ATOM 1281 C C . ALA A 1 164 ? 25.457 10.133 7.767 1.00 24.09 175 ALA A C 1
ATOM 1282 O O . ALA A 1 164 ? 24.606 10.901 7.315 1.00 26.74 175 ALA A O 1
ATOM 1284 N N . GLN A 1 165 ? 26.457 9.657 7.033 1.00 24.56 176 GLN A N 1
ATOM 1285 C CA . GLN A 1 165 ? 26.612 10.013 5.624 1.00 26.34 176 GLN A CA 1
ATOM 1286 C C . GLN A 1 165 ? 26.099 8.899 4.717 1.00 30.04 176 GLN A C 1
ATOM 1287 O O . GLN A 1 165 ? 26.336 7.723 4.982 1.00 30.66 176 GLN A O 1
ATOM 1293 N N . LEU A 1 166 ? 25.414 9.275 3.640 1.00 33.80 177 LEU A N 1
ATOM 1294 C CA . LEU A 1 166 ? 24.883 8.304 2.686 1.00 36.44 177 LEU A CA 1
ATOM 1295 C C . LEU A 1 166 ? 25.989 7.629 1.872 1.00 37.89 177 LEU A C 1
ATOM 1296 O O . LEU A 1 166 ? 27.000 8.249 1.536 1.00 40.30 177 LEU A O 1
ATOM 1301 N N . ASP A 1 167 ? 25.787 6.354 1.556 1.00 39.11 178 ASP A N 1
ATOM 1302 C CA . ASP A 1 167 ? 26.744 5.577 0.772 1.00 39.89 178 ASP A CA 1
ATOM 1303 C C . ASP A 1 167 ? 28.173 5.651 1.296 1.00 39.75 178 ASP A C 1
ATOM 1304 O O . ASP A 1 167 ? 29.113 5.886 0.535 1.00 40.04 178 ASP A O 1
ATOM 1309 N N . ALA A 1 168 ? 28.326 5.446 2.598 1.00 38.98 179 ALA A N 1
ATOM 1310 C CA . ALA A 1 168 ? 29.634 5.465 3.240 1.00 37.60 179 ALA A CA 1
ATOM 1311 C C . ALA A 1 168 ? 29.580 4.512 4.425 1.00 36.11 179 ALA A C 1
ATOM 1312 O O . ALA A 1 168 ? 28.590 4.483 5.156 1.00 36.72 179 ALA A O 1
ATOM 1314 N N . THR A 1 169 ? 30.634 3.725 4.607 1.00 34.75 180 THR A N 1
ATOM 1315 C CA . THR A 1 169 ? 30.680 2.776 5.714 1.00 33.47 180 THR A CA 1
ATOM 1316 C C . THR A 1 169 ? 31.582 3.282 6.827 1.00 30.96 180 THR A C 1
ATOM 1317 O O . THR A 1 169 ? 31.345 3.006 8.001 1.00 32.36 180 THR A O 1
ATOM 1321 N N . ASP A 1 170 ? 32.616 4.030 6.454 1.00 28.07 181 ASP A N 1
ATOM 1322 C CA . ASP A 1 170 ? 33.554 4.573 7.428 1.00 24.68 181 ASP A CA 1
ATOM 1323 C C . ASP A 1 170 ? 33.451 6.091 7.493 1.00 20.33 181 ASP A C 1
ATOM 1324 O O . ASP A 1 170 ? 32.846 6.717 6.621 1.00 20.68 181 ASP A O 1
ATOM 1329 N N . PRO A 1 171 ? 34.038 6.707 8.533 1.00 19.33 182 PRO A N 1
ATOM 1330 C CA . PRO A 1 171 ? 33.974 8.167 8.661 1.00 18.45 182 PRO A CA 1
ATOM 1331 C C . PRO A 1 171 ? 34.638 8.876 7.491 1.00 19.04 182 PRO A C 1
ATOM 1332 O O . PRO A 1 171 ? 35.739 8.517 7.082 1.00 18.00 182 PRO A O 1
ATOM 1336 N N . PRO A 1 172 ? 33.977 9.905 6.940 1.00 19.61 183 PRO A N 1
ATOM 1337 C CA . PRO A 1 172 ? 34.548 10.645 5.813 1.00 19.54 183 PRO A CA 1
ATOM 1338 C C . PRO A 1 172 ? 35.758 11.416 6.307 1.00 18.07 183 PRO A C 1
ATOM 1339 O O . PRO A 1 172 ? 35.759 11.921 7.429 1.00 18.16 183 PRO A O 1
ATOM 1343 N N . ARG A 1 173 ? 36.783 11.515 5.473 1.00 18.05 184 ARG A N 1
ATOM 1344 C CA . ARG A 1 173 ? 37.986 12.226 5.872 1.00 17.77 184 ARG A CA 1
ATOM 1345 C C . ARG A 1 173 ? 38.216 13.509 5.088 1.00 18.55 184 ARG A C 1
ATOM 1346 O O . ARG A 1 173 ? 39.178 14.229 5.349 1.00 19.97 184 ARG A O 1
ATOM 1354 N N . ASP A 1 174 ? 37.332 13.815 4.143 1.00 18.46 185 ASP A N 1
ATOM 1355 C CA . ASP A 1 174 ? 37.519 15.020 3.346 1.00 19.02 185 ASP A CA 1
ATOM 1356 C C . ASP A 1 174 ? 36.306 15.943 3.274 1.00 18.76 185 ASP A C 1
ATOM 1357 O O . ASP A 1 174 ? 36.437 17.153 3.455 1.00 18.30 185 ASP A O 1
ATOM 1362 N N . LYS A 1 175 ? 35.131 15.380 3.013 1.00 16.87 186 LYS A N 1
ATOM 1363 C CA . LYS A 1 175 ? 33.918 16.190 2.880 1.00 17.47 186 LYS A CA 1
ATOM 1364 C C . LYS A 1 175 ? 32.726 15.563 3.584 1.00 17.58 186 LYS A C 1
ATOM 1365 O O . LYS A 1 175 ? 32.575 14.341 3.591 1.00 18.64 186 LYS A O 1
ATOM 1371 N N . VAL A 1 176 ? 31.874 16.406 4.158 1.00 17.16 187 VAL A N 1
ATOM 1372 C CA . VAL A 1 176 ? 30.700 15.928 4.872 1.00 16.63 187 VAL A CA 1
ATOM 1373 C C . VAL A 1 176 ? 29.471 16.804 4.632 1.00 19.29 187 VAL A C 1
ATOM 1374 O O . VAL A 1 176 ? 29.579 18.019 4.448 1.00 17.82 187 VAL A O 1
ATOM 1378 N N . VAL A 1 177 ? 28.305 16.165 4.618 1.00 17.61 188 VAL A N 1
ATOM 1379 C CA . VAL A 1 177 ? 27.038 16.863 4.435 1.00 19.35 188 VAL A CA 1
ATOM 1380 C C . VAL A 1 177 ? 26.281 16.796 5.752 1.00 19.48 188 VAL A C 1
ATOM 1381 O O . VAL A 1 177 ? 26.136 15.722 6.343 1.00 21.52 188 VAL A O 1
ATOM 1385 N N . ILE A 1 178 ? 25.807 17.948 6.211 1.00 16.45 189 ILE A N 1
ATOM 1386 C CA . ILE A 1 178 ? 25.077 18.028 7.465 1.00 17.71 189 ILE A CA 1
ATOM 1387 C C . ILE A 1 178 ? 23.614 18.357 7.199 1.00 17.95 189 ILE A C 1
ATOM 1388 O O . ILE A 1 178 ? 23.308 19.256 6.413 1.00 17.63 189 ILE A O 1
ATOM 1393 N N . LEU A 1 179 ? 22.714 17.610 7.833 1.00 14.87 190 LEU A N 1
ATOM 1394 C CA . LEU A 1 179 ? 21.292 17.864 7.680 1.00 16.58 190 LEU A CA 1
ATOM 1395 C C . LEU A 1 179 ? 20.917 18.950 8.678 1.00 16.36 190 LEU A C 1
ATOM 1396 O O . LEU A 1 179 ? 21.174 18.820 9.873 1.00 17.61 190 LEU A O 1
ATOM 1401 N N . GLY A 1 180 ? 20.310 20.023 8.189 1.00 17.10 191 GLY A N 1
ATOM 1402 C CA . GLY A 1 180 ? 19.946 21.112 9.074 1.00 16.72 191 GLY A CA 1
ATOM 1403 C C . GLY A 1 180 ? 21.188 21.872 9.489 1.00 18.42 191 GLY A C 1
ATOM 1404 O O . GLY A 1 180 ? 22.227 21.741 8.840 1.00 19.27 191 GLY A O 1
ATOM 1405 N N . ASP A 1 181 ? 21.109 22.641 10.574 1.00 16.74 192 ASP A N 1
ATOM 1406 C CA . ASP A 1 181 ? 22.270 23.426 10.997 1.00 19.16 192 ASP A CA 1
ATOM 1407 C C . ASP A 1 181 ? 23.344 22.669 11.772 1.00 18.29 192 ASP A C 1
ATOM 1408 O O . ASP A 1 181 ? 24.419 23.209 12.035 1.00 19.50 192 ASP A O 1
ATOM 1413 N N . GLY A 1 182 ? 23.060 21.418 12.129 1.00 17.10 193 GLY A N 1
ATOM 1414 C CA . GLY A 1 182 ? 24.034 20.618 12.851 1.00 16.05 193 GLY A CA 1
ATOM 1415 C C . GLY A 1 182 ? 24.132 20.886 14.340 1.00 16.29 193 GLY A C 1
ATOM 1416 O O . GLY A 1 182 ? 25.067 20.420 14.987 1.00 17.86 193 GLY A O 1
ATOM 1417 N N . ASN A 1 183 ? 23.179 21.629 14.897 1.00 17.36 194 ASN A N 1
ATOM 1418 C CA . ASN A 1 183 ? 23.213 21.938 16.326 1.00 18.62 194 ASN A CA 1
ATOM 1419 C C . ASN A 1 183 ? 22.123 21.226 17.125 1.00 19.36 194 ASN A C 1
ATOM 1420 O O . ASN A 1 183 ? 21.655 21.731 18.149 1.00 19.58 194 ASN A O 1
ATOM 1425 N N . VAL A 1 184 ? 21.738 20.041 16.659 1.00 18.38 195 VAL A N 1
ATOM 1426 C CA . VAL A 1 184 ? 20.710 19.243 17.318 1.00 18.65 195 VAL A CA 1
ATOM 1427 C C . VAL A 1 184 ? 21.358 18.023 17.965 1.00 17.19 195 VAL A C 1
ATOM 1428 O O . VAL A 1 184 ? 22.011 17.228 17.294 1.00 17.84 195 VAL A O 1
ATOM 1432 N N . LYS A 1 185 ? 21.175 17.885 19.271 1.00 18.44 196 LYS A N 1
ATOM 1433 C CA . LYS A 1 185 ? 21.765 16.772 20.002 1.00 17.61 196 LYS A CA 1
ATOM 1434 C C . LYS A 1 185 ? 21.289 15.390 19.567 1.00 17.80 196 LYS A C 1
ATOM 1435 O O . LYS A 1 185 ? 20.106 15.172 19.303 1.00 17.90 196 LYS A O 1
ATOM 1441 N N . GLY A 1 186 ? 22.242 14.466 19.496 1.00 16.73 197 GLY A N 1
ATOM 1442 C CA . GLY A 1 186 ? 21.958 13.082 19.155 1.00 18.12 197 GLY A CA 1
ATOM 1443 C C . GLY A 1 186 ? 22.552 12.269 20.291 1.00 17.64 197 GLY A C 1
ATOM 1444 O O . GLY A 1 186 ? 23.433 12.770 20.989 1.00 18.92 197 GLY A O 1
ATOM 1445 N N . ALA A 1 187 ? 22.083 11.039 20.495 1.00 16.62 198 ALA A N 1
ATOM 1446 C CA . ALA A 1 187 ? 22.604 10.186 21.571 1.00 15.98 198 ALA A CA 1
ATOM 1447 C C . ALA A 1 187 ? 23.194 8.918 20.962 1.00 17.23 198 ALA A C 1
ATOM 1448 O O . ALA A 1 187 ? 22.501 8.188 20.256 1.00 16.87 198 ALA A O 1
ATOM 1450 N N . TYR A 1 188 ? 24.476 8.667 21.231 1.00 15.52 199 TYR A N 1
ATOM 1451 C CA . TYR A 1 188 ? 25.178 7.509 20.685 1.00 14.77 199 TYR A CA 1
ATOM 1452 C C . TYR A 1 188 ? 25.639 6.515 21.745 1.00 15.55 199 TYR A C 1
ATOM 1453 O O . TYR A 1 188 ? 26.039 6.901 22.839 1.00 16.51 199 TYR A O 1
ATOM 1462 N N . VAL A 1 189 ? 25.600 5.233 21.397 1.00 16.61 200 VAL A N 1
ATOM 1463 C CA . VAL A 1 189 ? 25.999 4.173 22.316 1.00 16.11 200 VAL A CA 1
ATOM 1464 C C . VAL A 1 189 ? 26.452 2.954 21.514 1.00 14.81 200 VAL A C 1
ATOM 1465 O O . VAL A 1 189 ? 25.878 2.647 20.465 1.00 14.88 200 VAL A O 1
ATOM 1469 N N . THR A 1 190 ? 27.484 2.261 21.987 1.00 14.91 201 THR A N 1
ATOM 1470 C CA . THR A 1 190 ? 27.961 1.085 21.265 1.00 15.39 201 THR A CA 1
ATOM 1471 C C . THR A 1 190 ? 27.001 -0.081 21.475 1.00 14.34 201 THR A C 1
ATOM 1472 O O . THR A 1 190 ? 26.255 -0.109 22.451 1.00 13.63 201 THR A O 1
ATOM 1476 N N . GLU A 1 191 ? 27.024 -1.044 20.557 1.00 15.83 202 GLU A N 1
ATOM 1477 C CA . GLU A 1 191 ? 26.153 -2.208 20.675 1.00 17.06 202 GLU A CA 1
ATOM 1478 C C . GLU A 1 191 ? 26.481 -2.968 21.957 1.00 16.64 202 GLU A C 1
ATOM 1479 O O . GLU A 1 191 ? 25.584 -3.426 22.660 1.00 16.12 202 GLU A O 1
ATOM 1485 N N . ALA A 1 192 ? 27.768 -3.092 22.266 1.00 16.53 203 ALA A N 1
ATOM 1486 C CA . ALA A 1 192 ? 28.179 -3.796 23.474 1.00 16.47 203 ALA A CA 1
ATOM 1487 C C . ALA A 1 192 ? 27.555 -3.151 24.709 1.00 15.51 203 ALA A C 1
ATOM 1488 O O . ALA A 1 192 ? 27.027 -3.842 25.588 1.00 16.05 203 ALA A O 1
ATOM 1490 N N . ASP A 1 193 ? 27.613 -1.825 24.777 1.00 16.06 204 ASP A N 1
ATOM 1491 C CA . ASP A 1 193 ? 27.061 -1.100 25.912 1.00 14.96 204 ASP A CA 1
ATOM 1492 C C . ASP A 1 193 ? 25.543 -1.219 25.983 1.00 16.79 204 ASP A C 1
ATOM 1493 O O . ASP A 1 193 ? 24.971 -1.228 27.071 1.00 15.71 204 ASP A O 1
ATOM 1498 N N . VAL A 1 194 ? 24.881 -1.299 24.832 1.00 14.45 205 VAL A N 1
ATOM 1499 C CA . VAL A 1 194 ? 23.437 -1.466 24.858 1.00 15.34 205 VAL A CA 1
ATOM 1500 C C . VAL A 1 194 ? 23.154 -2.810 25.528 1.00 14.86 205 VAL A C 1
ATOM 1501 O O . VAL A 1 194 ? 22.189 -2.948 26.282 1.00 14.52 205 VAL A O 1
ATOM 1505 N N . GLY A 1 195 ? 24.004 -3.800 25.269 1.00 14.71 206 GLY A N 1
ATOM 1506 C CA . GLY A 1 195 ? 23.804 -5.090 25.907 1.00 14.01 206 GLY A CA 1
ATOM 1507 C C . GLY A 1 195 ? 23.897 -4.931 27.417 1.00 14.62 206 GLY A C 1
ATOM 1508 O O . GLY A 1 195 ? 23.053 -5.404 28.178 1.00 12.95 206 GLY A O 1
ATOM 1509 N N . THR A 1 196 ? 24.933 -4.236 27.861 1.00 14.79 207 THR A N 1
ATOM 1510 C CA . THR A 1 196 ? 25.126 -4.025 29.286 1.00 14.86 207 THR A CA 1
ATOM 1511 C C . THR A 1 196 ? 23.957 -3.312 29.957 1.00 14.65 207 THR A C 1
ATOM 1512 O O . THR A 1 196 ? 23.470 -3.758 30.996 1.00 15.21 207 THR A O 1
ATOM 1516 N N . PHE A 1 197 ? 23.496 -2.214 29.364 1.00 15.12 208 PHE A N 1
ATOM 1517 C CA . PHE A 1 197 ? 22.380 -1.471 29.936 1.00 15.34 208 PHE A CA 1
ATOM 1518 C C . PHE A 1 197 ? 21.063 -2.238 29.884 1.00 14.55 208 PHE A C 1
ATOM 1519 O O . PHE A 1 197 ? 20.207 -2.081 30.755 1.00 14.25 208 PHE A O 1
ATOM 1527 N N . THR A 1 198 ? 20.888 -3.065 28.860 1.00 15.41 209 THR A N 1
ATOM 1528 C CA . THR A 1 198 ? 19.659 -3.838 28.749 1.00 15.97 209 THR A CA 1
ATOM 1529 C C . THR A 1 198 ? 19.566 -4.825 29.905 1.00 15.44 209 THR A C 1
ATOM 1530 O O . THR A 1 198 ? 18.503 -4.996 30.504 1.00 14.87 209 THR A O 1
ATOM 1534 N N . ILE A 1 199 ? 20.684 -5.468 30.227 1.00 16.47 210 ILE A N 1
ATOM 1535 C CA . ILE A 1 199 ? 20.694 -6.436 31.314 1.00 16.73 210 ILE A CA 1
ATOM 1536 C C . ILE A 1 199 ? 20.593 -5.722 32.663 1.00 18.11 210 ILE A C 1
ATOM 1537 O O . ILE A 1 199 ? 19.955 -6.224 33.585 1.00 16.61 210 ILE A O 1
ATOM 1542 N N . ARG A 1 200 ? 21.203 -4.543 32.781 1.00 17.25 211 ARG A N 1
ATOM 1543 C CA . ARG A 1 200 ? 21.099 -3.784 34.025 1.00 18.73 211 ARG A CA 1
ATOM 1544 C C . ARG A 1 200 ? 19.622 -3.486 34.262 1.00 17.23 211 ARG A C 1
ATOM 1545 O O . ARG A 1 200 ? 19.122 -3.615 35.377 1.00 17.39 211 ARG A O 1
ATOM 1553 N N . ALA A 1 201 ? 18.925 -3.098 33.197 1.00 16.59 212 ALA A N 1
ATOM 1554 C CA . ALA A 1 201 ? 17.503 -2.792 33.284 1.00 15.58 212 ALA A CA 1
ATOM 1555 C C . ALA A 1 201 ? 16.705 -4.055 33.613 1.00 16.98 212 ALA A C 1
ATOM 1556 O O . ALA A 1 201 ? 15.773 -4.018 34.414 1.00 17.06 212 ALA A O 1
ATOM 1558 N N . ALA A 1 202 ? 17.087 -5.174 33.004 1.00 15.39 213 ALA A N 1
ATOM 1559 C CA . ALA A 1 202 ? 16.384 -6.433 33.235 1.00 15.17 213 ALA A CA 1
ATOM 1560 C C . ALA A 1 202 ? 16.421 -6.835 34.706 1.00 17.58 213 ALA A C 1
ATOM 1561 O O . ALA A 1 202 ? 15.426 -7.311 35.250 1.00 18.19 213 ALA A O 1
ATOM 1563 N N . ASN A 1 203 ? 17.569 -6.623 35.345 1.00 18.26 214 ASN A N 1
ATOM 1564 C CA . ASN A 1 203 ? 17.758 -6.976 36.749 1.00 20.50 214 ASN A CA 1
ATOM 1565 C C . ASN A 1 203 ? 17.320 -5.896 37.736 1.00 21.46 214 ASN A C 1
ATOM 1566 O O . ASN A 1 203 ? 17.417 -6.087 38.950 1.00 22.30 214 ASN A O 1
ATOM 1571 N N . ASP A 1 204 ? 16.836 -4.774 37.215 1.00 19.01 215 ASP A N 1
ATOM 1572 C CA . ASP A 1 204 ? 16.396 -3.656 38.045 1.00 19.55 215 ASP A CA 1
ATOM 1573 C C . ASP A 1 204 ? 14.876 -3.625 38.188 1.00 20.46 215 ASP A C 1
ATOM 1574 O O . ASP A 1 204 ? 14.162 -3.308 37.241 1.00 19.94 215 ASP A O 1
ATOM 1579 N N . PRO A 1 205 ? 14.361 -3.939 39.385 1.00 21.84 216 PRO A N 1
ATOM 1580 C CA . PRO A 1 205 ? 12.911 -3.932 39.594 1.00 22.18 216 PRO A CA 1
ATOM 1581 C C . PRO A 1 205 ? 12.247 -2.592 39.293 1.00 21.41 216 PRO A C 1
ATOM 1582 O O . PRO A 1 205 ? 11.054 -2.540 38.997 1.00 22.64 216 PRO A O 1
ATOM 1586 N N . ASN A 1 206 ? 13.024 -1.515 39.352 1.00 20.95 217 ASN A N 1
ATOM 1587 C CA . ASN A 1 206 ? 12.490 -0.182 39.103 1.00 20.65 217 ASN A CA 1
ATOM 1588 C C . ASN A 1 206 ? 12.092 0.101 37.658 1.00 20.48 217 ASN A C 1
ATOM 1589 O O . ASN A 1 206 ? 11.436 1.107 37.391 1.00 20.27 217 ASN A O 1
ATOM 1594 N N . THR A 1 207 ? 12.475 -0.771 36.728 1.00 19.00 218 THR A N 1
ATOM 1595 C CA . THR A 1 207 ? 12.128 -0.551 35.326 1.00 18.03 218 THR A CA 1
ATOM 1596 C C . THR A 1 207 ? 10.796 -1.180 34.940 1.00 17.85 218 THR A C 1
ATOM 1597 O O . THR A 1 207 ? 10.441 -1.205 33.763 1.00 18.86 218 THR A O 1
ATOM 1601 N N . LEU A 1 208 ? 10.055 -1.677 35.927 1.00 18.80 219 LEU A N 1
ATOM 1602 C CA . LEU A 1 208 ? 8.752 -2.288 35.670 1.00 19.04 219 LEU A CA 1
ATOM 1603 C C . LEU A 1 208 ? 7.809 -1.314 34.969 1.00 18.11 219 LEU A C 1
ATOM 1604 O O . LEU A 1 208 ? 7.523 -0.231 35.489 1.00 18.08 219 LEU A O 1
ATOM 1609 N N . ASN A 1 209 ? 7.320 -1.713 33.798 1.00 17.48 220 ASN A N 1
ATOM 1610 C CA . ASN A 1 209 ? 6.399 -0.895 33.009 1.00 17.48 220 ASN A CA 1
ATOM 1611 C C . ASN A 1 209 ? 6.941 0.512 32.782 1.00 17.63 220 ASN A C 1
ATOM 1612 O O . ASN A 1 209 ? 6.210 1.502 32.870 1.00 19.65 220 ASN A O 1
ATOM 1617 N N . LYS A 1 210 ? 8.237 0.585 32.493 1.00 18.35 221 LYS A N 1
ATOM 1618 C CA . LYS A 1 210 ? 8.917 1.852 32.242 1.00 18.98 221 LYS A CA 1
ATOM 1619 C C . LYS A 1 210 ? 9.724 1.783 30.950 1.00 16.31 221 LYS A C 1
ATOM 1620 O O . LYS A 1 210 ? 10.083 0.698 30.481 1.00 15.90 221 LYS A O 1
ATOM 1626 N N . ALA A 1 211 ? 9.998 2.952 30.384 1.00 16.19 222 ALA A N 1
ATOM 1627 C CA . ALA A 1 211 ? 10.832 3.054 29.198 1.00 15.97 222 ALA A CA 1
ATOM 1628 C C . ALA A 1 211 ? 12.177 3.502 29.771 1.00 14.62 222 ALA A C 1
ATOM 1629 O O . ALA A 1 211 ? 12.228 4.434 30.579 1.00 16.64 222 ALA A O 1
ATOM 1631 N N . VAL A 1 212 ? 13.253 2.821 29.391 1.00 15.23 223 VAL A N 1
ATOM 1632 C CA . VAL A 1 212 ? 14.597 3.170 29.866 1.00 15.84 223 VAL A CA 1
ATOM 1633 C C . VAL A 1 212 ? 15.296 3.878 28.713 1.00 16.34 223 VAL A C 1
ATOM 1634 O O . VAL A 1 212 ? 15.404 3.335 27.613 1.00 16.07 223 VAL A O 1
ATOM 1638 N N . HIS A 1 213 ? 15.768 5.094 28.970 1.00 15.84 224 HIS A N 1
ATOM 1639 C CA . HIS A 1 213 ? 16.410 5.906 27.943 1.00 16.70 224 HIS A CA 1
ATOM 1640 C C . HIS A 1 213 ? 17.912 6.005 28.106 1.00 16.39 224 HIS A C 1
ATOM 1641 O O . HIS A 1 213 ? 18.406 6.314 29.190 1.00 16.75 224 HIS A O 1
ATOM 1648 N N . ILE A 1 214 ? 18.633 5.753 27.019 1.00 16.16 225 ILE A N 1
ATOM 1649 C CA . ILE A 1 214 ? 20.084 5.840 27.052 1.00 17.46 225 ILE A CA 1
ATOM 1650 C C . ILE A 1 214 ? 20.538 7.128 26.366 1.00 17.52 225 ILE A C 1
ATOM 1651 O O . ILE A 1 214 ? 20.507 7.237 25.142 1.00 19.59 225 ILE A O 1
ATOM 1656 N N . ARG A 1 215 ? 20.911 8.120 27.166 1.00 18.00 226 ARG A N 1
ATOM 1657 C CA . ARG A 1 215 ? 21.431 9.390 26.661 1.00 18.46 226 ARG A CA 1
ATOM 1658 C C . ARG A 1 215 ? 22.651 9.618 27.549 1.00 18.80 226 ARG A C 1
ATOM 1659 O O . ARG A 1 215 ? 22.546 10.242 28.600 1.00 19.58 226 ARG A O 1
ATOM 1667 N N . LEU A 1 216 ? 23.796 9.087 27.129 1.00 18.96 227 LEU A N 1
ATOM 1668 C CA . LEU A 1 216 ? 25.031 9.195 27.907 1.00 18.69 227 LEU A CA 1
ATOM 1669 C C . LEU A 1 216 ? 25.707 10.557 27.705 1.00 19.17 227 LEU A C 1
ATOM 1670 O O . LEU A 1 216 ? 25.995 10.965 26.586 1.00 19.10 227 LEU A O 1
ATOM 1675 N N . PRO A 1 217 ? 25.978 11.273 28.807 1.00 21.50 228 PRO A N 1
ATOM 1676 C CA . PRO A 1 217 ? 26.605 12.598 28.791 1.00 21.57 228 PRO A CA 1
ATOM 1677 C C . PRO A 1 217 ? 27.692 12.881 27.754 1.00 21.57 228 PRO A C 1
ATOM 1678 O O . PRO A 1 217 ? 27.560 13.811 26.962 1.00 23.05 228 PRO A O 1
ATOM 1682 N N . LYS A 1 218 ? 28.759 12.091 27.750 1.00 21.73 229 LYS A N 1
ATOM 1683 C CA . LYS A 1 218 ? 29.846 12.325 26.807 1.00 22.15 229 LYS A CA 1
ATOM 1684 C C . LYS A 1 218 ? 29.529 11.911 25.378 1.00 21.96 229 LYS A C 1
ATOM 1685 O O . LYS A 1 218 ? 30.305 12.192 24.462 1.00 22.26 229 LYS A O 1
ATOM 1691 N N . ASN A 1 219 ? 28.385 11.254 25.191 1.00 19.29 230 ASN A N 1
ATOM 1692 C CA . ASN A 1 219 ? 27.962 10.796 23.866 1.00 18.88 230 ASN A CA 1
ATOM 1693 C C . ASN A 1 219 ? 26.716 11.527 23.385 1.00 18.37 230 ASN A C 1
ATOM 1694 O O . ASN A 1 219 ? 26.118 11.144 22.381 1.00 19.42 230 ASN A O 1
ATOM 1699 N N . TYR A 1 220 ? 26.328 12.570 24.112 1.00 18.37 231 TYR A N 1
ATOM 1700 C CA . TYR A 1 220 ? 25.161 13.376 23.763 1.00 18.15 231 TYR A CA 1
ATOM 1701 C C . TYR A 1 220 ? 25.792 14.521 22.983 1.00 18.02 231 TYR A C 1
ATOM 1702 O O . TYR A 1 220 ? 26.270 15.494 23.569 1.00 17.69 231 TYR A O 1
ATOM 1711 N N . LEU A 1 221 ? 25.787 14.397 21.659 1.00 16.68 232 LEU A N 1
ATOM 1712 C CA . LEU A 1 221 ? 26.456 15.369 20.803 1.00 17.03 232 LEU A CA 1
ATOM 1713 C C . LEU A 1 221 ? 25.688 15.788 19.564 1.00 17.27 232 LEU A C 1
ATOM 1714 O O . LEU A 1 221 ? 24.985 14.986 18.956 1.00 16.88 232 LEU A O 1
ATOM 1719 N N . THR A 1 222 ? 25.842 17.052 19.180 1.00 16.43 233 THR A N 1
ATOM 1720 C CA . THR A 1 222 ? 25.202 17.553 17.968 1.00 16.66 233 THR A CA 1
ATOM 1721 C C . THR A 1 222 ? 26.075 17.074 16.810 1.00 15.90 233 THR A C 1
ATOM 1722 O O . THR A 1 222 ? 27.221 16.674 17.022 1.00 17.32 233 THR A O 1
ATOM 1726 N N . GLN A 1 223 ? 25.557 17.114 15.586 1.00 15.44 234 GLN A N 1
ATOM 1727 C CA . GLN A 1 223 ? 26.363 16.665 14.457 1.00 16.14 234 GLN A CA 1
ATOM 1728 C C . GLN A 1 223 ? 27.615 17.536 14.313 1.00 16.12 234 GLN A C 1
ATOM 1729 O O . GLN A 1 223 ? 28.684 17.051 13.937 1.00 17.72 234 GLN A O 1
ATOM 1735 N N . ASN A 1 224 ? 27.490 18.823 14.620 1.00 16.58 235 ASN A N 1
ATOM 1736 C CA . ASN A 1 224 ? 28.639 19.725 14.533 1.00 18.28 235 ASN A CA 1
ATOM 1737 C C . ASN A 1 224 ? 29.692 19.301 15.552 1.00 17.75 235 ASN A C 1
ATOM 1738 O O . ASN A 1 224 ? 30.893 19.368 15.281 1.00 17.30 235 ASN A O 1
ATOM 1743 N N . GLU A 1 225 ? 29.243 18.877 16.732 1.00 17.57 236 GLU A N 1
ATOM 1744 C CA . GLU A 1 225 ? 30.161 18.430 17.777 1.00 17.58 236 GLU A CA 1
ATOM 1745 C C . GLU A 1 225 ? 30.830 17.113 17.380 1.00 17.71 236 GLU A C 1
ATOM 1746 O O . GLU A 1 225 ? 32.010 16.905 17.652 1.00 17.99 236 GLU A O 1
ATOM 1752 N N . VAL A 1 226 ? 30.075 16.228 16.732 1.00 16.74 237 VAL A N 1
ATOM 1753 C CA . VAL A 1 226 ? 30.614 14.946 16.276 1.00 16.73 237 VAL A CA 1
ATOM 1754 C C . VAL A 1 226 ? 31.717 15.206 15.244 1.00 16.57 237 VAL A C 1
ATOM 1755 O O . VAL A 1 226 ? 32.818 14.652 15.328 1.00 18.89 237 VAL A O 1
ATOM 1759 N N . ILE A 1 227 ? 31.414 16.060 14.273 1.00 17.01 238 ILE A N 1
ATOM 1760 C CA . ILE A 1 227 ? 32.366 16.398 13.219 1.00 17.10 238 ILE A CA 1
ATOM 1761 C C . ILE A 1 227 ? 33.628 17.053 13.786 1.00 18.42 238 ILE A C 1
ATOM 1762 O O . ILE A 1 227 ? 34.741 16.735 13.366 1.00 16.96 238 ILE A O 1
ATOM 1767 N N . ALA A 1 228 ? 33.463 17.962 14.743 1.00 18.52 239 ALA A N 1
ATOM 1768 C CA . ALA A 1 228 ? 34.617 18.626 15.351 1.00 19.51 239 ALA A CA 1
ATOM 1769 C C . ALA A 1 228 ? 35.481 17.605 16.096 1.00 20.81 239 ALA A C 1
ATOM 1770 O O . ALA A 1 228 ? 36.710 17.692 16.087 1.00 20.86 239 ALA A O 1
ATOM 1772 N N . LEU A 1 229 ? 34.838 16.635 16.741 1.00 19.89 240 LEU A N 1
ATOM 1773 C CA . LEU A 1 229 ? 35.555 15.591 17.469 1.00 20.14 240 LEU A CA 1
ATOM 1774 C C . LEU A 1 229 ? 36.410 14.763 16.500 1.00 19.74 240 LEU A C 1
ATOM 1775 O O . LEU A 1 229 ? 37.585 14.490 16.756 1.00 19.55 240 LEU A O 1
ATOM 1780 N N . TRP A 1 230 ? 35.810 14.367 15.380 1.00 17.91 241 TRP A N 1
ATOM 1781 C CA . TRP A 1 230 ? 36.505 13.574 14.374 1.00 17.35 241 TRP A CA 1
ATOM 1782 C C . TRP A 1 230 ? 37.654 14.367 13.749 1.00 17.25 241 TRP A C 1
ATOM 1783 O O . TRP A 1 230 ? 38.738 13.835 13.535 1.00 17.43 241 TRP A O 1
ATOM 1794 N N . GLU A 1 231 ? 37.412 15.641 13.454 1.00 18.31 242 GLU A N 1
ATOM 1795 C CA . GLU A 1 231 ? 38.447 16.488 12.870 1.00 20.16 242 GLU A CA 1
ATOM 1796 C C . GLU A 1 231 ? 39.672 16.550 13.763 1.00 20.08 242 GLU A C 1
ATOM 1797 O O . GLU A 1 231 ? 40.809 16.533 13.281 1.00 22.05 242 GLU A O 1
ATOM 1803 N N . LYS A 1 232 ? 39.445 16.623 15.067 1.00 21.21 243 LYS A N 1
ATOM 1804 C CA . LYS A 1 232 ? 40.547 16.678 16.016 1.00 23.11 243 LYS A CA 1
ATOM 1805 C C . LYS A 1 232 ? 41.344 15.379 15.949 1.00 22.30 243 LYS A C 1
ATOM 1806 O O . LYS A 1 232 ? 42.573 15.379 16.053 1.00 24.56 243 LYS A O 1
ATOM 1812 N N . LYS A 1 233 ? 40.640 14.271 15.753 1.00 20.76 244 LYS A N 1
ATOM 1813 C CA . LYS A 1 233 ? 41.287 12.964 15.687 1.00 21.03 244 LYS A CA 1
ATOM 1814 C C . LYS A 1 233 ? 42.171 12.734 14.470 1.00 20.14 244 LYS A C 1
ATOM 1815 O O . LYS A 1 233 ? 43.247 12.151 14.592 1.00 21.82 244 LYS A O 1
ATOM 1821 N N . ILE A 1 234 ? 41.733 13.177 13.296 1.00 19.57 245 ILE A N 1
ATOM 1822 C CA . ILE A 1 234 ? 42.538 12.972 12.102 1.00 19.61 245 ILE A CA 1
ATOM 1823 C C . ILE A 1 234 ? 43.400 14.172 11.738 1.00 20.31 245 ILE A C 1
ATOM 1824 O O . ILE A 1 234 ? 44.138 14.144 10.750 1.00 20.63 245 ILE A O 1
ATOM 1829 N N . GLY A 1 235 ? 43.297 15.228 12.536 1.00 22.05 246 GLY A N 1
ATOM 1830 C CA . GLY A 1 235 ? 44.106 16.407 12.298 1.00 23.27 246 GLY A CA 1
ATOM 1831 C C . GLY A 1 235 ? 43.885 17.190 11.018 1.00 23.87 246 GLY A C 1
ATOM 1832 O O . GLY A 1 235 ? 44.842 17.712 10.448 1.00 26.91 246 GLY A O 1
ATOM 1833 N N . LYS A 1 236 ? 42.645 17.266 10.544 1.00 24.81 247 LYS A N 1
ATOM 1834 C CA . LYS A 1 236 ? 42.349 18.055 9.353 1.00 23.70 247 LYS A CA 1
ATOM 1835 C C . LYS A 1 236 ? 40.902 18.514 9.402 1.00 23.25 247 LYS A C 1
ATOM 1836 O O . LYS A 1 236 ? 40.084 17.928 10.112 1.00 23.22 247 LYS A O 1
ATOM 1842 N N . THR A 1 237 ? 40.597 19.568 8.654 1.00 22.43 248 THR A N 1
ATOM 1843 C CA . THR A 1 237 ? 39.251 20.128 8.625 1.00 21.24 248 THR A CA 1
ATOM 1844 C C . THR A 1 237 ? 38.466 19.598 7.442 1.00 21.91 248 THR A C 1
ATOM 1845 O O . THR A 1 237 ? 38.947 19.614 6.308 1.00 24.55 248 THR A O 1
ATOM 1849 N N . LEU A 1 238 ? 37.249 19.137 7.707 1.00 20.10 249 LEU A N 1
ATOM 1850 C CA . LEU A 1 238 ? 36.399 18.610 6.649 1.00 19.08 249 LEU A CA 1
ATOM 1851 C C . LEU A 1 238 ? 35.640 19.720 5.941 1.00 19.44 249 LEU A C 1
ATOM 1852 O O . LEU A 1 238 ? 35.264 20.720 6.553 1.00 19.65 249 LEU A O 1
ATOM 1857 N N . GLU A 1 239 ? 35.421 19.542 4.647 1.00 19.99 250 GLU A N 1
ATOM 1858 C CA . GLU A 1 239 ? 34.642 20.508 3.893 1.00 19.97 250 GLU A CA 1
ATOM 1859 C C . GLU A 1 239 ? 33.220 20.245 4.373 1.00 20.91 250 GLU A C 1
ATOM 1860 O O . GLU A 1 239 ? 32.830 19.092 4.549 1.00 20.79 250 GLU A O 1
ATOM 1866 N N . LYS A 1 240 ? 32.452 21.303 4.602 1.00 19.23 251 LYS A N 1
ATOM 1867 C CA . LYS A 1 240 ? 31.097 21.137 5.106 1.00 19.28 251 LYS A CA 1
ATOM 1868 C C . LYS A 1 240 ? 30.013 21.790 4.266 1.00 18.15 251 LYS A C 1
ATOM 1869 O O . LYS A 1 240 ? 30.168 22.908 3.775 1.00 18.39 251 LYS A O 1
ATOM 1875 N N . THR A 1 241 ? 28.909 21.068 4.114 1.00 17.37 252 THR A N 1
ATOM 1876 C CA . THR A 1 241 ? 27.748 21.546 3.379 1.00 18.37 252 THR A CA 1
ATOM 1877 C C . THR A 1 241 ? 26.550 21.309 4.284 1.00 19.10 252 THR A C 1
ATOM 1878 O O . THR A 1 241 ? 26.343 20.188 4.747 1.00 18.27 252 THR A O 1
ATOM 1882 N N . TYR A 1 242 ? 25.788 22.368 4.563 1.00 16.53 253 TYR A N 1
ATOM 1883 C CA . TYR A 1 242 ? 24.596 22.262 5.407 1.00 17.62 253 TYR A CA 1
ATOM 1884 C C . TYR A 1 242 ? 23.379 22.363 4.495 1.00 19.30 253 TYR A C 1
ATOM 1885 O O . TYR A 1 242 ? 23.285 23.269 3.666 1.00 19.19 253 TYR A O 1
ATOM 1894 N N . VAL A 1 243 ? 22.454 21.423 4.650 1.00 18.49 254 VAL A N 1
ATOM 1895 C CA . VAL A 1 243 ? 21.257 21.375 3.818 1.00 20.22 254 VAL A CA 1
ATOM 1896 C C . VAL A 1 243 ? 19.998 21.621 4.642 1.00 20.92 254 VAL A C 1
ATOM 1897 O O . VAL A 1 243 ? 19.809 21.025 5.702 1.00 19.61 254 VAL A O 1
ATOM 1901 N N . SER A 1 244 ? 19.140 22.507 4.140 1.00 22.19 255 SER A N 1
ATOM 1902 C CA . SER A 1 244 ? 17.898 22.873 4.819 1.00 23.69 255 SER A CA 1
ATOM 1903 C C . SER A 1 244 ? 16.912 21.717 4.924 1.00 22.09 255 SER A C 1
ATOM 1904 O O . SER A 1 244 ? 16.894 20.822 4.078 1.00 22.08 255 SER A O 1
ATOM 1907 N N . GLU A 1 245 ? 16.082 21.750 5.962 1.00 21.92 256 GLU A N 1
ATOM 1908 C CA . GLU A 1 245 ? 15.089 20.704 6.163 1.00 22.38 256 GLU A CA 1
ATOM 1909 C C . GLU A 1 245 ? 14.191 20.555 4.942 1.00 21.79 256 GLU A C 1
ATOM 1910 O O . GLU A 1 245 ? 13.890 19.443 4.527 1.00 20.88 256 GLU A O 1
ATOM 1916 N N . GLU A 1 246 ? 13.757 21.676 4.370 1.00 22.61 257 GLU A N 1
ATOM 1917 C CA . GLU A 1 246 ? 12.889 21.621 3.199 1.00 25.86 257 GLU A CA 1
ATOM 1918 C C . GLU A 1 246 ? 13.529 20.810 2.083 1.00 25.01 257 GLU A C 1
ATOM 1919 O O . GLU A 1 246 ? 12.861 20.026 1.412 1.00 25.09 257 GLU A O 1
ATOM 1925 N N . GLN A 1 247 ? 14.828 21.009 1.880 1.00 24.81 258 GLN A N 1
ATOM 1926 C CA . GLN A 1 247 ? 15.542 20.292 0.834 1.00 25.83 258 GLN A CA 1
ATOM 1927 C C . GLN A 1 247 ? 15.679 18.810 1.193 1.00 25.81 258 GLN A C 1
ATOM 1928 O O . GLN A 1 247 ? 15.606 17.940 0.325 1.00 27.39 258 GLN A O 1
ATOM 1934 N N . VAL A 1 248 ? 15.853 18.520 2.478 1.00 24.55 259 VAL A N 1
ATOM 1935 C CA . VAL A 1 248 ? 15.968 17.136 2.920 1.00 24.28 259 VAL A CA 1
ATOM 1936 C C . VAL A 1 248 ? 14.650 16.399 2.691 1.00 23.64 259 VAL A C 1
ATOM 1937 O O . VAL A 1 248 ? 14.635 15.280 2.182 1.00 24.14 259 VAL A O 1
ATOM 1941 N N . LEU A 1 249 ? 13.542 17.031 3.065 1.00 23.91 260 LEU A N 1
ATOM 1942 C CA . LEU A 1 249 ? 12.225 16.427 2.897 1.00 24.45 260 LEU A CA 1
ATOM 1943 C C . LEU A 1 249 ? 11.917 16.130 1.432 1.00 26.09 260 LEU A C 1
ATOM 1944 O O . LEU A 1 249 ? 11.334 15.093 1.108 1.00 24.97 260 LEU A O 1
ATOM 1949 N N . LYS A 1 250 ? 12.316 17.034 0.543 1.00 26.77 261 LYS A N 1
ATOM 1950 C CA . LYS A 1 250 ? 12.084 16.837 -0.880 1.00 29.27 261 LYS A CA 1
ATOM 1951 C C . LYS A 1 250 ? 12.912 15.647 -1.362 1.00 29.13 261 LYS A C 1
ATOM 1952 O O . LYS A 1 250 ? 12.449 14.837 -2.163 1.00 29.53 261 LYS A O 1
ATOM 1958 N N . ASP A 1 251 ? 14.136 15.544 -0.852 1.00 29.50 262 ASP A N 1
ATOM 1959 C CA . ASP A 1 251 ? 15.042 14.460 -1.208 1.00 29.90 262 ASP A CA 1
ATOM 1960 C C . ASP A 1 251 ? 14.430 13.109 -0.827 1.00 28.82 262 ASP A C 1
ATOM 1961 O O . ASP A 1 251 ? 14.532 12.131 -1.570 1.00 29.79 262 ASP A O 1
ATOM 1966 N N . ILE A 1 252 ? 13.797 13.063 0.340 1.00 27.38 263 ILE A N 1
ATOM 1967 C CA . ILE A 1 252 ? 13.168 11.839 0.825 1.00 26.96 263 ILE A CA 1
ATOM 1968 C C . ILE A 1 252 ? 12.029 11.395 -0.097 1.00 29.04 263 ILE A C 1
ATOM 1969 O O . ILE A 1 252 ? 11.943 10.222 -0.474 1.00 27.74 263 ILE A O 1
ATOM 1974 N N . GLN A 1 253 ? 11.168 12.338 -0.466 1.00 29.29 264 GLN A N 1
ATOM 1975 C CA . GLN A 1 253 ? 10.033 12.050 -1.337 1.00 33.50 264 GLN A CA 1
ATOM 1976 C C . GLN A 1 253 ? 10.439 11.556 -2.724 1.00 33.59 264 GLN A C 1
ATOM 1977 O O . GLN A 1 253 ? 9.747 10.731 -3.319 1.00 34.85 264 GLN A O 1
ATOM 1983 N N . GLU A 1 254 ? 11.562 12.054 -3.231 1.00 35.46 265 GLU A N 1
ATOM 1984 C CA . GLU A 1 254 ? 12.032 11.685 -4.564 1.00 36.83 265 GLU A CA 1
ATOM 1985 C C . GLU A 1 254 ? 13.014 10.517 -4.624 1.00 37.24 265 GLU A C 1
ATOM 1986 O O . GLU A 1 254 ? 13.374 10.066 -5.711 1.00 38.31 265 GLU A O 1
ATOM 1992 N N . SER A 1 255 ? 13.448 10.027 -3.469 1.00 36.72 266 SER A N 1
ATOM 1993 C CA . SER A 1 255 ? 14.398 8.922 -3.441 1.00 36.31 266 SER A CA 1
ATOM 1994 C C . SER A 1 255 ? 13.728 7.558 -3.427 1.00 35.72 266 SER A C 1
ATOM 1995 O O . SER A 1 255 ? 12.650 7.382 -2.855 1.00 34.49 266 SER A O 1
ATOM 1998 N N . SER A 1 256 ? 14.376 6.593 -4.067 1.00 35.15 267 SER A N 1
ATOM 1999 C CA . SER A 1 256 ? 13.856 5.236 -4.118 1.00 36.57 267 SER A CA 1
ATOM 2000 C C . SER A 1 256 ? 14.202 4.539 -2.810 1.00 37.10 267 SER A C 1
ATOM 2001 O O . SER A 1 256 ? 15.076 4.990 -2.068 1.00 37.34 267 SER A O 1
ATOM 2004 N N . PHE A 1 257 ? 13.508 3.444 -2.528 1.00 38.19 268 PHE A N 1
ATOM 2005 C CA . PHE A 1 257 ? 13.756 2.681 -1.313 1.00 39.28 268 PHE A CA 1
ATOM 2006 C C . PHE A 1 257 ? 15.047 1.885 -1.504 1.00 39.04 268 PHE A C 1
ATOM 2007 O O . PHE A 1 257 ? 15.344 1.434 -2.611 1.00 40.12 268 PHE A O 1
ATOM 2015 N N . PRO A 1 258 ? 15.833 1.701 -0.429 1.00 38.28 269 PRO A N 1
ATOM 2016 C CA . PRO A 1 258 ? 15.614 2.173 0.942 1.00 37.26 269 PRO A CA 1
ATOM 2017 C C . PRO A 1 258 ? 16.288 3.507 1.262 1.00 36.23 269 PRO A C 1
ATOM 2018 O O . PRO A 1 258 ? 16.394 3.885 2.428 1.00 36.75 269 PRO A O 1
ATOM 2022 N N . HIS A 1 259 ? 16.741 4.219 0.235 1.00 34.67 270 HIS A N 1
ATOM 2023 C CA . HIS A 1 259 ? 17.413 5.499 0.437 1.00 33.94 270 HIS A CA 1
ATOM 2024 C C . HIS A 1 259 ? 16.507 6.514 1.132 1.00 30.67 270 HIS A C 1
ATOM 2025 O O . HIS A 1 259 ? 16.958 7.298 1.970 1.00 30.92 270 HIS A O 1
ATOM 2032 N N . ASN A 1 260 ? 15.227 6.501 0.780 1.00 29.19 271 ASN A N 1
ATOM 2033 C CA . ASN A 1 260 ? 14.282 7.422 1.393 1.00 26.64 271 ASN A CA 1
ATOM 2034 C C . ASN A 1 260 ? 14.118 7.088 2.873 1.00 26.87 271 ASN A C 1
ATOM 2035 O O . ASN A 1 260 ? 13.984 7.979 3.712 1.00 23.63 271 ASN A O 1
ATOM 2040 N N . TYR A 1 261 ? 14.137 5.796 3.184 1.00 26.05 272 TYR A N 1
ATOM 2041 C CA . TYR A 1 261 ? 13.992 5.329 4.557 1.00 25.78 272 TYR A CA 1
ATOM 2042 C C . TYR A 1 261 ? 15.172 5.807 5.396 1.00 24.10 272 TYR A C 1
ATOM 2043 O O . TYR A 1 261 ? 15.002 6.298 6.511 1.00 23.87 272 TYR A O 1
ATOM 2052 N N . LEU A 1 262 ? 16.366 5.660 4.836 1.00 23.44 273 LEU A N 1
ATOM 2053 C CA . LEU A 1 262 ? 17.600 6.056 5.503 1.00 25.50 273 LEU A CA 1
ATOM 2054 C C . LEU A 1 262 ? 17.601 7.555 5.797 1.00 23.43 273 LEU A C 1
ATOM 2055 O O . LEU A 1 262 ? 17.888 7.977 6.919 1.00 23.44 273 LEU A O 1
ATOM 2060 N N . LEU A 1 263 ? 17.272 8.360 4.790 1.00 23.70 274 LEU A N 1
ATOM 2061 C CA . LEU A 1 263 ? 17.237 9.808 4.966 1.00 22.29 274 LEU A CA 1
ATOM 2062 C C . LEU A 1 263 ? 16.186 10.226 5.981 1.00 20.19 274 LEU A C 1
ATOM 2063 O O . LEU A 1 263 ? 16.393 11.171 6.742 1.00 18.22 274 LEU A O 1
ATOM 2068 N N . ALA A 1 264 ? 15.048 9.536 5.987 1.00 18.54 275 ALA A N 1
ATOM 2069 C CA . ALA A 1 264 ? 13.988 9.865 6.935 1.00 17.52 275 ALA A CA 1
ATOM 2070 C C . ALA A 1 264 ? 14.472 9.555 8.353 1.00 17.65 275 ALA A C 1
ATOM 2071 O O . ALA A 1 264 ? 14.163 10.274 9.296 1.00 16.29 275 ALA A O 1
ATOM 2073 N N . LEU A 1 265 ? 15.235 8.474 8.493 1.00 17.00 276 LEU A N 1
ATOM 2074 C CA . LEU A 1 265 ? 15.775 8.103 9.796 1.00 18.27 276 LEU A CA 1
ATOM 2075 C C . LEU A 1 265 ? 16.719 9.211 10.281 1.00 17.34 276 LEU A C 1
ATOM 2076 O O . LEU A 1 265 ? 16.622 9.658 11.423 1.00 16.47 276 LEU A O 1
ATOM 2081 N N . TYR A 1 266 ? 17.616 9.659 9.403 1.00 18.38 277 TYR A N 1
ATOM 2082 C CA . TYR A 1 266 ? 18.565 10.724 9.735 1.00 18.70 277 TYR A CA 1
ATOM 2083 C C . TYR A 1 266 ? 17.835 12.038 10.013 1.00 17.82 277 TYR A C 1
ATOM 2084 O O . TYR A 1 266 ? 18.222 12.794 10.896 1.00 18.03 277 TYR A O 1
ATOM 2093 N N . HIS A 1 267 ? 16.791 12.316 9.238 1.00 16.53 278 HIS A N 1
ATOM 2094 C CA . HIS A 1 267 ? 16.004 13.534 9.428 1.00 17.28 278 HIS A CA 1
ATOM 2095 C C . HIS A 1 267 ? 15.468 13.597 10.862 1.00 16.97 278 HIS A C 1
ATOM 2096 O O . HIS A 1 267 ? 15.579 14.613 11.545 1.00 16.66 278 HIS A O 1
ATOM 2103 N N . SER A 1 268 ? 14.887 12.497 11.320 1.00 15.41 279 SER A N 1
ATOM 2104 C CA . SER A 1 268 ? 14.339 12.433 12.662 1.00 16.05 279 SER A CA 1
ATOM 2105 C C . SER A 1 268 ? 15.426 12.563 13.730 1.00 16.93 279 SER A C 1
ATOM 2106 O O . SER A 1 268 ? 15.234 13.223 14.745 1.00 17.63 279 SER A O 1
ATOM 2109 N N . GLN A 1 269 ? 16.579 11.949 13.483 1.00 17.66 280 GLN A N 1
ATOM 2110 C CA . GLN A 1 269 ? 17.677 11.963 14.450 1.00 18.83 280 GLN A CA 1
ATOM 2111 C C . GLN A 1 269 ? 18.526 13.236 14.414 1.00 20.18 280 GLN A C 1
ATOM 2112 O O . GLN A 1 269 ? 18.953 13.732 15.455 1.00 21.94 280 GLN A O 1
ATOM 2118 N N . GLN A 1 270 ? 18.737 13.770 13.217 1.00 19.88 281 GLN A N 1
ATOM 2119 C CA . GLN A 1 270 ? 19.578 14.950 13.024 1.00 20.15 281 GLN A CA 1
ATOM 2120 C C . GLN A 1 270 ? 18.881 16.305 13.025 1.00 18.99 281 GLN A C 1
ATOM 2121 O O . GLN A 1 270 ? 19.467 17.300 13.455 1.00 18.47 281 GLN A O 1
ATOM 2127 N N . ILE A 1 271 ? 17.647 16.348 12.529 1.00 17.78 282 ILE A N 1
ATOM 2128 C CA . ILE A 1 271 ? 16.897 17.600 12.455 1.00 18.15 282 ILE A CA 1
ATOM 2129 C C . ILE A 1 271 ? 15.807 17.734 13.506 1.00 18.95 282 ILE A C 1
ATOM 2130 O O . ILE A 1 271 ? 15.740 18.738 14.216 1.00 19.31 282 ILE A O 1
ATOM 2135 N N . LYS A 1 272 ? 14.950 16.728 13.617 1.00 17.85 283 LYS A N 1
ATOM 2136 C CA . LYS A 1 272 ? 13.867 16.803 14.586 1.00 18.87 283 LYS A CA 1
ATOM 2137 C C . LYS A 1 272 ? 14.356 16.595 16.012 1.00 19.26 283 LYS A C 1
ATOM 2138 O O . LYS A 1 272 ? 13.672 16.973 16.962 1.00 21.88 283 LYS A O 1
ATOM 2144 N N . GLY A 1 273 ? 15.539 16.001 16.158 1.00 19.86 284 GLY A N 1
ATOM 2145 C CA . GLY A 1 273 ? 16.092 15.757 17.480 1.00 20.32 284 GLY A CA 1
ATOM 2146 C C . GLY A 1 273 ? 15.291 14.759 18.296 1.00 20.30 284 GLY A C 1
ATOM 2147 O O . GLY A 1 273 ? 14.860 15.064 19.412 1.00 20.78 284 GLY A O 1
ATOM 2148 N N . ASP A 1 274 ? 15.097 13.557 17.761 1.00 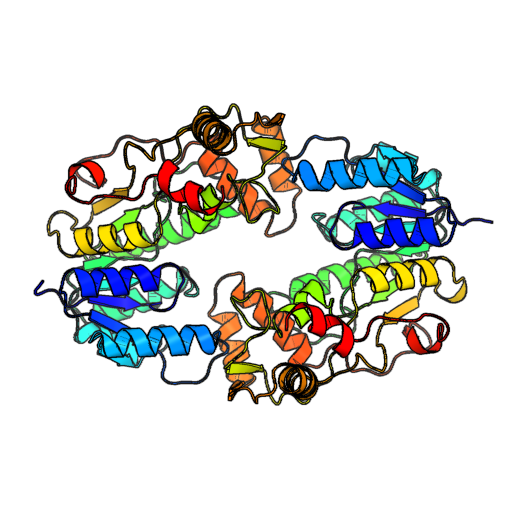19.41 285 ASP A N 1
ATOM 2149 C CA . ASP A 1 274 ? 14.324 12.559 18.490 1.00 18.55 285 ASP A CA 1
ATOM 2150 C C . ASP A 1 274 ? 14.950 12.082 19.803 1.00 18.21 285 ASP A C 1
ATOM 2151 O O . ASP A 1 274 ? 14.284 11.410 20.591 1.00 17.27 285 ASP A O 1
ATOM 2156 N N . ALA A 1 275 ? 16.213 12.431 20.053 1.00 17.17 286 ALA A N 1
ATOM 2157 C CA . ALA A 1 275 ? 16.865 12.035 21.302 1.00 18.12 286 ALA A CA 1
ATOM 2158 C C . ALA A 1 275 ? 16.732 13.145 22.334 1.00 18.68 286 ALA A C 1
ATOM 2159 O O . ALA A 1 275 ? 17.177 13.000 23.474 1.00 19.54 286 ALA A O 1
ATOM 2161 N N . VAL A 1 276 ? 16.105 14.248 21.931 1.00 17.96 287 VAL A N 1
ATOM 2162 C CA . VAL A 1 276 ? 15.931 15.404 22.803 1.00 18.99 287 VAL A CA 1
ATOM 2163 C C . VAL A 1 276 ? 14.530 15.478 23.399 1.00 19.26 287 VAL A C 1
ATOM 2164 O O . VAL A 1 276 ? 13.555 15.691 22.681 1.00 20.48 287 VAL A O 1
ATOM 2168 N N . TYR A 1 277 ? 14.447 15.298 24.713 1.00 19.82 288 TYR A N 1
ATOM 2169 C CA . TYR A 1 277 ? 13.177 15.349 25.434 1.00 20.48 288 TYR A CA 1
ATOM 2170 C C . TYR A 1 277 ? 13.396 15.151 26.927 1.00 22.84 288 TYR A C 1
ATOM 2171 O O . TYR A 1 277 ? 14.370 14.533 27.345 1.00 22.20 288 TYR A O 1
ATOM 2180 N N . GLU A 1 278 ? 12.490 15.697 27.732 1.00 25.32 289 GLU A N 1
ATOM 2181 C CA . GLU A 1 278 ? 12.574 15.537 29.176 1.00 27.38 289 GLU A CA 1
ATOM 2182 C C . GLU A 1 278 ? 11.712 14.322 29.496 1.00 26.57 289 GLU A C 1
ATOM 2183 O O . GLU A 1 278 ? 10.697 14.090 28.841 1.00 27.34 289 GLU A O 1
ATOM 2189 N N . ILE A 1 279 ? 12.108 13.538 30.489 1.00 27.00 290 ILE A N 1
ATOM 2190 C CA . ILE A 1 279 ? 11.323 12.358 30.807 1.00 27.80 290 ILE A CA 1
ATOM 2191 C C . ILE A 1 279 ? 10.341 12.572 31.943 1.00 26.51 290 ILE A C 1
ATOM 2192 O O . ILE A 1 279 ? 10.442 13.528 32.716 1.00 28.19 290 ILE A O 1
ATOM 2197 N N . ASP A 1 280 ? 9.375 11.666 32.010 1.00 26.07 291 ASP A N 1
ATOM 2198 C CA . ASP A 1 280 ? 8.332 11.672 33.021 1.00 26.43 291 ASP A CA 1
ATOM 2199 C C . ASP A 1 280 ? 8.692 10.556 33.996 1.00 25.36 291 ASP A C 1
ATOM 2200 O O . ASP A 1 280 ? 8.718 9.387 33.621 1.00 26.19 291 ASP A O 1
ATOM 2205 N N . PRO A 1 281 ? 8.985 10.906 35.263 1.00 26.23 292 PRO A N 1
ATOM 2206 C CA . PRO A 1 281 ? 9.352 9.910 36.276 1.00 25.59 292 PRO A CA 1
ATOM 2207 C C . PRO A 1 281 ? 8.355 8.769 36.470 1.00 25.13 292 PRO A C 1
ATOM 2208 O O . PRO A 1 281 ? 8.726 7.686 36.912 1.00 25.32 292 PRO A O 1
ATOM 2212 N N . ALA A 1 282 ? 7.095 9.007 36.129 1.00 22.61 293 ALA A N 1
ATOM 2213 C CA . ALA A 1 282 ? 6.081 7.977 36.278 1.00 23.77 293 ALA A CA 1
ATOM 2214 C C . ALA A 1 282 ? 6.169 6.920 35.182 1.00 23.54 293 ALA A C 1
ATOM 2215 O O . ALA A 1 282 ? 5.660 5.811 35.347 1.00 24.65 293 ALA A O 1
ATOM 2217 N N . LYS A 1 283 ? 6.827 7.251 34.074 1.00 21.17 294 LYS A N 1
ATOM 2218 C CA . LYS A 1 283 ? 6.914 6.312 32.962 1.00 22.22 294 LYS A CA 1
ATOM 2219 C C . LYS A 1 283 ? 8.305 6.076 32.399 1.00 20.84 294 LYS A C 1
ATOM 2220 O O . LYS A 1 283 ? 8.506 5.134 31.632 1.00 19.70 294 LYS A O 1
ATOM 2226 N N . ASP A 1 284 ? 9.264 6.913 32.786 1.00 19.55 295 ASP A N 1
ATOM 2227 C CA . ASP A 1 284 ? 10.617 6.809 32.248 1.00 19.55 295 ASP A CA 1
ATOM 2228 C C . ASP A 1 284 ? 11.730 6.700 33.281 1.00 18.26 295 ASP A C 1
ATOM 2229 O O . ASP A 1 284 ? 11.602 7.168 34.409 1.00 18.80 295 ASP A O 1
ATOM 2234 N N . ILE A 1 285 ? 12.830 6.089 32.852 1.00 17.37 296 ILE A N 1
ATOM 2235 C CA . ILE A 1 285 ? 14.032 5.929 33.658 1.00 17.95 296 ILE A CA 1
ATOM 2236 C C . ILE A 1 285 ? 15.174 6.436 32.774 1.00 18.56 296 ILE A C 1
ATOM 2237 O O . ILE A 1 285 ? 15.228 6.105 31.591 1.00 18.12 296 ILE A O 1
ATOM 2242 N N . GLU A 1 286 ? 16.063 7.258 33.328 1.00 18.23 297 GLU A N 1
ATOM 2243 C CA . GLU A 1 286 ? 17.206 7.776 32.576 1.00 18.14 297 GLU A CA 1
ATOM 2244 C C . GLU A 1 286 ? 18.392 6.881 32.949 1.00 20.04 297 GLU A C 1
ATOM 2245 O O . GLU A 1 286 ? 18.872 6.913 34.084 1.00 19.37 297 GLU A O 1
ATOM 2251 N N . ALA A 1 287 ? 18.861 6.078 32.002 1.00 18.09 298 ALA A N 1
ATOM 2252 C CA . ALA A 1 287 ? 19.958 5.155 32.281 1.00 18.93 298 ALA A CA 1
ATOM 2253 C C . ALA A 1 287 ? 21.188 5.781 32.931 1.00 19.22 298 ALA A C 1
ATOM 2254 O O . ALA A 1 287 ? 21.749 5.206 33.858 1.00 19.75 298 ALA A O 1
ATOM 2256 N N . SER A 1 288 ? 21.611 6.948 32.456 1.00 20.69 299 SER A N 1
ATOM 2257 C CA . SER A 1 288 ? 22.790 7.590 33.028 1.00 22.89 299 SER A CA 1
ATOM 2258 C C . SER A 1 288 ? 22.596 7.954 34.504 1.00 24.50 299 SER A C 1
ATOM 2259 O O . SER A 1 288 ? 23.567 8.051 35.255 1.00 26.30 299 SER A O 1
ATOM 2262 N N . GLU A 1 289 ? 21.348 8.151 34.920 1.00 24.34 300 GLU A N 1
ATOM 2263 C CA . GLU A 1 289 ? 21.049 8.507 36.308 1.00 25.16 300 GLU A CA 1
ATOM 2264 C C . GLU A 1 289 ? 20.838 7.278 37.183 1.00 24.81 300 GLU A C 1
ATOM 2265 O O . GLU A 1 289 ? 21.228 7.257 38.354 1.00 22.34 300 GLU A O 1
ATOM 2271 N N . ALA A 1 290 ? 20.216 6.252 36.611 1.00 22.02 301 ALA A N 1
ATOM 2272 C CA . ALA A 1 290 ? 19.938 5.029 37.349 1.00 20.37 301 ALA A CA 1
ATOM 2273 C C . ALA A 1 290 ? 21.144 4.114 37.469 1.00 19.45 301 ALA A C 1
ATOM 2274 O O . ALA A 1 290 ? 21.310 3.424 38.478 1.00 20.84 301 ALA A O 1
ATOM 2276 N N . TYR A 1 291 ? 21.986 4.108 36.442 1.00 18.19 302 TYR A N 1
ATOM 2277 C CA . TYR A 1 291 ? 23.153 3.237 36.425 1.00 18.62 302 TYR A CA 1
ATOM 2278 C C . TYR A 1 291 ? 24.438 4.007 36.118 1.00 17.99 302 TYR A C 1
ATOM 2279 O O . TYR A 1 291 ? 25.147 3.685 35.160 1.00 17.12 302 TYR A O 1
ATOM 2288 N N . PRO A 1 292 ? 24.773 5.012 36.945 1.00 19.56 303 PRO A N 1
ATOM 2289 C CA . PRO A 1 292 ? 25.983 5.819 36.737 1.00 20.08 303 PRO A CA 1
ATOM 2290 C C . PRO A 1 292 ? 27.298 5.045 36.822 1.00 20.29 303 PRO A C 1
ATOM 2291 O O . PRO A 1 292 ? 28.333 5.510 36.344 1.00 21.02 303 PRO A O 1
ATOM 2295 N N . ASP A 1 293 ? 27.251 3.859 37.416 1.00 20.63 304 ASP A N 1
ATOM 2296 C CA . ASP A 1 293 ? 28.441 3.029 37.564 1.00 21.27 304 ASP A CA 1
ATOM 2297 C C . ASP A 1 293 ? 28.879 2.342 36.273 1.00 21.44 304 ASP A C 1
ATOM 2298 O O . ASP A 1 293 ? 30.008 1.866 36.176 1.00 23.58 304 ASP A O 1
ATOM 2303 N N . VAL A 1 294 ? 27.994 2.268 35.284 1.00 20.66 305 VAL A N 1
ATOM 2304 C CA . VAL A 1 294 ? 28.362 1.621 34.030 1.00 22.11 305 VAL A CA 1
ATOM 2305 C C . VAL A 1 294 ? 29.351 2.494 33.256 1.00 21.29 305 VAL A C 1
ATOM 2306 O O . VAL A 1 294 ? 29.032 3.622 32.886 1.00 22.25 305 VAL A O 1
ATOM 2310 N N . THR A 1 295 ? 30.558 1.979 33.032 1.00 24.04 306 THR A N 1
ATOM 2311 C CA . THR A 1 295 ? 31.578 2.732 32.306 1.00 25.72 306 THR A CA 1
ATOM 2312 C C . THR A 1 295 ? 31.409 2.519 30.806 1.00 26.73 306 THR A C 1
ATOM 2313 O O . THR A 1 295 ? 31.901 1.543 30.242 1.00 30.58 306 THR A O 1
ATOM 2317 N N . TYR A 1 296 ? 30.728 3.453 30.158 1.00 24.03 307 TYR A N 1
ATOM 2318 C CA . TYR A 1 296 ? 30.466 3.335 28.731 1.00 22.86 307 TYR A CA 1
ATOM 2319 C C . TYR A 1 296 ? 31.591 3.810 27.821 1.00 22.37 307 TYR A C 1
ATOM 2320 O O . TYR A 1 296 ? 32.412 4.646 28.203 1.00 23.19 307 TYR A O 1
ATOM 2329 N N . THR A 1 297 ? 31.619 3.255 26.614 1.00 20.78 308 THR A N 1
ATOM 2330 C CA . THR A 1 297 ? 32.601 3.630 25.605 1.00 20.49 308 THR A CA 1
ATOM 2331 C C . THR A 1 297 ? 32.154 4.973 25.035 1.00 19.93 308 THR A C 1
ATOM 2332 O O . THR A 1 297 ? 31.004 5.130 24.627 1.00 19.19 308 THR A O 1
ATOM 2336 N N . THR A 1 298 ? 33.051 5.951 25.015 1.00 19.46 309 THR A N 1
ATOM 2337 C CA . THR A 1 298 ? 32.687 7.265 24.501 1.00 18.15 309 THR A CA 1
ATOM 2338 C C . THR A 1 298 ? 32.715 7.317 22.977 1.00 18.28 309 THR A C 1
ATOM 2339 O O . THR A 1 298 ? 33.319 6.471 22.320 1.00 17.86 309 THR A O 1
ATOM 2343 N N . ALA A 1 299 ? 32.047 8.315 22.412 1.00 18.68 310 ALA A N 1
ATOM 2344 C CA . ALA A 1 299 ? 32.037 8.469 20.966 1.00 18.96 310 ALA A CA 1
ATOM 2345 C C . ALA A 1 299 ? 33.484 8.696 20.534 1.00 21.04 310 ALA A C 1
ATOM 2346 O O . ALA A 1 299 ? 33.917 8.221 19.485 1.00 20.91 310 ALA A O 1
ATOM 2348 N N . ASP A 1 300 ? 34.230 9.421 21.363 1.00 21.38 311 ASP A N 1
ATOM 2349 C CA . ASP A 1 300 ? 35.633 9.707 21.083 1.00 24.59 311 ASP A CA 1
ATOM 2350 C C . ASP A 1 300 ? 36.433 8.409 20.990 1.00 23.41 311 ASP A C 1
ATOM 2351 O O . ASP A 1 300 ? 37.201 8.209 20.053 1.00 25.28 311 ASP A O 1
ATOM 2356 N N . GLU A 1 301 ? 36.245 7.531 21.970 1.00 23.17 312 GLU A N 1
ATOM 2357 C CA . GLU A 1 301 ? 36.939 6.246 21.999 1.00 22.31 312 GLU A CA 1
ATOM 2358 C C . GLU A 1 301 ? 36.504 5.374 20.824 1.00 21.47 312 GLU A C 1
ATOM 2359 O O . GLU A 1 301 ? 37.334 4.746 20.164 1.00 21.60 312 GLU A O 1
ATOM 2365 N N . TYR A 1 302 ? 35.201 5.346 20.550 1.00 19.97 313 TYR A N 1
ATOM 2366 C CA . TYR A 1 302 ? 34.683 4.547 19.450 1.00 19.91 313 TYR A CA 1
ATOM 2367 C C . TYR A 1 302 ? 35.336 4.896 18.110 1.00 18.64 313 TYR A C 1
ATOM 2368 O O . TYR A 1 302 ? 35.699 4.013 17.336 1.00 19.51 313 TYR A O 1
ATOM 2377 N N . LEU A 1 303 ? 35.476 6.187 17.840 1.00 18.57 314 LEU A N 1
ATOM 2378 C CA . LEU A 1 303 ? 36.060 6.634 16.583 1.00 18.41 314 LEU A CA 1
ATOM 2379 C C . LEU A 1 303 ? 37.561 6.380 16.439 1.00 21.10 314 LEU A C 1
ATOM 2380 O O . LEU A 1 303 ? 38.094 6.428 15.329 1.00 20.70 314 LEU A O 1
ATOM 2385 N N . ASN A 1 304 ? 38.240 6.104 17.549 1.00 23.11 315 ASN A N 1
ATOM 2386 C CA . ASN A 1 304 ? 39.676 5.856 17.496 1.00 24.65 315 ASN A CA 1
ATOM 2387 C C . ASN A 1 304 ? 40.063 4.701 16.586 1.00 24.54 315 ASN A C 1
ATOM 2388 O O . ASN A 1 304 ? 41.144 4.704 15.999 1.00 25.93 315 ASN A O 1
ATOM 2393 N N . GLN A 1 305 ? 39.189 3.710 16.459 1.00 25.36 316 GLN A N 1
ATOM 2394 C CA . GLN A 1 305 ? 39.499 2.561 15.617 1.00 25.73 316 GLN A CA 1
ATOM 2395 C C . GLN A 1 305 ? 39.583 2.897 14.132 1.00 25.68 316 GLN A C 1
ATOM 2396 O O . GLN A 1 305 ? 40.152 2.132 13.358 1.00 26.46 316 GLN A O 1
ATOM 2402 N N . PHE A 1 306 ? 39.023 4.038 13.733 1.00 24.75 317 PHE A N 1
ATOM 2403 C CA . PHE A 1 306 ? 39.031 4.444 12.329 1.00 24.39 317 PHE A CA 1
ATOM 2404 C C . PHE A 1 306 ? 40.129 5.441 11.978 1.00 24.32 317 PHE A C 1
ATOM 2405 O O . PHE A 1 306 ? 40.339 5.754 10.807 1.00 24.86 317 PHE A O 1
ATOM 2413 N N . VAL A 1 307 ? 40.821 5.938 12.993 1.00 24.74 318 VAL A N 1
ATOM 2414 C CA . VAL A 1 307 ? 41.881 6.917 12.787 1.00 25.42 318 VAL A CA 1
ATOM 2415 C C . VAL A 1 307 ? 43.030 6.366 11.948 1.00 25.94 318 VAL A C 1
ATOM 2416 O O . VAL A 1 307 ? 43.443 7.057 10.991 1.00 26.07 318 VAL A O 1
ATOM 2421 N N . THR B 1 1 ? 27.872 11.078 -38.249 1.00 56.19 3 THR B N 1
ATOM 2422 C CA . THR B 1 1 ? 27.341 9.971 -37.407 1.00 55.43 3 THR B CA 1
ATOM 2423 C C . THR B 1 1 ? 26.621 10.520 -36.178 1.00 54.35 3 THR B C 1
ATOM 2424 O O . THR B 1 1 ? 26.922 11.616 -35.701 1.00 55.20 3 THR B O 1
ATOM 2428 N N . GLU B 1 2 ? 25.668 9.747 -35.673 1.00 52.03 4 GLU B N 1
ATOM 2429 C CA . GLU B 1 2 ? 24.884 10.129 -34.505 1.00 49.40 4 GLU B CA 1
ATOM 2430 C C . GLU B 1 2 ? 25.310 9.250 -33.334 1.00 46.43 4 GLU B C 1
ATOM 2431 O O . GLU B 1 2 ? 24.615 8.301 -32.973 1.00 46.73 4 GLU B O 1
ATOM 2437 N N . ASN B 1 3 ? 26.452 9.577 -32.739 1.00 42.35 5 ASN B N 1
ATOM 2438 C CA . ASN B 1 3 ? 26.986 8.792 -31.631 1.00 38.52 5 ASN B CA 1
ATOM 2439 C C . ASN B 1 3 ? 27.148 9.527 -30.300 1.00 34.59 5 ASN B C 1
ATOM 2440 O O . ASN B 1 3 ? 27.964 9.126 -29.467 1.00 31.82 5 ASN B O 1
ATOM 2445 N N . LYS B 1 4 ? 26.380 10.593 -30.094 1.00 31.15 6 LYS B N 1
ATOM 2446 C CA . LYS B 1 4 ? 26.459 11.347 -28.845 1.00 28.34 6 LYS B CA 1
ATOM 2447 C C . LYS B 1 4 ? 25.667 10.612 -27.760 1.00 26.96 6 LYS B C 1
ATOM 2448 O O . LYS B 1 4 ? 24.463 10.384 -27.899 1.00 25.51 6 LYS B O 1
ATOM 2454 N N . ILE B 1 5 ? 26.348 10.236 -26.682 1.00 25.01 7 ILE B N 1
ATOM 2455 C CA . ILE B 1 5 ? 25.704 9.498 -25.603 1.00 24.32 7 ILE B CA 1
ATOM 2456 C C . ILE B 1 5 ? 25.527 10.296 -24.316 1.00 24.67 7 ILE B C 1
ATOM 2457 O O . ILE B 1 5 ? 26.469 10.910 -23.818 1.00 26.01 7 ILE B O 1
ATOM 2462 N N . LEU B 1 6 ? 24.307 10.284 -23.786 1.00 24.89 8 LEU B N 1
ATOM 2463 C CA . LEU B 1 6 ? 24.002 10.974 -22.537 1.00 25.65 8 LEU B CA 1
ATOM 2464 C C . LEU B 1 6 ? 23.737 9.926 -21.462 1.00 24.26 8 LEU B C 1
ATOM 2465 O O . LEU B 1 6 ? 22.878 9.060 -21.630 1.00 25.84 8 LEU B O 1
ATOM 2470 N N . ILE B 1 7 ? 24.478 10.001 -20.362 1.00 24.63 9 ILE B N 1
ATOM 2471 C CA . ILE B 1 7 ? 24.296 9.049 -19.274 1.00 24.83 9 ILE B CA 1
ATOM 2472 C C . ILE B 1 7 ? 23.610 9.703 -18.080 1.00 25.26 9 ILE B C 1
ATOM 2473 O O . ILE B 1 7 ? 24.084 10.716 -17.564 1.00 25.60 9 ILE B O 1
ATOM 2478 N N . LEU B 1 8 ? 22.491 9.123 -17.657 1.00 25.15 10 LEU B N 1
ATOM 2479 C CA . LEU B 1 8 ? 21.762 9.619 -16.497 1.00 27.53 10 LEU B CA 1
ATOM 2480 C C . LEU B 1 8 ? 22.257 8.766 -15.331 1.00 27.91 10 LEU B C 1
ATOM 2481 O O . LEU B 1 8 ? 22.470 7.560 -15.487 1.00 28.52 10 LEU B O 1
ATOM 2486 N N . GLY B 1 9 ? 22.445 9.391 -14.171 1.00 27.56 11 GLY B N 1
ATOM 2487 C CA . GLY B 1 9 ? 22.972 8.681 -13.018 1.00 26.16 11 GLY B CA 1
ATOM 2488 C C . GLY B 1 9 ? 24.427 8.335 -13.309 1.00 23.95 11 GLY B C 1
ATOM 2489 O O . GLY B 1 9 ? 24.878 7.230 -13.007 1.00 23.64 11 GLY B O 1
ATOM 2490 N N . PRO B 1 10 ? 25.200 9.277 -13.875 1.00 24.10 12 PRO B N 1
ATOM 2491 C CA . PRO B 1 10 ? 26.610 9.059 -14.218 1.00 23.63 12 PRO B CA 1
ATOM 2492 C C . PRO B 1 10 ? 27.591 8.749 -13.095 1.00 24.42 12 PRO B C 1
ATOM 2493 O O . PRO B 1 10 ? 28.641 8.158 -13.344 1.00 24.55 12 PRO B O 1
ATOM 2497 N N . THR B 1 11 ? 27.266 9.144 -11.869 1.00 24.92 13 THR B N 1
ATOM 2498 C CA . THR B 1 11 ? 28.167 8.891 -10.751 1.00 26.12 13 THR B CA 1
ATOM 2499 C C . THR B 1 11 ? 27.766 7.666 -9.933 1.00 26.04 13 THR B C 1
ATOM 2500 O O . THR B 1 11 ? 28.397 7.357 -8.922 1.00 27.56 13 THR B O 1
ATOM 2504 N N . GLY B 1 12 ? 26.723 6.968 -10.376 1.00 25.66 14 GLY B N 1
ATOM 2505 C CA . GLY B 1 12 ? 26.276 5.781 -9.669 1.00 24.67 14 GLY B CA 1
ATOM 2506 C C . GLY B 1 12 ? 27.268 4.639 -9.806 1.00 23.52 14 GLY B C 1
ATOM 2507 O O . GLY B 1 12 ? 28.188 4.707 -10.614 1.00 21.52 14 GLY B O 1
ATOM 2508 N N . ALA B 1 13 ? 27.082 3.581 -9.021 1.00 23.02 15 ALA B N 1
ATOM 2509 C CA . ALA B 1 13 ? 27.988 2.440 -9.067 1.00 22.47 15 ALA B CA 1
ATOM 2510 C C . ALA B 1 13 ? 28.107 1.839 -10.464 1.00 22.63 15 ALA B C 1
ATOM 2511 O O . ALA B 1 13 ? 29.175 1.372 -10.859 1.00 23.19 15 ALA B O 1
ATOM 2513 N N . ILE B 1 14 ? 27.009 1.848 -11.213 1.00 22.46 16 ILE B N 1
ATOM 2514 C CA . ILE B 1 14 ? 27.022 1.291 -12.562 1.00 22.51 16 ILE B CA 1
ATOM 2515 C C . ILE B 1 14 ? 27.285 2.376 -13.604 1.00 21.47 16 ILE B C 1
ATOM 2516 O O . ILE B 1 14 ? 28.066 2.181 -14.534 1.00 20.83 16 ILE B O 1
ATOM 2521 N N . GLY B 1 15 ? 26.631 3.520 -13.438 1.00 21.29 17 GLY B N 1
ATOM 2522 C CA . GLY B 1 15 ? 26.801 4.611 -14.382 1.00 19.41 17 GLY B CA 1
ATOM 2523 C C . GLY B 1 15 ? 28.233 5.023 -14.667 1.00 19.00 17 GLY B C 1
ATOM 2524 O O . GLY B 1 15 ? 28.593 5.302 -15.812 1.00 18.35 17 GLY B O 1
ATOM 2525 N N . ARG B 1 16 ? 29.064 5.060 -13.632 1.00 18.68 18 ARG B N 1
ATOM 2526 C CA . ARG B 1 16 ? 30.446 5.467 -13.808 1.00 18.32 18 ARG B CA 1
ATOM 2527 C C . ARG B 1 16 ? 31.189 4.633 -14.850 1.00 18.03 18 ARG B C 1
ATOM 2528 O O . ARG B 1 16 ? 31.971 5.175 -15.633 1.00 18.28 18 ARG B O 1
ATOM 2536 N N . HIS B 1 17 ? 30.933 3.327 -14.870 1.00 17.30 19 HIS B N 1
ATOM 2537 C CA . HIS B 1 17 ? 31.596 2.429 -15.815 1.00 17.34 19 HIS B CA 1
ATOM 2538 C C . HIS B 1 17 ? 31.085 2.608 -17.240 1.00 16.51 19 HIS B C 1
ATOM 2539 O O . HIS B 1 17 ? 31.786 2.304 -18.205 1.00 18.14 19 HIS B O 1
ATOM 2546 N N . ILE B 1 18 ? 29.861 3.108 -17.367 1.00 16.61 20 ILE B N 1
ATOM 2547 C CA . ILE B 1 18 ? 29.292 3.370 -18.678 1.00 17.37 20 ILE B CA 1
ATOM 2548 C C . ILE B 1 18 ? 29.930 4.663 -19.199 1.00 17.45 20 ILE B C 1
ATOM 2549 O O . ILE B 1 18 ? 30.233 4.785 -20.385 1.00 17.10 20 ILE B O 1
ATOM 2554 N N . VAL B 1 19 ? 30.146 5.627 -18.305 1.00 17.24 21 VAL B N 1
ATOM 2555 C CA . VAL B 1 19 ? 30.781 6.881 -18.695 1.00 17.75 21 VAL B CA 1
ATOM 2556 C C . VAL B 1 19 ? 32.208 6.586 -19.160 1.00 18.32 21 VAL B C 1
ATOM 2557 O O . VAL B 1 19 ? 32.626 7.024 -20.227 1.00 18.49 21 VAL B O 1
ATOM 2561 N N . TRP B 1 20 ? 32.957 5.830 -18.367 1.00 18.26 22 TRP B N 1
ATOM 2562 C CA . TRP B 1 20 ? 34.325 5.519 -18.750 1.00 18.64 22 TRP B CA 1
ATOM 2563 C C . TRP B 1 20 ? 34.400 4.719 -20.048 1.00 18.49 22 TRP B C 1
ATOM 2564 O O . TRP B 1 20 ? 35.296 4.936 -20.866 1.00 19.40 22 TRP B O 1
ATOM 2575 N N . ALA B 1 21 ? 33.463 3.792 -20.235 1.00 17.56 23 ALA B N 1
ATOM 2576 C CA . ALA B 1 21 ? 33.441 2.978 -21.443 1.00 17.22 23 ALA B CA 1
ATOM 2577 C C . ALA B 1 21 ? 33.120 3.839 -22.662 1.00 17.38 23 ALA B C 1
ATOM 2578 O O . ALA B 1 21 ? 33.651 3.608 -23.747 1.00 20.21 23 ALA B O 1
ATOM 2580 N N . SER B 1 22 ? 32.255 4.833 -22.480 1.00 18.06 24 SER B N 1
ATOM 2581 C CA . SER B 1 22 ? 31.875 5.720 -23.575 1.00 19.30 24 SER B CA 1
ATOM 2582 C C . SER B 1 22 ? 33.088 6.549 -23.996 1.00 20.07 24 SER B C 1
ATOM 2583 O O . SER B 1 22 ? 33.368 6.708 -25.184 1.00 21.02 24 SER B O 1
ATOM 2586 N N . ILE B 1 23 ? 33.812 7.071 -23.012 1.00 19.69 25 ILE B N 1
ATOM 2587 C CA . ILE B 1 23 ? 35.001 7.866 -23.293 1.00 20.50 25 ILE B CA 1
ATOM 2588 C C . ILE B 1 23 ? 36.059 7.032 -24.012 1.00 21.68 25 ILE B C 1
ATOM 2589 O O . ILE B 1 23 ? 36.648 7.475 -24.998 1.00 20.90 25 ILE B O 1
ATOM 2594 N N . LYS B 1 24 ? 36.299 5.823 -23.515 1.00 20.96 26 LYS B N 1
ATOM 2595 C CA . LYS B 1 24 ? 37.307 4.952 -24.106 1.00 22.43 26 LYS B CA 1
ATOM 2596 C C . LYS B 1 24 ? 36.988 4.595 -25.556 1.00 21.97 26 LYS B C 1
ATOM 2597 O O . LYS B 1 24 ? 37.892 4.474 -26.384 1.00 22.10 26 LYS B O 1
ATOM 2603 N N . ALA B 1 25 ? 35.704 4.443 -25.863 1.00 22.30 27 ALA B N 1
ATOM 2604 C CA . ALA B 1 25 ? 35.275 4.090 -27.212 1.00 22.86 27 ALA B CA 1
ATOM 2605 C C . ALA B 1 25 ? 35.383 5.261 -28.183 1.00 23.73 27 ALA B C 1
ATOM 2606 O O . ALA B 1 25 ? 35.293 5.076 -29.394 1.00 24.23 27 ALA B O 1
ATOM 2608 N N . GLY B 1 26 ? 35.567 6.465 -27.650 1.00 23.61 28 GLY B N 1
ATOM 2609 C CA . GLY B 1 26 ? 35.685 7.632 -28.505 1.00 23.45 28 GLY B CA 1
ATOM 2610 C C . GLY B 1 26 ? 34.374 8.361 -28.741 1.00 24.11 28 GLY B C 1
ATOM 2611 O O . GLY B 1 26 ? 34.320 9.326 -29.505 1.00 23.98 28 GLY B O 1
ATOM 2612 N N . ASN B 1 27 ? 33.309 7.907 -28.091 1.00 23.71 29 ASN B N 1
ATOM 2613 C CA . ASN B 1 27 ? 32.008 8.553 -28.250 1.00 24.12 29 ASN B CA 1
ATOM 2614 C C . ASN B 1 27 ? 31.931 9.888 -27.536 1.00 24.38 29 ASN B C 1
ATOM 2615 O O . ASN B 1 27 ? 32.477 10.044 -26.441 1.00 24.27 29 ASN B O 1
ATOM 2620 N N . PRO B 1 28 ? 31.273 10.884 -28.156 1.00 25.13 30 PRO B N 1
ATOM 2621 C CA . PRO B 1 28 ? 31.162 12.176 -27.472 1.00 24.81 30 PRO B CA 1
ATOM 2622 C C . PRO B 1 28 ? 30.324 11.791 -26.257 1.00 24.29 30 PRO B C 1
ATOM 2623 O O . PRO B 1 28 ? 29.229 11.247 -26.409 1.00 23.43 30 PRO B O 1
ATOM 2627 N N . THR B 1 29 ? 30.833 12.053 -25.060 1.00 23.61 31 THR B N 1
ATOM 2628 C CA . THR B 1 29 ? 30.124 11.642 -23.856 1.00 24.38 31 THR B CA 1
ATOM 2629 C C . THR B 1 29 ? 29.576 12.766 -22.992 1.00 24.08 31 THR B C 1
ATOM 2630 O O . THR B 1 29 ? 30.307 13.671 -22.592 1.00 23.99 31 THR B O 1
ATOM 2634 N N . TYR B 1 30 ? 28.282 12.681 -22.698 1.00 25.40 32 TYR B N 1
ATOM 2635 C CA . TYR B 1 30 ? 27.600 13.672 -21.875 1.00 25.73 32 TYR B CA 1
ATOM 2636 C C . TYR B 1 30 ? 27.083 13.039 -20.591 1.00 26.76 32 TYR B C 1
ATOM 2637 O O . TYR B 1 30 ? 26.636 11.894 -20.589 1.00 25.58 32 TYR B O 1
ATOM 2646 N N . ALA B 1 31 ? 27.143 13.794 -19.499 1.00 28.15 33 ALA B N 1
ATOM 2647 C CA . ALA B 1 31 ? 26.669 13.309 -18.210 1.00 28.30 33 ALA B CA 1
ATOM 2648 C C . ALA B 1 31 ? 25.691 14.317 -17.618 1.00 28.62 33 ALA B C 1
ATOM 2649 O O . ALA B 1 31 ? 25.972 15.513 -17.587 1.00 29.61 33 ALA B O 1
ATOM 2651 N N . LEU B 1 32 ? 24.543 13.830 -17.160 1.00 29.25 34 LEU B N 1
ATOM 2652 C CA . LEU B 1 32 ? 23.533 14.695 -16.565 1.00 31.28 34 LEU B CA 1
ATOM 2653 C C . LEU B 1 32 ? 23.788 14.831 -15.073 1.00 32.71 34 LEU B C 1
ATOM 2654 O O . LEU B 1 32 ? 23.678 13.858 -14.331 1.00 31.81 34 LEU B O 1
ATOM 2659 N N . VAL B 1 33 ? 24.130 16.040 -14.644 1.00 34.96 35 VAL B N 1
ATOM 2660 C CA . VAL B 1 33 ? 24.398 16.308 -13.237 1.00 37.58 35 VAL B CA 1
ATOM 2661 C C . VAL B 1 33 ? 23.206 17.022 -12.609 1.00 38.21 35 VAL B C 1
ATOM 2662 O O . VAL B 1 33 ? 22.550 17.842 -13.252 1.00 37.26 35 VAL B O 1
ATOM 2666 N N . ARG B 1 34 ? 22.936 16.704 -11.349 1.00 38.90 36 ARG B N 1
ATOM 2667 C CA . ARG B 1 34 ? 21.816 17.295 -10.630 1.00 41.52 36 ARG B CA 1
ATOM 2668 C C . ARG B 1 34 ? 21.908 18.806 -10.482 1.00 40.77 36 ARG B C 1
ATOM 2669 O O . ARG B 1 34 ? 22.995 19.376 -10.378 1.00 40.42 36 ARG B O 1
ATOM 2677 N N . LYS B 1 35 ? 20.742 19.441 -10.475 1.00 41.14 37 LYS B N 1
ATOM 2678 C CA . LYS B 1 35 ? 20.623 20.883 -10.326 1.00 41.35 37 LYS B CA 1
ATOM 2679 C C . LYS B 1 35 ? 20.423 21.188 -8.843 1.00 41.05 37 LYS B C 1
ATOM 2680 O O . LYS B 1 35 ? 21.096 22.049 -8.276 1.00 40.95 37 LYS B O 1
ATOM 2686 N N . THR B 1 36 ? 19.496 20.467 -8.222 1.00 39.95 38 THR B N 1
ATOM 2687 C CA . THR B 1 36 ? 19.198 20.649 -6.807 1.00 40.58 38 THR B CA 1
ATOM 2688 C C . THR B 1 36 ? 20.290 20.044 -5.929 1.00 40.61 38 THR B C 1
ATOM 2689 O O . THR B 1 36 ? 20.994 19.123 -6.344 1.00 40.08 38 THR B O 1
ATOM 2693 N N . ILE B 1 37 ? 20.425 20.570 -4.716 1.00 40.04 48 ILE B N 1
ATOM 2694 C CA . ILE B 1 37 ? 21.423 20.078 -3.773 1.00 41.07 48 ILE B CA 1
ATOM 2695 C C . ILE B 1 37 ? 20.818 18.980 -2.908 1.00 41.17 48 ILE B C 1
ATOM 2696 O O . ILE B 1 37 ? 19.849 19.211 -2.185 1.00 42.77 48 ILE B O 1
ATOM 2701 N N . THR B 1 38 ? 21.398 17.786 -2.983 1.00 40.18 49 THR B N 1
ATOM 2702 C CA . THR B 1 38 ? 20.909 16.650 -2.211 1.00 40.49 49 THR B CA 1
ATOM 2703 C C . THR B 1 38 ? 21.839 16.339 -1.044 1.00 40.36 49 THR B C 1
ATOM 2704 O O . THR B 1 38 ? 22.813 17.051 -0.808 1.00 39.83 49 THR B O 1
ATOM 2708 N N . ALA B 1 39 ? 21.532 15.265 -0.324 1.00 40.11 50 ALA B N 1
ATOM 2709 C CA . ALA B 1 39 ? 22.343 14.848 0.812 1.00 41.14 50 ALA B CA 1
ATOM 2710 C C . ALA B 1 39 ? 23.282 13.715 0.398 1.00 41.97 50 ALA B C 1
ATOM 2711 O O . ALA B 1 39 ? 23.883 13.055 1.246 1.00 43.28 50 ALA B O 1
ATOM 2713 N N . ALA B 1 40 ? 23.406 13.503 -0.910 1.00 41.60 51 ALA B N 1
ATOM 2714 C CA . ALA B 1 40 ? 24.259 12.450 -1.460 1.00 42.00 51 ALA B CA 1
ATOM 2715 C C . ALA B 1 40 ? 25.709 12.561 -0.990 1.00 42.26 51 ALA B C 1
ATOM 2716 O O . ALA B 1 40 ? 26.128 13.611 -0.495 1.00 42.17 51 ALA B O 1
ATOM 2718 N N . ASN B 1 41 ? 26.466 11.474 -1.155 1.00 40.47 52 ASN B N 1
ATOM 2719 C CA . ASN B 1 41 ? 27.873 11.424 -0.746 1.00 38.36 52 ASN B CA 1
ATOM 2720 C C . ASN B 1 41 ? 28.696 12.409 -1.563 1.00 35.48 52 ASN B C 1
ATOM 2721 O O . ASN B 1 41 ? 28.934 12.198 -2.753 1.00 38.17 52 ASN B O 1
ATOM 2726 N N . PRO B 1 42 ? 29.168 13.490 -0.927 1.00 33.22 53 PRO B N 1
ATOM 2727 C CA . PRO B 1 42 ? 29.966 14.505 -1.624 1.00 30.55 53 PRO B CA 1
ATOM 2728 C C . PRO B 1 42 ? 31.304 14.017 -2.176 1.00 27.32 53 PRO B C 1
ATOM 2729 O O . PRO B 1 42 ? 31.680 14.361 -3.295 1.00 26.63 53 PRO B O 1
ATOM 2733 N N . GLU B 1 43 ? 32.018 13.216 -1.391 1.00 24.27 54 GLU B N 1
ATOM 2734 C CA . GLU B 1 43 ? 33.334 12.747 -1.799 1.00 22.63 54 GLU B CA 1
ATOM 2735 C C . GLU B 1 43 ? 33.379 11.965 -3.100 1.00 22.82 54 GLU B C 1
ATOM 2736 O O . GLU B 1 43 ? 34.115 12.330 -4.012 1.00 21.88 54 GLU B O 1
ATOM 2742 N N . THR B 1 44 ? 32.601 10.894 -3.192 1.00 24.23 55 THR B N 1
ATOM 2743 C CA . THR B 1 44 ? 32.604 10.080 -4.404 1.00 26.54 55 THR B CA 1
ATOM 2744 C C . THR B 1 44 ? 32.135 10.855 -5.632 1.00 26.90 55 THR B C 1
ATOM 2745 O O . THR B 1 44 ? 32.780 10.821 -6.683 1.00 26.19 55 THR B O 1
ATOM 2749 N N . LYS B 1 45 ? 31.018 11.558 -5.491 1.00 27.38 56 LYS B N 1
ATOM 2750 C CA . LYS B 1 45 ? 30.449 12.329 -6.589 1.00 28.55 56 LYS B CA 1
ATOM 2751 C C . LYS B 1 45 ? 31.426 13.363 -7.152 1.00 28.40 56 LYS B C 1
ATOM 2752 O O . LYS B 1 45 ? 31.666 13.405 -8.358 1.00 28.32 56 LYS B O 1
ATOM 2758 N N . GLU B 1 46 ? 31.998 14.191 -6.286 1.00 27.14 57 GLU B N 1
ATOM 2759 C CA . GLU B 1 46 ? 32.939 15.208 -6.744 1.00 27.51 57 GLU B CA 1
ATOM 2760 C C . GLU B 1 46 ? 34.186 14.593 -7.375 1.00 26.30 57 GLU B C 1
ATOM 2761 O O . GLU B 1 46 ? 34.706 15.112 -8.365 1.00 26.67 57 GLU B O 1
ATOM 2767 N N . GLU B 1 47 ? 34.661 13.487 -6.808 1.00 25.91 58 GLU B N 1
ATOM 2768 C CA . GLU B 1 47 ? 35.829 12.797 -7.347 1.00 26.98 58 GLU B CA 1
ATOM 2769 C C . GLU B 1 47 ? 35.556 12.373 -8.790 1.00 25.54 58 GLU B C 1
ATOM 2770 O O . GLU B 1 47 ? 36.372 12.603 -9.683 1.00 26.59 58 GLU B O 1
ATOM 2776 N N . LEU B 1 48 ? 34.403 11.748 -9.005 1.00 25.40 59 LEU B N 1
ATOM 2777 C CA . LEU B 1 48 ? 34.023 11.278 -10.331 1.00 26.43 59 LEU B CA 1
ATOM 2778 C C . LEU B 1 48 ? 33.824 12.419 -11.321 1.00 27.88 59 LEU B C 1
ATOM 2779 O O . LEU B 1 48 ? 34.352 12.378 -12.429 1.00 26.93 59 LEU B O 1
ATOM 2784 N N . ILE B 1 49 ? 33.070 13.439 -10.924 1.00 28.37 60 ILE B N 1
ATOM 2785 C CA . ILE B 1 49 ? 32.830 14.573 -11.813 1.00 31.13 60 ILE B CA 1
ATOM 2786 C C . ILE B 1 49 ? 34.140 15.214 -12.269 1.00 31.83 60 ILE B C 1
ATOM 2787 O O . ILE B 1 49 ? 34.291 15.538 -13.447 1.00 31.98 60 ILE B O 1
ATOM 2792 N N . ASP B 1 50 ? 35.084 15.394 -11.347 1.00 31.89 61 ASP B N 1
ATOM 2793 C CA . ASP B 1 50 ? 36.374 15.982 -11.700 1.00 32.43 61 ASP B CA 1
ATOM 2794 C C . ASP B 1 50 ? 37.079 15.095 -12.720 1.00 31.44 61 ASP B C 1
ATOM 2795 O O . ASP B 1 50 ? 37.627 15.577 -13.713 1.00 30.79 61 ASP B O 1
ATOM 2800 N N . ASN B 1 51 ? 37.065 13.793 -12.461 1.00 29.13 62 ASN B N 1
ATOM 2801 C CA . ASN B 1 51 ? 37.690 12.837 -13.359 1.00 28.48 62 ASN B CA 1
ATOM 2802 C C . ASN B 1 51 ? 37.029 12.890 -14.739 1.00 27.38 62 ASN B C 1
ATOM 2803 O O . ASN B 1 51 ? 37.714 12.910 -15.763 1.00 27.80 62 ASN B O 1
ATOM 2808 N N . TYR B 1 52 ? 35.701 12.931 -14.762 1.00 26.19 63 TYR B N 1
ATOM 2809 C CA . TYR B 1 52 ? 34.961 12.981 -16.021 1.00 26.46 63 TYR B CA 1
ATOM 2810 C C . TYR B 1 52 ? 35.358 14.197 -16.844 1.00 27.92 63 TYR B C 1
ATOM 2811 O O . TYR B 1 52 ? 35.608 14.093 -18.044 1.00 28.31 63 TYR B O 1
ATOM 2820 N N . GLN B 1 53 ? 35.407 15.354 -16.195 1.00 29.94 64 GLN B N 1
ATOM 2821 C CA . GLN B 1 53 ? 35.770 16.580 -16.887 1.00 31.68 64 GLN B CA 1
ATOM 2822 C C . GLN B 1 53 ? 37.183 16.518 -17.457 1.00 31.16 64 GLN B C 1
ATOM 2823 O O . GLN B 1 53 ? 37.437 17.025 -18.551 1.00 30.59 64 GLN B O 1
ATOM 2829 N N . SER B 1 54 ? 38.097 15.880 -16.733 1.00 30.08 65 SER B N 1
ATOM 2830 C CA . SER B 1 54 ? 39.472 15.762 -17.203 1.00 30.20 65 SER B CA 1
ATOM 2831 C C . SER B 1 54 ? 39.535 14.848 -18.424 1.00 30.03 65 SER B C 1
ATOM 2832 O O . SER B 1 54 ? 40.460 14.942 -19.231 1.00 30.77 65 SER B O 1
ATOM 2835 N N . LEU B 1 55 ? 38.545 13.966 -18.555 1.00 29.20 66 LEU B N 1
ATOM 2836 C CA . LEU B 1 55 ? 38.485 13.032 -19.677 1.00 28.90 66 LEU B CA 1
ATOM 2837 C C . LEU B 1 55 ? 37.740 13.603 -20.876 1.00 28.38 66 LEU B C 1
ATOM 2838 O O . LEU B 1 55 ? 37.697 12.981 -21.938 1.00 28.39 66 LEU B O 1
ATOM 2843 N N . GLY B 1 56 ? 37.141 14.777 -20.699 1.00 27.75 67 GLY B N 1
ATOM 2844 C CA . GLY B 1 56 ? 36.416 15.402 -21.789 1.00 27.80 67 GLY B CA 1
ATOM 2845 C C . GLY B 1 56 ? 34.918 15.160 -21.774 1.00 28.22 67 GLY B C 1
ATOM 2846 O O . GLY B 1 56 ? 34.236 15.403 -22.772 1.00 29.28 67 GLY B O 1
ATOM 2847 N N . VAL B 1 57 ? 34.398 14.673 -20.652 1.00 28.32 68 VAL B N 1
ATOM 2848 C CA . VAL B 1 57 ? 32.968 14.424 -20.538 1.00 27.37 68 VAL B CA 1
ATOM 2849 C C . VAL B 1 57 ? 32.250 15.766 -20.452 1.00 28.49 68 VAL B C 1
ATOM 2850 O O . VAL B 1 57 ? 32.684 16.660 -19.727 1.00 29.24 68 VAL B O 1
ATOM 2854 N N . ILE B 1 58 ? 31.161 15.909 -21.202 1.00 29.69 69 ILE B N 1
ATOM 2855 C CA . ILE B 1 58 ? 30.387 17.142 -21.185 1.00 31.18 69 ILE B CA 1
ATOM 2856 C C . ILE B 1 58 ? 29.309 17.044 -20.116 1.00 31.88 69 ILE B C 1
ATOM 2857 O O . ILE B 1 58 ? 28.446 16.167 -20.170 1.00 31.55 69 ILE B O 1
ATOM 2862 N N . LEU B 1 59 ? 29.361 17.955 -19.152 1.00 33.05 70 LEU B N 1
ATOM 2863 C CA . LEU B 1 59 ? 28.395 17.966 -18.065 1.00 35.80 70 LEU B CA 1
ATOM 2864 C C . LEU B 1 59 ? 27.167 18.800 -18.407 1.00 37.81 70 LEU B C 1
ATOM 2865 O O . LEU B 1 59 ? 27.281 19.968 -18.774 1.00 38.37 70 LEU B O 1
ATOM 2870 N N . LEU B 1 60 ? 25.993 18.191 -18.282 1.00 40.06 71 LEU B N 1
ATOM 2871 C CA . LEU B 1 60 ? 24.737 18.873 -18.569 1.00 42.40 71 LEU B CA 1
ATOM 2872 C C . LEU B 1 60 ? 23.898 18.988 -17.299 1.00 45.17 71 LEU B C 1
ATOM 2873 O O . LEU B 1 60 ? 23.467 17.980 -16.735 1.00 45.20 71 LEU B O 1
ATOM 2878 N N . GLU B 1 61 ? 23.676 20.222 -16.854 1.00 47.79 72 GLU B N 1
ATOM 2879 C CA . GLU B 1 61 ? 22.889 20.492 -15.652 1.00 50.63 72 GLU B CA 1
ATOM 2880 C C . GLU B 1 61 ? 21.408 20.237 -15.889 1.00 51.27 72 GLU B C 1
ATOM 2881 O O . GLU B 1 61 ? 20.851 20.671 -16.897 1.00 51.96 72 GLU B O 1
ATOM 2887 N N . GLY B 1 62 ? 20.772 19.531 -14.959 1.00 52.10 73 GLY B N 1
ATOM 2888 C CA . GLY B 1 62 ? 19.358 19.247 -15.105 1.00 52.90 73 GLY B CA 1
ATOM 2889 C C . GLY B 1 62 ? 18.815 18.209 -14.143 1.00 53.89 73 GLY B C 1
ATOM 2890 O O . GLY B 1 62 ? 19.526 17.294 -13.726 1.00 54.19 73 GLY B O 1
ATOM 2891 N N . ASP B 1 63 ? 17.544 18.360 -13.788 1.00 54.49 74 ASP B N 1
ATOM 2892 C CA . ASP B 1 63 ? 16.871 17.435 -12.884 1.00 54.93 74 ASP B CA 1
ATOM 2893 C C . ASP B 1 63 ? 15.859 16.617 -13.675 1.00 55.17 74 ASP B C 1
ATOM 2894 O O . ASP B 1 63 ? 15.130 17.156 -14.509 1.00 55.09 74 ASP B O 1
ATOM 2899 N N . ILE B 1 64 ? 15.820 15.315 -13.413 1.00 55.47 75 ILE B N 1
ATOM 2900 C CA . ILE B 1 64 ? 14.897 14.419 -14.098 1.00 55.46 75 ILE B CA 1
ATOM 2901 C C . ILE B 1 64 ? 13.448 14.852 -13.886 1.00 56.12 75 ILE B C 1
ATOM 2902 O O . ILE B 1 64 ? 12.573 14.537 -14.693 1.00 56.11 75 ILE B O 1
AT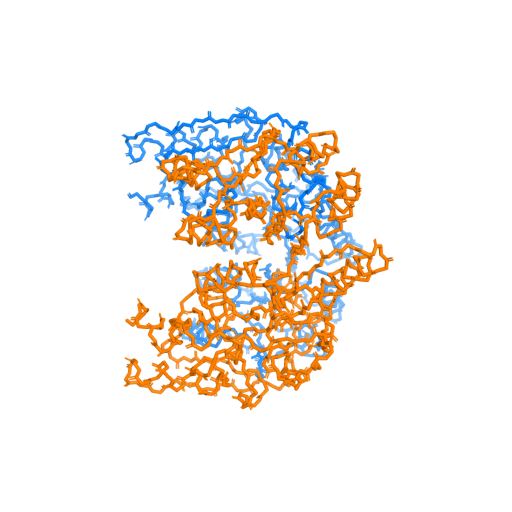OM 2907 N N . ASN B 1 65 ? 13.202 15.586 -12.806 1.00 56.63 76 ASN B N 1
ATOM 2908 C CA . ASN B 1 65 ? 11.857 16.054 -12.501 1.00 57.19 76 ASN B CA 1
ATOM 2909 C C . ASN B 1 65 ? 11.599 17.443 -13.086 1.00 56.83 76 ASN B C 1
ATOM 2910 O O . ASN B 1 65 ? 10.523 18.012 -12.903 1.00 57.03 76 ASN B O 1
ATOM 2915 N N . ASP B 1 66 ? 12.592 17.983 -13.786 1.00 55.86 77 ASP B N 1
ATOM 2916 C CA . ASP B 1 66 ? 12.469 19.298 -14.407 1.00 54.69 77 ASP B CA 1
ATOM 2917 C C . ASP B 1 66 ? 12.394 19.113 -15.921 1.00 53.75 77 ASP B C 1
ATOM 2918 O O . ASP B 1 66 ? 13.382 19.295 -16.632 1.00 53.40 77 ASP B O 1
ATOM 2923 N N . HIS B 1 67 ? 11.209 18.746 -16.399 1.00 52.35 78 HIS B N 1
ATOM 2924 C CA . HIS B 1 67 ? 10.960 18.504 -17.818 1.00 52.20 78 HIS B CA 1
ATOM 2925 C C . HIS B 1 67 ? 11.702 19.440 -18.768 1.00 52.33 78 HIS B C 1
ATOM 2926 O O . HIS B 1 67 ? 12.392 18.991 -19.685 1.00 52.36 78 HIS B O 1
ATOM 2933 N N . GLU B 1 68 ? 11.549 20.740 -18.547 1.00 52.61 79 GLU B N 1
ATOM 2934 C CA . GLU B 1 68 ? 12.185 21.746 -19.388 1.00 52.58 79 GLU B CA 1
ATOM 2935 C C . GLU B 1 68 ? 13.691 21.539 -19.543 1.00 51.50 79 GLU B C 1
ATOM 2936 O O . GLU B 1 68 ? 14.228 21.646 -20.647 1.00 51.01 79 GLU B O 1
ATOM 2942 N N . THR B 1 69 ? 14.370 21.239 -18.441 1.00 50.22 80 THR B N 1
ATOM 2943 C CA . THR B 1 69 ? 15.815 21.030 -18.469 1.00 48.65 80 THR B CA 1
ATOM 2944 C C . THR B 1 69 ? 16.197 19.665 -19.035 1.00 47.02 80 THR B C 1
ATOM 2945 O O . THR B 1 69 ? 17.293 19.490 -19.567 1.00 46.60 80 THR B O 1
ATOM 2949 N N . LEU B 1 70 ? 15.294 18.699 -18.913 1.00 44.85 81 LEU B N 1
ATOM 2950 C CA . LEU B 1 70 ? 15.555 17.356 -19.409 1.00 43.21 81 LEU B CA 1
ATOM 2951 C C . LEU B 1 70 ? 15.491 17.325 -20.934 1.00 42.04 81 LEU B C 1
ATOM 2952 O O . LEU B 1 70 ? 16.331 16.706 -21.587 1.00 40.78 81 LEU B O 1
ATOM 2957 N N . VAL B 1 71 ? 14.493 17.997 -21.497 1.00 40.29 82 VAL B N 1
ATOM 2958 C CA . VAL B 1 71 ? 14.333 18.045 -22.945 1.00 39.94 82 VAL B CA 1
ATOM 2959 C C . VAL B 1 71 ? 15.519 18.767 -23.571 1.00 39.82 82 VAL B C 1
ATOM 2960 O O . VAL B 1 71 ? 16.022 18.365 -24.620 1.00 39.73 82 VAL B O 1
ATOM 2964 N N . LYS B 1 72 ? 15.959 19.834 -22.914 1.00 39.38 83 LYS B N 1
ATOM 2965 C CA . LYS B 1 72 ? 17.083 20.628 -23.388 1.00 39.70 83 LYS B CA 1
ATOM 2966 C C . LYS B 1 72 ? 18.334 19.765 -23.509 1.00 39.10 83 LYS B C 1
ATOM 2967 O O . LYS B 1 72 ? 19.091 19.876 -24.474 1.00 38.38 83 LYS B O 1
ATOM 2973 N N . ALA B 1 73 ? 18.544 18.907 -22.518 1.00 37.17 84 ALA B N 1
ATOM 2974 C CA . ALA B 1 73 ? 19.699 18.022 -22.507 1.00 34.95 84 ALA B CA 1
ATOM 2975 C C . ALA B 1 73 ? 19.559 16.927 -23.561 1.00 33.50 84 ALA B C 1
ATOM 2976 O O . ALA B 1 73 ? 20.492 16.665 -24.321 1.00 33.30 84 ALA B O 1
ATOM 2978 N N . ILE B 1 74 ? 18.388 16.302 -23.611 1.00 32.27 85 ILE B N 1
ATOM 2979 C CA . ILE B 1 74 ? 18.126 15.220 -24.558 1.00 33.37 85 ILE B CA 1
ATOM 2980 C C . ILE B 1 74 ? 18.306 15.618 -26.022 1.00 33.84 85 ILE B C 1
ATOM 2981 O O . ILE B 1 74 ? 18.731 14.806 -26.844 1.00 33.51 85 ILE B O 1
ATOM 2986 N N . LYS B 1 75 ? 17.980 16.864 -26.348 1.00 33.71 86 LYS B N 1
ATOM 2987 C CA . LYS B 1 75 ? 18.109 17.350 -27.719 1.00 33.64 86 LYS B CA 1
ATOM 2988 C C . LYS B 1 75 ? 19.555 17.459 -28.195 1.00 33.68 86 LYS B C 1
ATOM 2989 O O . LYS B 1 75 ? 19.814 17.560 -29.394 1.00 34.05 86 LYS B O 1
ATOM 2995 N N . GLN B 1 76 ? 20.497 17.429 -27.261 1.00 32.50 87 GLN B N 1
ATOM 2996 C CA . GLN B 1 76 ? 21.908 17.543 -27.612 1.00 33.82 87 GLN B CA 1
ATOM 2997 C C . GLN B 1 76 ? 22.603 16.208 -27.871 1.00 32.65 87 GLN B C 1
ATOM 2998 O O . GLN B 1 76 ? 23.789 16.183 -28.207 1.00 33.43 87 GLN B O 1
ATOM 3004 N N . VAL B 1 77 ? 21.874 15.106 -27.724 1.00 31.74 88 VAL B N 1
ATOM 3005 C CA . VAL B 1 77 ? 22.462 13.784 -27.926 1.00 30.41 88 VAL B CA 1
ATOM 3006 C C . VAL B 1 77 ? 21.634 12.869 -28.818 1.00 30.07 88 VAL B C 1
ATOM 3007 O O . VAL B 1 77 ? 20.543 13.229 -29.256 1.00 30.83 88 VAL B O 1
ATOM 3011 N N . ASP B 1 78 ? 22.165 11.679 -29.081 1.00 27.78 89 ASP B N 1
ATOM 3012 C CA . ASP B 1 78 ? 21.489 10.698 -29.921 1.00 28.15 89 ASP B CA 1
ATOM 3013 C C . ASP B 1 78 ? 21.059 9.475 -29.120 1.00 27.14 89 ASP B C 1
ATOM 3014 O O . ASP B 1 78 ? 20.039 8.850 -29.414 1.00 26.05 89 ASP B O 1
ATOM 3019 N N . ILE B 1 79 ? 21.849 9.135 -28.108 1.00 25.29 90 ILE B N 1
ATOM 3020 C CA . ILE B 1 79 ? 21.567 7.974 -27.273 1.00 24.39 90 ILE B CA 1
ATOM 3021 C C . ILE B 1 79 ? 21.464 8.368 -25.803 1.00 23.11 90 ILE B C 1
ATOM 3022 O O . ILE B 1 79 ? 22.329 9.062 -25.278 1.00 22.79 90 ILE B O 1
ATOM 3027 N N . VAL B 1 80 ? 20.400 7.917 -25.147 1.00 23.02 91 VAL B N 1
ATOM 3028 C CA . VAL B 1 80 ? 20.183 8.218 -23.737 1.00 22.85 91 VAL B CA 1
ATOM 3029 C C . VAL B 1 80 ? 20.231 6.928 -22.932 1.00 21.11 91 VAL B C 1
ATOM 3030 O O . VAL B 1 80 ? 19.503 5.983 -23.219 1.00 22.63 91 VAL B O 1
ATOM 3034 N N . ILE B 1 81 ? 21.090 6.898 -21.918 1.00 22.21 92 ILE B N 1
ATOM 3035 C CA . ILE B 1 81 ? 21.235 5.718 -21.076 1.00 20.61 92 ILE B CA 1
ATOM 3036 C C . ILE B 1 81 ? 20.928 6.082 -19.634 1.00 21.69 92 ILE B C 1
ATOM 3037 O O . ILE B 1 81 ? 21.590 6.942 -19.057 1.00 22.21 92 ILE B O 1
ATOM 3042 N N . CYS B 1 82 ? 19.924 5.430 -19.058 1.00 21.27 93 CYS B N 1
ATOM 3043 C CA . CYS B 1 82 ? 19.551 5.686 -17.674 1.00 24.73 93 CYS B CA 1
ATOM 3044 C C . CYS B 1 82 ? 20.167 4.611 -16.785 1.00 25.51 93 CYS B C 1
ATOM 3045 O O . CYS B 1 82 ? 19.643 3.501 -16.679 1.00 23.79 93 CYS B O 1
ATOM 3048 N N . ALA B 1 83 ? 21.285 4.945 -16.151 1.00 28.34 94 ALA B N 1
ATOM 3049 C CA . ALA B 1 83 ? 21.978 4.001 -15.283 1.00 33.14 94 ALA B CA 1
ATOM 3050 C C . ALA B 1 83 ? 21.239 3.826 -13.963 1.00 36.89 94 ALA B C 1
ATOM 3051 O O . ALA B 1 83 ? 20.939 4.803 -13.274 1.00 37.70 94 ALA B O 1
ATOM 3053 N N . ALA B 1 84 ? 20.957 2.571 -13.623 1.00 41.82 95 ALA B N 1
ATOM 3054 C CA . ALA B 1 84 ? 20.243 2.222 -12.395 1.00 44.95 95 ALA B CA 1
ATOM 3055 C C . ALA B 1 84 ? 20.873 2.847 -11.156 1.00 46.91 95 ALA B C 1
ATOM 3056 O O . ALA B 1 84 ? 21.997 2.506 -10.785 1.00 48.92 95 ALA B O 1
ATOM 3058 N N . GLY B 1 85 ? 20.141 3.755 -10.516 1.00 47.97 96 GLY B N 1
ATOM 3059 C CA . GLY B 1 85 ? 20.655 4.412 -9.328 1.00 49.21 96 GLY B CA 1
ATOM 3060 C C . GLY B 1 85 ? 19.611 4.686 -8.261 1.00 49.64 96 GLY B C 1
ATOM 3061 O O . GLY B 1 85 ? 18.800 3.821 -7.929 1.00 50.42 96 GLY B O 1
ATOM 3062 N N . ARG B 1 86 ? 19.635 5.902 -7.726 1.00 49.67 97 ARG B N 1
ATOM 3063 C CA . ARG B 1 86 ? 18.706 6.317 -6.681 1.00 49.13 97 ARG B CA 1
ATOM 3064 C C . ARG B 1 86 ? 17.393 6.830 -7.265 1.00 47.48 97 ARG B C 1
ATOM 3065 O O . ARG B 1 86 ? 16.495 7.248 -6.534 1.00 47.92 97 ARG B O 1
ATOM 3073 N N . LEU B 1 87 ? 17.286 6.786 -8.588 1.00 45.42 98 LEU B N 1
ATOM 3074 C CA . LEU B 1 87 ? 16.093 7.249 -9.285 1.00 43.26 98 LEU B CA 1
ATOM 3075 C C . LEU B 1 87 ? 14.951 6.241 -9.227 1.00 41.87 98 LEU B C 1
ATOM 3076 O O . LEU B 1 87 ? 15.143 5.057 -9.495 1.00 41.96 98 LEU B O 1
ATOM 3081 N N . LEU B 1 88 ? 13.760 6.719 -8.879 1.00 40.07 99 LEU B N 1
ATOM 3082 C CA . LEU B 1 88 ? 12.589 5.857 -8.814 1.00 37.52 99 LEU B CA 1
ATOM 3083 C C . LEU B 1 88 ? 12.342 5.302 -10.210 1.00 36.65 99 LEU B C 1
ATOM 3084 O O . LEU B 1 88 ? 12.304 6.054 -11.183 1.00 35.39 99 LEU B O 1
ATOM 3089 N N . ILE B 1 89 ? 12.185 3.987 -10.305 1.00 34.92 100 ILE B N 1
ATOM 3090 C CA . ILE B 1 89 ? 11.948 3.335 -11.587 1.00 34.67 100 ILE B CA 1
ATOM 3091 C C . ILE B 1 89 ? 10.774 3.978 -12.316 1.00 34.98 100 ILE B C 1
ATOM 3092 O O . ILE B 1 89 ? 10.784 4.108 -13.539 1.00 34.29 100 ILE B O 1
ATOM 3097 N N . GLU B 1 90 ? 9.770 4.392 -11.553 1.00 34.86 101 GLU B N 1
ATOM 3098 C CA . GLU B 1 90 ? 8.576 5.004 -12.120 1.00 36.14 101 GLU B CA 1
ATOM 3099 C C . GLU B 1 90 ? 8.841 6.358 -12.765 1.00 33.75 101 GLU B C 1
ATOM 3100 O O . GLU B 1 90 ? 8.147 6.752 -13.702 1.00 35.07 101 GLU B O 1
ATOM 3106 N N . ASP B 1 91 ? 9.838 7.074 -12.259 1.00 32.18 102 ASP B N 1
ATOM 3107 C CA . ASP B 1 91 ? 10.179 8.387 -12.797 1.00 31.42 102 ASP B CA 1
ATOM 3108 C C . ASP B 1 91 ? 10.697 8.334 -14.234 1.00 29.81 102 ASP B C 1
ATOM 3109 O O . ASP B 1 91 ? 10.873 9.372 -14.871 1.00 27.70 102 ASP B O 1
ATOM 3114 N N . GLN B 1 92 ? 10.946 7.133 -14.745 1.00 27.84 103 GLN B N 1
ATOM 3115 C CA . GLN B 1 92 ? 11.436 7.014 -16.113 1.00 27.31 103 GLN B CA 1
ATOM 3116 C C . GLN B 1 92 ? 10.366 7.474 -17.095 1.00 27.80 103 GLN B C 1
ATOM 3117 O O . GLN B 1 92 ? 10.654 7.730 -18.2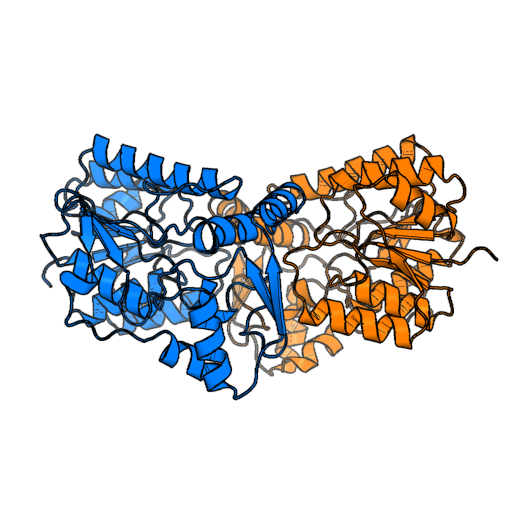63 1.00 27.09 103 GLN B O 1
ATOM 3123 N N . VAL B 1 93 ? 9.129 7.582 -16.618 1.00 28.33 104 VAL B N 1
ATOM 3124 C CA . VAL B 1 93 ? 8.037 8.050 -17.466 1.00 29.36 104 VAL B CA 1
ATOM 3125 C C . VAL B 1 93 ? 8.328 9.507 -17.827 1.00 29.53 104 VAL B C 1
ATOM 3126 O O . VAL B 1 93 ? 8.016 9.964 -18.929 1.00 30.43 104 VAL B O 1
ATOM 3130 N N . LYS B 1 94 ? 8.941 10.227 -16.893 1.00 29.53 105 LYS B N 1
ATOM 3131 C CA . LYS B 1 94 ? 9.291 11.624 -17.110 1.00 29.72 105 LYS B CA 1
ATOM 3132 C C . LYS B 1 94 ? 10.377 11.712 -18.177 1.00 29.76 105 LYS B C 1
ATOM 3133 O O . LYS B 1 94 ? 10.415 12.656 -18.967 1.00 28.92 105 LYS B O 1
ATOM 3139 N N . ILE B 1 95 ? 11.265 10.721 -18.187 1.00 28.35 106 ILE B N 1
ATOM 3140 C CA . ILE B 1 95 ? 12.349 10.678 -19.161 1.00 27.76 106 ILE B CA 1
ATOM 3141 C C . ILE B 1 95 ? 11.787 10.366 -20.545 1.00 27.02 106 ILE B C 1
ATOM 3142 O O . ILE B 1 95 ? 12.195 10.966 -21.540 1.00 27.67 106 ILE B O 1
ATOM 3147 N N . ILE B 1 96 ? 10.847 9.427 -20.592 1.00 26.78 107 ILE B N 1
ATOM 3148 C CA . ILE B 1 96 ? 10.209 9.019 -21.838 1.00 26.48 107 ILE B CA 1
ATOM 3149 C C . ILE B 1 96 ? 9.422 10.174 -22.449 1.00 28.61 107 ILE B C 1
ATOM 3150 O O . ILE B 1 96 ? 9.444 10.381 -23.664 1.00 27.67 107 ILE B O 1
ATOM 3155 N N . LYS B 1 97 ? 8.724 10.927 -21.606 1.00 29.39 108 LYS B N 1
ATOM 3156 C CA . LYS B 1 97 ? 7.950 12.060 -22.093 1.00 30.89 108 LYS B CA 1
ATOM 3157 C C . LYS B 1 97 ? 8.891 13.078 -22.729 1.00 31.01 108 LYS B C 1
ATOM 3158 O O . LYS B 1 97 ? 8.589 13.648 -23.781 1.00 32.54 108 LYS B O 1
ATOM 3164 N N . ALA B 1 98 ? 10.036 13.294 -22.088 1.00 30.17 109 ALA B N 1
ATOM 3165 C CA . ALA B 1 98 ? 11.028 14.240 -22.580 1.00 29.33 109 ALA B CA 1
ATOM 3166 C C . ALA B 1 98 ? 11.655 13.742 -23.880 1.00 29.25 109 ALA B C 1
ATOM 3167 O O . ALA B 1 98 ? 11.873 14.518 -24.807 1.00 29.43 109 ALA B O 1
ATOM 3169 N N . ILE B 1 99 ? 11.948 12.448 -23.949 1.00 28.70 110 ILE B N 1
ATOM 3170 C CA . ILE B 1 99 ? 12.533 11.884 -25.159 1.00 28.74 110 ILE B CA 1
ATOM 3171 C C . ILE B 1 99 ? 11.578 12.083 -26.333 1.00 29.68 110 ILE B C 1
ATOM 3172 O O . ILE B 1 99 ? 11.989 12.519 -27.408 1.00 28.92 110 ILE B O 1
ATOM 3177 N N . LYS B 1 100 ? 10.306 11.768 -26.109 1.00 30.24 111 LYS B N 1
ATOM 3178 C CA . LYS B 1 100 ? 9.273 11.916 -27.130 1.00 31.50 111 LYS B CA 1
ATOM 3179 C C . LYS B 1 100 ? 9.211 13.349 -27.650 1.00 32.52 111 LYS B C 1
ATOM 3180 O O . LYS B 1 100 ? 9.105 13.578 -28.856 1.00 32.47 111 LYS B O 1
ATOM 3186 N N . GLU B 1 101 ? 9.268 14.313 -26.737 1.00 32.13 112 GLU B N 1
ATOM 3187 C CA . GLU B 1 101 ? 9.211 15.715 -27.126 1.00 32.84 112 GLU B CA 1
ATOM 3188 C C . GLU B 1 101 ? 10.461 16.134 -27.890 1.00 32.99 112 GLU B C 1
ATOM 3189 O O . GLU B 1 101 ? 10.381 16.900 -28.853 1.00 32.22 112 GLU B O 1
ATOM 3195 N N . ALA B 1 102 ? 11.619 15.643 -27.460 1.00 31.58 113 ALA B N 1
ATOM 3196 C CA . ALA B 1 102 ? 12.866 15.970 -28.143 1.00 31.79 113 ALA B CA 1
ATOM 3197 C C . ALA B 1 102 ? 12.754 15.457 -29.580 1.00 31.21 113 ALA B C 1
ATOM 3198 O O . ALA B 1 102 ? 13.103 16.158 -30.529 1.00 32.04 113 ALA B O 1
ATOM 3200 N N . GLY B 1 103 ? 12.265 14.226 -29.721 1.00 31.64 114 GLY B N 1
ATOM 3201 C CA . GLY B 1 103 ? 12.068 13.623 -31.032 1.00 31.15 114 GLY B CA 1
ATOM 3202 C C . GLY B 1 103 ? 13.290 13.232 -31.848 1.00 31.60 114 GLY B C 1
ATOM 3203 O O . GLY B 1 103 ? 13.150 12.678 -32.939 1.00 32.01 114 GLY B O 1
ATOM 3204 N N . ASN B 1 104 ? 14.482 13.496 -31.325 1.00 30.16 115 ASN B N 1
ATOM 3205 C CA . ASN B 1 104 ? 15.719 13.186 -32.040 1.00 29.28 115 ASN B CA 1
ATOM 3206 C C . ASN B 1 104 ? 16.473 11.972 -31.508 1.00 28.32 115 ASN B C 1
ATOM 3207 O O . ASN B 1 104 ? 17.535 11.636 -32.026 1.00 28.95 115 ASN B O 1
ATOM 3212 N N . VAL B 1 105 ? 15.942 11.323 -30.480 1.00 27.81 116 VAL B N 1
ATOM 3213 C CA . VAL B 1 105 ? 16.621 10.173 -29.887 1.00 26.63 116 VAL B CA 1
ATOM 3214 C C . VAL B 1 105 ? 16.625 8.921 -30.758 1.00 26.04 116 VAL B C 1
ATOM 3215 O O . VAL B 1 105 ? 15.580 8.458 -31.219 1.00 24.36 116 VAL B O 1
ATOM 3219 N N . LYS B 1 106 ? 17.819 8.372 -30.963 1.00 25.95 117 LYS B N 1
ATOM 3220 C CA . LYS B 1 106 ? 17.991 7.180 -31.777 1.00 26.93 117 LYS B CA 1
ATOM 3221 C C . LYS B 1 106 ? 17.829 5.881 -30.983 1.00 24.84 117 LYS B C 1
ATOM 3222 O O . LYS B 1 106 ? 17.422 4.861 -31.529 1.00 24.69 117 LYS B O 1
ATOM 3228 N N . LYS B 1 107 ? 18.138 5.916 -29.691 1.00 25.28 118 LYS B N 1
ATOM 3229 C CA . LYS B 1 107 ? 18.011 4.712 -28.874 1.00 23.78 118 LYS B CA 1
ATOM 3230 C C . LYS B 1 107 ? 18.030 5.064 -27.389 1.00 21.84 118 LYS B C 1
ATOM 3231 O O . LYS B 1 107 ? 18.831 5.882 -26.945 1.00 22.75 118 LYS B O 1
ATOM 3237 N N . PHE B 1 108 ? 17.134 4.441 -26.631 1.00 22.18 119 PHE B N 1
ATOM 3238 C CA . PHE B 1 108 ? 17.023 4.685 -25.196 1.00 22.71 119 PHE B CA 1
ATOM 3239 C C . PHE B 1 108 ? 17.261 3.410 -24.394 1.00 18.98 119 PHE B C 1
ATOM 3240 O O . PHE B 1 108 ? 16.680 2.366 -24.684 1.00 20.73 119 PHE B O 1
ATOM 3248 N N . PHE B 1 109 ? 18.145 3.502 -23.402 1.00 20.90 120 PHE B N 1
ATOM 3249 C CA . PHE B 1 109 ? 18.461 2.386 -22.515 1.00 18.79 120 PHE B CA 1
ATOM 3250 C C . PHE B 1 109 ? 17.797 2.653 -21.167 1.00 18.02 120 PHE B C 1
ATOM 3251 O O . PHE B 1 109 ? 18.266 3.505 -20.414 1.00 20.04 120 PHE B O 1
ATOM 3259 N N . PRO B 1 110 ? 16.691 1.958 -20.854 1.00 18.57 121 PRO B N 1
ATOM 3260 C CA . PRO B 1 110 ? 16.069 2.215 -19.549 1.00 20.33 121 PRO B CA 1
ATOM 3261 C C . PRO B 1 110 ? 16.922 1.592 -18.446 1.00 21.00 121 PRO B C 1
ATOM 3262 O O . PRO B 1 110 ? 17.868 0.852 -18.736 1.00 18.42 121 PRO B O 1
ATOM 3266 N N . SER B 1 111 ? 16.589 1.891 -17.194 1.00 20.71 122 SER B N 1
ATOM 3267 C CA . SER B 1 111 ? 17.342 1.368 -16.052 1.00 21.25 122 SER B CA 1
ATOM 3268 C C . SER B 1 111 ? 17.108 -0.125 -15.859 1.00 20.91 122 SER B C 1
ATOM 3269 O O . SER B 1 111 ? 16.278 -0.556 -15.054 1.00 21.47 122 SER B O 1
ATOM 3272 N N . GLU B 1 112 ? 17.858 -0.912 -16.618 1.00 18.03 123 GLU B N 1
ATOM 3273 C CA . GLU B 1 112 ? 17.775 -2.363 -16.573 1.00 16.75 123 GLU B CA 1
ATOM 3274 C C . GLU B 1 112 ? 18.975 -2.833 -15.758 1.00 18.22 123 GLU B C 1
ATOM 3275 O O . GLU B 1 112 ? 18.968 -2.755 -14.530 1.00 19.52 123 GLU B O 1
ATOM 3281 N N . PHE B 1 113 ? 20.006 -3.301 -16.456 1.00 18.50 124 PHE B N 1
ATOM 3282 C CA . PHE B 1 113 ? 21.242 -3.756 -15.826 1.00 19.77 124 PHE B CA 1
ATOM 3283 C C . PHE B 1 113 ? 21.063 -4.811 -14.744 1.00 19.58 124 PHE B C 1
ATOM 3284 O O . PHE B 1 113 ? 21.689 -4.756 -13.680 1.00 18.69 124 PHE B O 1
ATOM 3292 N N . GLY B 1 114 ? 20.213 -5.785 -15.045 1.00 18.25 125 GLY B N 1
ATOM 3293 C CA . GLY B 1 114 ? 19.943 -6.878 -14.135 1.00 19.00 125 GLY B CA 1
ATOM 3294 C C . GLY B 1 114 ? 19.473 -8.057 -14.967 1.00 18.43 125 GLY B C 1
ATOM 3295 O O . GLY B 1 114 ? 19.913 -8.235 -16.102 1.00 18.42 125 GLY B O 1
ATOM 3296 N N . LEU B 1 115 ? 18.582 -8.865 -14.415 1.00 19.56 126 LEU B N 1
ATOM 3297 C CA . LEU B 1 115 ? 18.063 -10.013 -15.146 1.00 19.77 126 LEU B CA 1
ATOM 3298 C C . LEU B 1 115 ? 17.067 -9.520 -16.191 1.00 19.29 126 LEU B C 1
ATOM 3299 O O . LEU B 1 115 ? 16.766 -8.329 -16.262 1.00 18.46 126 LEU B O 1
ATOM 3304 N N . ASP B 1 116 ? 16.578 -10.434 -17.021 1.00 19.35 127 ASP B N 1
ATOM 3305 C CA . ASP B 1 116 ? 15.587 -10.070 -18.026 1.00 18.73 127 ASP B CA 1
ATOM 3306 C C . ASP B 1 116 ? 14.266 -10.107 -17.270 1.00 19.30 127 ASP B C 1
ATOM 3307 O O . ASP B 1 116 ? 13.758 -11.185 -16.953 1.00 18.88 127 ASP B O 1
ATOM 3312 N N . VAL B 1 117 ? 13.716 -8.931 -16.983 1.00 18.95 128 VAL B N 1
ATOM 3313 C CA . VAL B 1 117 ? 12.480 -8.840 -16.217 1.00 19.63 128 VAL B CA 1
ATOM 3314 C C . VAL B 1 117 ? 11.250 -9.429 -16.894 1.00 20.92 128 VAL B C 1
ATOM 3315 O O . VAL B 1 117 ? 10.186 -9.510 -16.279 1.00 21.58 128 VAL B O 1
ATOM 3319 N N . ASP B 1 118 ? 11.396 -9.841 -18.152 1.00 21.51 129 ASP B N 1
ATOM 3320 C CA . ASP B 1 118 ? 10.293 -10.463 -18.890 1.00 22.98 129 ASP B CA 1
ATOM 3321 C C . ASP B 1 118 ? 10.427 -11.979 -18.764 1.00 23.99 129 ASP B C 1
ATOM 3322 O O . ASP B 1 118 ? 9.601 -12.741 -19.276 1.00 24.70 129 ASP B O 1
ATOM 3327 N N . ARG B 1 119 ? 11.481 -12.406 -18.074 1.00 24.38 130 ARG B N 1
ATOM 3328 C CA . ARG B 1 119 ? 11.757 -13.819 -17.868 1.00 25.19 130 ARG B CA 1
ATOM 3329 C C . ARG B 1 119 ? 12.111 -14.143 -16.424 1.00 25.73 130 ARG B C 1
ATOM 3330 O O . ARG B 1 119 ? 13.248 -14.501 -16.136 1.00 26.13 130 ARG B O 1
ATOM 3338 N N . HIS B 1 120 ? 11.158 -14.022 -15.511 1.00 25.89 131 HIS B N 1
ATOM 3339 C CA . HIS B 1 120 ? 11.450 -14.349 -14.124 1.00 26.88 131 HIS B CA 1
ATOM 3340 C C . HIS B 1 120 ? 10.254 -14.996 -13.446 1.00 27.53 131 HIS B C 1
ATOM 3341 O O . HIS B 1 120 ? 9.121 -14.925 -13.939 1.00 26.30 131 HIS B O 1
ATOM 3348 N N . ASP B 1 121 ? 10.528 -15.633 -12.314 1.00 27.53 132 ASP B N 1
ATOM 3349 C CA . ASP B 1 121 ? 9.518 -16.299 -11.504 1.00 28.63 132 ASP B CA 1
ATOM 3350 C C . ASP B 1 121 ? 9.847 -15.962 -10.054 1.00 26.82 132 ASP B C 1
ATOM 3351 O O . ASP B 1 121 ? 9.770 -16.820 -9.176 1.00 26.83 132 ASP B O 1
ATOM 3356 N N . ALA B 1 122 ? 10.227 -14.708 -9.816 1.00 24.49 133 ALA B N 1
ATOM 3357 C CA . ALA B 1 122 ? 10.591 -14.256 -8.478 1.00 23.16 133 ALA B CA 1
ATOM 3358 C C . ALA B 1 122 ? 9.399 -14.038 -7.551 1.00 22.70 133 ALA B C 1
ATOM 3359 O O . ALA B 1 122 ? 8.263 -13.871 -7.999 1.00 23.35 133 ALA B O 1
ATOM 3361 N N . VAL B 1 123 ? 9.673 -14.055 -6.251 1.00 20.88 134 VAL B N 1
ATOM 3362 C CA . VAL B 1 123 ? 8.644 -13.838 -5.237 1.00 19.45 134 VAL B CA 1
ATOM 3363 C C . VAL B 1 123 ? 8.827 -12.447 -4.636 1.00 19.53 134 VAL B C 1
ATOM 3364 O O . VAL B 1 123 ? 9.847 -11.789 -4.866 1.00 20.22 134 VAL B O 1
ATOM 3368 N N . GLU B 1 124 ? 7.836 -11.987 -3.880 1.00 21.08 135 GLU B N 1
ATOM 3369 C CA . GLU B 1 124 ? 7.931 -10.675 -3.252 1.00 22.30 135 GLU B CA 1
ATOM 3370 C C . GLU B 1 124 ? 9.011 -10.765 -2.181 1.00 21.31 135 GLU B C 1
ATOM 3371 O O . GLU B 1 124 ? 9.245 -11.837 -1.624 1.00 21.62 135 GLU B O 1
ATOM 3377 N N . PRO B 1 125 ? 9.643 -9.633 -1.836 1.00 22.08 136 PRO B N 1
ATOM 3378 C CA . PRO B 1 125 ? 9.409 -8.288 -2.370 1.00 21.84 136 PRO B CA 1
ATOM 3379 C C . PRO B 1 125 ? 10.136 -7.908 -3.660 1.00 23.09 136 PRO B C 1
ATOM 3380 O O . PRO B 1 125 ? 9.966 -6.796 -4.156 1.00 23.87 136 PRO B O 1
ATOM 3384 N N . VAL B 1 126 ? 10.948 -8.805 -4.210 1.00 23.00 137 VAL B N 1
ATOM 3385 C CA . VAL B 1 126 ? 11.666 -8.452 -5.425 1.00 22.83 137 VAL B CA 1
ATOM 3386 C C . VAL B 1 126 ? 10.786 -8.498 -6.674 1.00 22.41 137 VAL B C 1
ATOM 3387 O O . VAL B 1 126 ? 11.027 -7.766 -7.632 1.00 23.02 137 VAL B O 1
ATOM 3391 N N . ARG B 1 127 ? 9.758 -9.341 -6.658 1.00 20.95 138 ARG B N 1
ATOM 3392 C CA . ARG B 1 127 ? 8.867 -9.455 -7.808 1.00 23.63 138 ARG B CA 1
ATOM 3393 C C . ARG B 1 127 ? 8.321 -8.088 -8.217 1.00 23.42 138 ARG B C 1
ATOM 3394 O O . ARG B 1 127 ? 8.327 -7.738 -9.399 1.00 23.54 138 ARG B O 1
ATOM 3402 N N . GLN B 1 128 ? 7.860 -7.312 -7.242 1.00 23.38 139 GLN B N 1
ATOM 3403 C CA . GLN B 1 128 ? 7.303 -5.993 -7.527 1.00 24.96 139 GLN B CA 1
ATOM 3404 C C . GLN B 1 128 ? 8.283 -5.075 -8.250 1.00 24.86 139 GLN B C 1
ATOM 3405 O O . GLN B 1 128 ? 7.885 -4.277 -9.099 1.00 25.25 139 GLN B O 1
ATOM 3411 N N . VAL B 1 129 ? 9.565 -5.188 -7.914 1.00 23.17 140 VAL B N 1
ATOM 3412 C CA . VAL B 1 129 ? 10.587 -4.360 -8.544 1.00 24.01 140 VAL B CA 1
ATOM 3413 C C . VAL B 1 129 ? 10.769 -4.736 -10.010 1.00 23.61 140 VAL B C 1
ATOM 3414 O O . VAL B 1 129 ? 10.887 -3.866 -10.874 1.00 24.52 140 VAL B O 1
ATOM 3418 N N . PHE B 1 130 ? 10.799 -6.036 -10.281 1.00 22.82 141 PHE B N 1
ATOM 3419 C CA . PHE B 1 130 ? 10.968 -6.537 -11.640 1.00 21.77 141 PHE B CA 1
ATOM 3420 C C . PHE B 1 130 ? 9.761 -6.143 -12.483 1.00 23.07 141 PHE B C 1
ATOM 3421 O O . PHE B 1 130 ? 9.904 -5.748 -13.640 1.00 23.61 141 PHE B O 1
ATOM 3429 N N . GLU B 1 131 ? 8.573 -6.247 -11.895 1.00 23.25 142 GLU B N 1
ATOM 3430 C CA . GLU B 1 131 ? 7.352 -5.902 -12.614 1.00 24.67 142 GLU B CA 1
ATOM 3431 C C . GLU B 1 131 ? 7.295 -4.420 -12.940 1.00 24.48 142 GLU B C 1
ATOM 3432 O O . GLU B 1 131 ? 6.743 -4.031 -13.972 1.00 24.91 142 GLU B O 1
ATOM 3438 N N . GLU B 1 132 ? 7.862 -3.590 -12.071 1.00 25.53 143 GLU B N 1
ATOM 3439 C CA . GLU B 1 132 ? 7.876 -2.156 -12.328 1.00 26.15 143 GLU B CA 1
ATOM 3440 C C . GLU B 1 132 ? 8.694 -1.906 -13.588 1.00 25.74 143 GLU B C 1
ATOM 3441 O O . GLU B 1 132 ? 8.288 -1.141 -14.459 1.00 25.91 143 GLU B O 1
ATOM 3447 N N . LYS B 1 133 ? 9.848 -2.560 -13.681 1.00 23.90 144 LYS B N 1
ATOM 3448 C CA . LYS B 1 133 ? 10.714 -2.397 -14.840 1.00 22.29 144 LYS B CA 1
ATOM 3449 C C . LYS B 1 133 ? 10.056 -2.912 -16.118 1.00 21.23 144 LYS B C 1
ATOM 3450 O O . LYS B 1 133 ? 10.213 -2.316 -17.187 1.00 21.04 144 LYS B O 1
ATOM 3456 N N . ALA B 1 134 ? 9.330 -4.020 -16.008 1.00 20.50 145 ALA B N 1
ATOM 3457 C CA . ALA B 1 134 ? 8.643 -4.594 -17.162 1.00 21.25 145 ALA B CA 1
ATOM 3458 C C . ALA B 1 134 ? 7.579 -3.615 -17.664 1.00 23.14 145 ALA B C 1
ATOM 3459 O O . ALA B 1 134 ? 7.368 -3.478 -18.872 1.00 23.14 145 ALA B O 1
ATOM 3461 N N . SER B 1 135 ? 6.913 -2.932 -16.737 1.00 23.64 146 SER B N 1
ATOM 3462 C CA . SER B 1 135 ? 5.886 -1.964 -17.114 1.00 24.77 146 SER B CA 1
ATOM 3463 C C . SER B 1 135 ? 6.491 -0.831 -17.928 1.00 24.76 146 SER B C 1
ATOM 3464 O O . SER B 1 135 ? 5.885 -0.356 -18.894 1.00 23.98 146 SER B O 1
ATOM 3467 N N . ILE B 1 136 ? 7.687 -0.399 -17.537 1.00 23.52 147 ILE B N 1
ATOM 3468 C CA . ILE B 1 136 ? 8.379 0.659 -18.256 1.00 22.58 147 ILE B CA 1
ATOM 3469 C C . ILE B 1 136 ? 8.695 0.143 -19.663 1.00 21.77 147 ILE B C 1
ATOM 3470 O O . ILE B 1 136 ? 8.616 0.898 -20.631 1.00 22.00 147 ILE B O 1
ATOM 3475 N N . ARG B 1 137 ? 9.035 -1.142 -19.775 1.00 22.00 148 ARG B N 1
ATOM 3476 C CA . ARG B 1 137 ? 9.336 -1.736 -21.079 1.00 20.66 148 ARG B CA 1
ATOM 3477 C C . ARG B 1 137 ? 8.117 -1.659 -21.987 1.00 22.42 148 ARG B C 1
ATOM 3478 O O . ARG B 1 137 ? 8.236 -1.356 -23.174 1.00 23.20 148 ARG B O 1
ATOM 3486 N N . ARG B 1 138 ? 6.951 -1.958 -21.424 1.00 22.00 149 ARG B N 1
ATOM 3487 C CA . ARG B 1 138 ? 5.710 -1.938 -22.191 1.00 22.04 149 ARG B CA 1
ATOM 3488 C C . ARG B 1 138 ? 5.353 -0.532 -22.640 1.00 24.04 149 ARG B C 1
ATOM 3489 O O . ARG B 1 138 ? 4.848 -0.333 -23.748 1.00 23.40 149 ARG B O 1
ATOM 3497 N N . VAL B 1 139 ? 5.605 0.445 -21.778 1.00 23.50 150 VAL B N 1
ATOM 3498 C CA . VAL B 1 139 ? 5.327 1.828 -22.123 1.00 24.85 150 VAL B CA 1
ATOM 3499 C C . VAL B 1 139 ? 6.250 2.205 -23.277 1.00 26.00 150 VAL B C 1
ATOM 3500 O O . VAL B 1 139 ? 5.822 2.778 -24.278 1.00 25.82 150 VAL B O 1
ATOM 3504 N N . ILE B 1 140 ? 7.525 1.864 -23.134 1.00 24.51 151 ILE B N 1
ATOM 3505 C CA . ILE B 1 140 ? 8.507 2.156 -24.166 1.00 23.25 151 ILE B CA 1
ATOM 3506 C C . ILE B 1 140 ? 8.092 1.582 -25.517 1.00 23.30 151 ILE B C 1
ATOM 3507 O O . ILE B 1 140 ? 8.089 2.285 -26.528 1.00 23.71 151 ILE B O 1
ATOM 3512 N N . GLU B 1 141 ? 7.738 0.302 -25.523 1.00 23.91 152 GLU B N 1
ATOM 3513 C CA . GLU B 1 141 ? 7.348 -0.381 -26.748 1.00 23.24 152 GLU B CA 1
ATOM 3514 C C . GLU B 1 141 ? 6.063 0.169 -27.358 1.00 24.63 152 GLU B C 1
ATOM 3515 O O . GLU B 1 141 ? 5.999 0.389 -28.567 1.00 24.28 152 GLU B O 1
ATOM 3521 N N . ALA B 1 142 ? 5.057 0.405 -26.520 1.00 24.50 153 ALA B N 1
ATOM 3522 C CA . ALA B 1 142 ? 3.776 0.928 -26.991 1.00 26.25 153 ALA B CA 1
ATOM 3523 C C . ALA B 1 142 ? 3.915 2.333 -27.558 1.00 26.90 153 ALA B C 1
ATOM 3524 O O . ALA B 1 142 ? 3.240 2.690 -28.530 1.00 29.28 153 ALA B O 1
ATOM 3526 N N . GLU B 1 143 ? 4.790 3.127 -26.948 1.00 26.06 154 GLU B N 1
ATOM 3527 C CA . GLU B 1 143 ? 5.027 4.503 -27.371 1.00 28.15 154 GLU B CA 1
ATOM 3528 C C . GLU B 1 143 ? 6.028 4.610 -28.524 1.00 27.54 154 GLU B C 1
ATOM 3529 O O . GLU B 1 143 ? 6.397 5.709 -28.933 1.00 28.35 154 GLU B O 1
ATOM 3535 N N . GLY B 1 144 ? 6.472 3.465 -29.032 1.00 28.12 155 GLY B N 1
ATOM 3536 C CA . GLY B 1 144 ? 7.404 3.451 -30.148 1.00 26.98 155 GLY B CA 1
ATOM 3537 C C . GLY B 1 144 ? 8.784 4.050 -29.936 1.00 27.27 155 GLY B C 1
ATOM 3538 O O . GLY B 1 144 ? 9.435 4.449 -30.902 1.00 27.57 155 GLY B O 1
ATOM 3539 N N . VAL B 1 145 ? 9.241 4.115 -28.688 1.00 25.79 156 VAL B N 1
ATOM 3540 C CA . VAL B 1 145 ? 10.562 4.665 -28.387 1.00 26.07 156 VAL B CA 1
ATOM 3541 C C . VAL B 1 145 ? 11.624 3.619 -28.717 1.00 23.86 156 VAL B C 1
ATOM 3542 O O . VAL B 1 145 ? 11.524 2.477 -28.273 1.00 23.48 156 VAL B O 1
ATOM 3546 N N . PRO B 1 146 ? 12.642 3.988 -29.523 1.00 24.17 157 PRO B N 1
ATOM 3547 C CA . PRO B 1 146 ? 13.700 3.033 -29.876 1.00 23.78 157 PRO B CA 1
ATOM 3548 C C . PRO B 1 146 ? 14.422 2.661 -28.590 1.00 21.93 157 PRO B C 1
ATOM 3549 O O . PRO B 1 146 ? 14.745 3.535 -27.787 1.00 23.49 157 PRO B O 1
ATOM 3553 N N . TYR B 1 147 ? 14.688 1.375 -28.402 1.00 22.01 158 TYR B N 1
ATOM 3554 C CA . TYR B 1 147 ? 15.302 0.939 -27.153 1.00 22.11 158 TYR B CA 1
ATOM 3555 C C . TYR B 1 147 ? 16.276 -0.221 -27.228 1.00 21.86 158 TYR B C 1
ATOM 3556 O O . TYR B 1 147 ? 16.386 -0.915 -28.230 1.00 22.37 158 TYR B O 1
ATOM 3565 N N . THR B 1 148 ? 16.962 -0.426 -26.108 1.00 20.70 159 THR B N 1
ATOM 3566 C CA . THR B 1 148 ? 17.881 -1.532 -25.923 1.00 18.69 159 THR B CA 1
ATOM 3567 C C . THR B 1 148 ? 17.812 -1.812 -24.426 1.00 18.35 159 THR B C 1
ATOM 3568 O O . THR B 1 148 ? 17.988 -0.903 -23.615 1.00 20.19 159 THR B O 1
ATOM 3572 N N . TYR B 1 149 ? 17.514 -3.055 -24.071 1.00 17.06 160 TYR B N 1
ATOM 3573 C CA . TYR B 1 149 ? 17.431 -3.454 -22.665 1.00 19.14 160 TYR B CA 1
ATOM 3574 C C . TYR B 1 149 ? 18.730 -4.193 -22.361 1.00 18.97 160 TYR B C 1
ATOM 3575 O O . TYR B 1 149 ? 18.965 -5.273 -22.897 1.00 21.52 160 TYR B O 1
ATOM 3584 N N . LEU B 1 150 ? 19.578 -3.614 -21.517 1.00 18.64 161 LEU B N 1
ATOM 3585 C CA . LEU B 1 150 ? 20.849 -4.260 -21.195 1.00 17.97 161 LEU B CA 1
ATOM 3586 C C . LEU B 1 150 ? 20.652 -5.170 -19.989 1.00 17.16 161 LEU B C 1
ATOM 3587 O O . LEU B 1 150 ? 20.585 -4.706 -18.854 1.00 17.75 161 LEU B O 1
ATOM 3592 N N . CYS B 1 151 ? 20.548 -6.468 -20.253 1.00 17.34 162 CYS B N 1
ATOM 3593 C CA . CYS B 1 151 ? 20.332 -7.466 -19.213 1.00 18.39 162 CYS B CA 1
ATOM 3594 C C . CYS B 1 151 ? 21.649 -8.155 -18.879 1.00 18.20 162 CYS B C 1
ATOM 3595 O O . CYS B 1 151 ? 22.014 -9.152 -19.498 1.00 18.33 162 CYS B O 1
ATOM 3598 N N . CYS B 1 152 ? 22.345 -7.617 -17.881 1.00 16.77 163 CYS B N 1
ATOM 3599 C CA . CYS B 1 152 ? 23.652 -8.129 -17.472 1.00 17.05 163 CYS B CA 1
ATOM 3600 C C . CYS B 1 152 ? 23.659 -9.102 -16.304 1.00 18.40 163 CYS B C 1
ATOM 3601 O O . CYS B 1 152 ? 24.724 -9.542 -15.869 1.00 18.24 163 CYS B O 1
ATOM 3604 N N . HIS B 1 153 ? 22.480 -9.429 -15.791 1.00 17.19 164 HIS B N 1
ATOM 3605 C CA . HIS B 1 153 ? 22.359 -10.359 -14.686 1.00 16.47 164 HIS B CA 1
ATOM 3606 C C . HIS B 1 153 ? 23.146 -9.996 -13.423 1.00 16.61 164 HIS B C 1
ATOM 3607 O O . HIS B 1 153 ? 23.053 -8.862 -12.968 1.00 18.95 164 HIS B O 1
ATOM 3614 N N . ALA B 1 154 ? 23.928 -10.923 -12.873 1.00 16.81 165 ALA B N 1
ATOM 3615 C CA . ALA B 1 154 ? 24.632 -10.663 -11.610 1.00 16.96 165 ALA B CA 1
ATOM 3616 C C . ALA B 1 154 ? 25.986 -9.972 -11.620 1.00 16.36 165 ALA B C 1
ATOM 3617 O O . ALA B 1 154 ? 26.967 -10.507 -12.124 1.00 16.03 165 ALA B O 1
ATOM 3619 N N . PHE B 1 155 ? 26.037 -8.783 -11.030 1.00 15.36 166 PHE B N 1
ATOM 3620 C CA . PHE B 1 155 ? 27.291 -8.043 -10.935 1.00 16.88 166 PHE B CA 1
ATOM 3621 C C . PHE B 1 155 ? 28.199 -8.770 -9.950 1.00 16.31 166 PHE B C 1
ATOM 3622 O O . PHE B 1 155 ? 27.762 -9.173 -8.867 1.00 15.82 166 PHE B O 1
ATOM 3630 N N . THR B 1 156 ? 29.466 -8.922 -10.314 1.00 15.77 167 THR B N 1
ATOM 3631 C CA . THR B 1 156 ? 30.413 -9.601 -9.439 1.00 16.41 167 THR B CA 1
ATOM 3632 C C . THR B 1 156 ? 30.550 -8.881 -8.103 1.00 16.40 167 THR B C 1
ATOM 3633 O O . THR B 1 156 ? 30.629 -9.517 -7.051 1.00 14.42 167 THR B O 1
ATOM 3637 N N . GLY B 1 157 ? 30.563 -7.551 -8.143 1.00 15.71 168 GLY B N 1
ATOM 3638 C CA . GLY B 1 157 ? 30.728 -6.782 -6.922 1.00 18.58 168 GLY B CA 1
ATOM 3639 C C . GLY B 1 157 ? 29.577 -6.843 -5.940 1.00 19.30 168 GLY B C 1
ATOM 3640 O O . GLY B 1 157 ? 29.739 -6.498 -4.770 1.00 21.00 168 GLY B O 1
ATOM 3641 N N . TYR B 1 158 ? 28.417 -7.299 -6.406 1.00 18.68 169 TYR B N 1
ATOM 3642 C CA . TYR B 1 158 ? 27.230 -7.372 -5.571 1.00 20.19 169 TYR B CA 1
ATOM 3643 C C . TYR B 1 158 ? 26.851 -8.798 -5.179 1.00 18.83 169 TYR B C 1
ATOM 3644 O O . TYR B 1 158 ? 26.387 -9.026 -4.067 1.00 19.84 169 TYR B O 1
ATOM 3653 N N . PHE B 1 159 ? 27.073 -9.756 -6.076 1.00 16.87 170 PHE B N 1
ATOM 3654 C CA . PHE B 1 159 ? 26.710 -11.145 -5.799 1.00 19.41 170 PHE B CA 1
ATOM 3655 C C . PHE B 1 159 ? 27.856 -12.128 -5.604 1.00 19.81 170 PHE B C 1
ATOM 3656 O O . PHE B 1 159 ? 27.773 -13.016 -4.758 1.00 21.33 170 PHE B O 1
ATOM 3664 N N . LEU B 1 160 ? 28.916 -11.984 -6.391 1.00 17.46 171 LEU B N 1
ATOM 3665 C CA . LEU B 1 160 ? 30.043 -12.903 -6.313 1.00 18.08 171 LEU B CA 1
ATOM 3666 C C . LEU B 1 160 ? 30.981 -12.624 -5.150 1.00 18.16 171 LEU B C 1
ATOM 3667 O O . LEU B 1 160 ? 31.488 -13.551 -4.521 1.00 19.71 171 LEU B O 1
ATOM 3672 N N . ARG B 1 161 ? 31.208 -11.348 -4.861 1.00 17.29 172 ARG B N 1
ATOM 3673 C CA . ARG B 1 161 ? 32.116 -10.971 -3.788 1.00 19.31 172 ARG B CA 1
ATOM 3674 C C . ARG B 1 161 ? 31.903 -11.685 -2.455 1.00 20.20 172 ARG B C 1
ATOM 3675 O O . ARG B 1 161 ? 32.876 -12.027 -1.787 1.00 21.45 172 ARG B O 1
ATOM 3683 N N . ASN B 1 162 ? 30.652 -11.900 -2.054 1.00 18.53 173 ASN B N 1
ATOM 3684 C CA . ASN B 1 162 ? 30.406 -12.581 -0.785 1.00 17.96 173 ASN B CA 1
ATOM 3685 C C . ASN B 1 162 ? 29.715 -13.930 -0.959 1.00 16.45 173 ASN B C 1
ATOM 3686 O O . ASN B 1 162 ? 29.134 -14.459 -0.015 1.00 17.66 173 ASN B O 1
ATOM 3691 N N . LEU B 1 163 ? 29.808 -14.486 -2.168 1.00 16.41 174 LEU B N 1
ATOM 3692 C CA . LEU B 1 163 ? 29.196 -15.773 -2.495 1.00 17.66 174 LEU B CA 1
ATOM 3693 C C . LEU B 1 163 ? 27.723 -15.841 -2.108 1.00 16.93 174 LEU B C 1
ATOM 3694 O O . LEU B 1 163 ? 27.221 -16.891 -1.699 1.00 16.67 174 LEU B O 1
ATOM 3699 N N . ALA B 1 164 ? 27.037 -14.709 -2.244 1.00 16.71 175 ALA B N 1
ATOM 3700 C CA . ALA B 1 164 ? 25.617 -14.609 -1.935 1.00 17.23 175 ALA B CA 1
ATOM 3701 C C . ALA B 1 164 ? 25.270 -15.073 -0.524 1.00 17.96 175 ALA B C 1
ATOM 3702 O O . ALA B 1 164 ? 24.253 -15.739 -0.302 1.00 18.11 175 ALA B O 1
ATOM 3704 N N . GLN B 1 165 ? 26.120 -14.718 0.433 1.00 14.92 176 GLN B N 1
ATOM 3705 C CA . GLN B 1 165 ? 25.883 -15.076 1.826 1.00 15.95 176 GLN B CA 1
ATOM 3706 C C . GLN B 1 165 ? 25.330 -13.858 2.550 1.00 16.56 176 GLN B C 1
ATOM 3707 O O . GLN B 1 165 ? 25.833 -12.745 2.383 1.00 18.53 176 GLN B O 1
ATOM 3713 N N . LEU B 1 166 ? 24.294 -14.060 3.351 1.00 16.30 177 LEU B N 1
ATOM 3714 C CA . LEU B 1 166 ? 23.728 -12.948 4.107 1.00 16.83 177 LEU B CA 1
ATOM 3715 C C . LEU B 1 166 ? 24.729 -12.458 5.151 1.00 19.63 177 LEU B C 1
ATOM 3716 O O . LEU B 1 166 ? 25.540 -13.230 5.663 1.00 18.74 177 LEU B O 1
ATOM 3721 N N . ASP B 1 167 ? 24.676 -11.164 5.441 1.00 18.67 178 ASP B N 1
ATOM 3722 C CA . ASP B 1 167 ? 25.519 -10.549 6.464 1.00 20.70 178 ASP B CA 1
ATOM 3723 C C . ASP B 1 167 ? 27.020 -10.813 6.383 1.00 21.20 178 ASP B C 1
ATOM 3724 O O . ASP B 1 167 ? 27.667 -11.136 7.388 1.00 23.33 178 ASP B O 1
ATOM 3729 N N . ALA B 1 168 ? 27.572 -10.673 5.186 1.00 20.22 179 ALA B N 1
ATOM 3730 C CA . ALA B 1 168 ? 29.000 -10.864 4.976 1.00 21.42 179 ALA B CA 1
ATOM 3731 C C . ALA B 1 168 ? 29.406 -10.018 3.785 1.00 21.84 179 ALA B C 1
ATOM 3732 O O . ALA B 1 168 ? 28.623 -9.838 2.852 1.00 22.38 179 ALA B O 1
ATOM 3734 N N . THR B 1 169 ? 30.631 -9.506 3.818 1.00 21.09 180 THR B N 1
ATOM 3735 C CA . THR B 1 169 ? 31.132 -8.660 2.745 1.00 23.41 180 THR B CA 1
ATOM 3736 C C . THR B 1 169 ? 32.080 -9.381 1.798 1.00 21.61 180 THR B C 1
ATOM 3737 O O . THR B 1 169 ? 32.048 -9.147 0.589 1.00 22.12 180 THR B O 1
ATOM 3741 N N . ASP B 1 170 ? 32.924 -10.253 2.342 1.00 19.82 181 ASP B N 1
ATOM 3742 C CA . ASP B 1 170 ? 33.875 -10.992 1.519 1.00 19.32 181 ASP B CA 1
ATOM 3743 C C . ASP B 1 170 ? 33.541 -12.489 1.514 1.00 17.92 181 ASP B C 1
ATOM 3744 O O . ASP B 1 170 ? 32.648 -12.930 2.237 1.00 17.95 181 ASP B O 1
ATOM 3749 N N . PRO B 1 171 ? 34.245 -13.281 0.688 1.00 17.44 182 PRO B N 1
ATOM 3750 C CA . PRO B 1 171 ? 33.979 -14.724 0.629 1.00 17.44 182 PRO B CA 1
ATOM 3751 C C . PRO B 1 171 ? 34.271 -15.427 1.952 1.00 18.64 182 PRO B C 1
ATOM 3752 O O . PRO B 1 171 ? 35.167 -15.025 2.699 1.00 20.11 182 PRO B O 1
ATOM 3756 N N . PRO B 1 172 ? 33.515 -16.493 2.254 1.00 17.36 183 PRO B N 1
ATOM 3757 C CA . PRO B 1 172 ? 33.699 -17.257 3.490 1.00 18.08 183 PRO B CA 1
ATOM 3758 C C . PRO B 1 172 ? 34.920 -18.164 3.362 1.00 18.35 183 PRO B C 1
ATOM 3759 O O . PRO B 1 172 ? 35.260 -18.602 2.266 1.00 20.13 183 PRO B O 1
ATOM 3763 N N . ARG B 1 173 ? 35.574 -18.459 4.476 1.00 21.35 184 ARG B N 1
ATOM 3764 C CA . ARG B 1 173 ? 36.733 -19.331 4.414 1.00 21.87 184 ARG B CA 1
ATOM 3765 C C . ARG B 1 173 ? 36.511 -20.652 5.147 1.00 21.77 184 ARG B C 1
ATOM 3766 O O . ARG B 1 173 ? 37.380 -21.524 5.115 1.00 22.63 184 ARG B O 1
ATOM 3774 N N . ASP B 1 174 ? 35.345 -20.807 5.780 1.00 19.46 185 ASP B N 1
ATOM 3775 C CA . ASP B 1 174 ? 35.027 -22.041 6.510 1.00 19.18 185 ASP B CA 1
ATOM 3776 C C . ASP B 1 174 ? 33.718 -22.738 6.143 1.00 19.99 185 ASP B C 1
ATOM 3777 O O . ASP B 1 174 ? 33.704 -23.950 5.913 1.00 18.91 185 ASP B O 1
ATOM 3782 N N . LYS B 1 175 ? 32.621 -21.982 6.119 1.00 18.64 186 LYS B N 1
ATOM 3783 C CA . LYS B 1 175 ? 31.299 -22.548 5.835 1.00 18.92 186 LYS B CA 1
ATOM 3784 C C . LYS B 1 175 ? 30.504 -21.705 4.847 1.00 18.65 186 LYS B C 1
ATOM 3785 O O . LYS B 1 175 ? 30.651 -20.484 4.809 1.00 17.86 186 LYS B O 1
ATOM 3791 N N . VAL B 1 176 ? 29.648 -22.358 4.064 1.00 16.58 187 VAL B N 1
ATOM 3792 C CA . VAL B 1 176 ? 28.838 -21.653 3.079 1.00 16.14 187 VAL B CA 1
ATOM 3793 C C . VAL B 1 176 ? 27.449 -22.271 2.942 1.00 16.36 187 VAL B C 1
ATOM 3794 O O . VAL B 1 176 ? 27.285 -23.497 3.005 1.00 15.78 187 VAL B O 1
ATOM 3798 N N . VAL B 1 177 ? 26.444 -21.413 2.790 1.00 14.88 188 VAL B N 1
ATOM 3799 C CA . VAL B 1 177 ? 25.077 -21.884 2.610 1.00 16.21 188 VAL B CA 1
ATOM 3800 C C . VAL B 1 177 ? 24.762 -21.763 1.124 1.00 16.96 188 VAL B C 1
ATOM 3801 O O . VAL B 1 177 ? 25.129 -20.777 0.466 1.00 17.96 188 VAL B O 1
ATOM 3805 N N . ILE B 1 178 ? 24.109 -22.793 0.601 1.00 15.35 189 ILE B N 1
ATOM 3806 C CA . ILE B 1 178 ? 23.737 -22.871 -0.800 1.00 16.15 189 ILE B CA 1
ATOM 3807 C C . ILE B 1 178 ? 22.237 -23.047 -0.864 1.00 16.82 189 ILE B C 1
ATOM 3808 O O . ILE B 1 178 ? 21.686 -23.906 -0.182 1.00 17.88 189 ILE B O 1
ATOM 3813 N N . LEU B 1 179 ? 21.572 -22.236 -1.681 1.00 16.39 190 LEU B N 1
ATOM 3814 C CA . LEU B 1 179 ? 20.123 -22.336 -1.793 1.00 17.77 190 LEU B CA 1
ATOM 3815 C C . LEU B 1 179 ? 19.735 -23.380 -2.826 1.00 18.23 190 LEU B C 1
ATOM 3816 O O . LEU B 1 179 ? 20.207 -23.348 -3.959 1.00 20.31 190 LEU B O 1
ATOM 3821 N N . GLY B 1 180 ? 18.871 -24.308 -2.433 1.00 16.84 191 GLY B N 1
ATOM 3822 C CA . GLY B 1 180 ? 18.449 -25.337 -3.361 1.00 18.80 191 GLY B CA 1
ATOM 3823 C C . GLY B 1 180 ? 19.489 -26.435 -3.478 1.00 20.28 191 GLY B C 1
ATOM 3824 O O . GLY B 1 180 ? 19.984 -26.933 -2.464 1.00 21.34 191 GLY B O 1
ATOM 3825 N N . ASP B 1 181 ? 19.836 -26.795 -4.711 1.00 20.15 192 ASP B N 1
ATOM 3826 C CA . ASP B 1 181 ? 20.805 -27.858 -4.949 1.00 23.18 192 ASP B CA 1
ATOM 3827 C C . ASP B 1 181 ? 22.174 -27.372 -5.413 1.00 22.43 192 ASP B C 1
ATOM 3828 O O . ASP B 1 181 ? 23.115 -28.165 -5.521 1.00 22.30 192 ASP B O 1
ATOM 3833 N N . GLY B 1 182 ? 22.288 -26.073 -5.686 1.00 21.22 193 GLY B N 1
ATOM 3834 C CA . GLY B 1 182 ? 23.556 -25.518 -6.129 1.00 20.08 193 GLY B CA 1
ATOM 3835 C C . GLY B 1 182 ? 23.956 -25.875 -7.551 1.00 19.60 193 GLY B C 1
ATOM 3836 O O . GLY B 1 182 ? 25.086 -25.602 -7.971 1.00 18.37 193 GLY B O 1
ATOM 3837 N N . ASN B 1 183 ? 23.040 -26.480 -8.304 1.00 19.50 194 ASN B N 1
ATOM 3838 C CA . ASN B 1 183 ? 23.338 -26.863 -9.681 1.00 19.47 194 ASN B CA 1
ATOM 3839 C C . ASN B 1 183 ? 22.541 -26.071 -10.717 1.00 20.17 194 ASN B C 1
ATOM 3840 O O . ASN B 1 183 ? 22.236 -26.571 -11.805 1.00 21.17 194 ASN B O 1
ATOM 3845 N N . VAL B 1 184 ? 22.210 -24.829 -10.375 1.00 19.45 195 VAL B N 1
ATOM 3846 C CA . VAL B 1 184 ? 21.478 -23.941 -11.269 1.00 18.98 195 VAL B CA 1
ATOM 3847 C C . VAL B 1 184 ? 22.429 -22.834 -11.714 1.00 18.82 195 VAL B C 1
ATOM 3848 O O . VAL B 1 184 ? 22.990 -22.110 -10.887 1.00 17.98 195 VAL B O 1
ATOM 3852 N N . LYS B 1 185 ? 22.604 -22.706 -13.023 1.00 17.83 196 LYS B N 1
ATOM 3853 C CA . LYS B 1 185 ? 23.504 -21.708 -13.584 1.00 17.82 196 LYS B CA 1
ATOM 3854 C C . LYS B 1 185 ? 23.140 -20.261 -13.297 1.00 18.95 196 LYS B C 1
ATOM 3855 O O . LYS B 1 185 ? 21.977 -19.869 -13.363 1.00 18.66 196 LYS B O 1
ATOM 3861 N N . GLY B 1 186 ? 24.169 -19.479 -12.989 1.00 18.92 197 GLY B N 1
ATOM 3862 C CA . GLY B 1 186 ? 24.014 -18.060 -12.746 1.00 18.46 197 GLY B CA 1
ATOM 3863 C C . GLY B 1 186 ? 24.969 -17.385 -13.715 1.00 17.00 197 GLY B C 1
ATOM 3864 O O . GLY B 1 186 ? 25.907 -18.029 -14.193 1.00 18.18 197 GLY B O 1
ATOM 3865 N N . ALA B 1 187 ? 24.737 -16.111 -14.024 1.00 16.42 198 ALA B N 1
ATOM 3866 C CA . ALA B 1 187 ? 25.604 -15.374 -14.947 1.00 15.24 198 ALA B CA 1
ATOM 3867 C C . ALA B 1 187 ? 26.223 -14.165 -14.252 1.00 16.50 198 ALA B C 1
ATOM 3868 O O . ALA B 1 187 ? 25.509 -13.286 -13.761 1.00 15.18 198 ALA B O 1
ATOM 3870 N N . TYR B 1 188 ? 27.553 -14.126 -14.211 1.00 15.93 199 TYR B N 1
ATOM 3871 C CA . TYR B 1 188 ? 28.272 -13.046 -13.544 1.00 16.66 199 TYR B CA 1
ATOM 3872 C C . TYR B 1 188 ? 29.104 -12.181 -14.475 1.00 15.74 199 TYR B C 1
ATOM 3873 O O . TYR B 1 188 ? 29.677 -12.670 -15.447 1.00 16.57 199 TYR B O 1
ATOM 3882 N N . VAL B 1 189 ? 29.181 -10.894 -14.153 1.00 15.65 200 VAL B N 1
ATOM 3883 C CA . VAL B 1 189 ? 29.948 -9.939 -14.951 1.00 15.82 200 VAL B CA 1
ATOM 3884 C C . VAL B 1 189 ? 30.387 -8.778 -14.062 1.00 15.64 200 VAL B C 1
ATOM 3885 O O . VAL B 1 189 ? 29.659 -8.376 -13.157 1.00 14.86 200 VAL B O 1
ATOM 3889 N N . THR B 1 190 ? 31.590 -8.256 -14.294 1.00 15.54 201 THR B N 1
ATOM 3890 C CA . THR B 1 190 ? 32.069 -7.136 -13.491 1.00 16.27 201 THR B CA 1
ATOM 3891 C C . THR B 1 190 ? 31.374 -5.854 -13.936 1.00 16.80 201 THR B C 1
ATOM 3892 O O . THR B 1 190 ? 30.915 -5.747 -15.080 1.00 16.51 201 THR B O 1
ATOM 3896 N N . GLU B 1 191 ? 31.294 -4.882 -13.034 1.00 16.77 202 GLU B N 1
ATOM 3897 C CA . GLU B 1 191 ? 30.654 -3.613 -13.360 1.00 17.83 202 GLU B CA 1
ATOM 3898 C C . GLU B 1 191 ? 31.378 -2.937 -14.520 1.00 17.62 202 GLU B C 1
ATOM 3899 O O . GLU B 1 191 ? 30.750 -2.308 -15.370 1.00 17.63 202 GLU B O 1
ATOM 3905 N N . ALA B 1 192 ? 32.703 -3.059 -14.548 1.00 16.28 203 ALA B N 1
ATOM 3906 C CA . ALA B 1 192 ? 33.493 -2.450 -15.612 1.00 17.47 203 ALA B CA 1
ATOM 3907 C C . ALA B 1 192 ? 33.140 -3.054 -16.968 1.00 16.92 203 ALA B C 1
ATOM 3908 O O . ALA B 1 192 ? 33.034 -2.337 -17.956 1.00 17.46 203 ALA B O 1
ATOM 3910 N N . ASP B 1 193 ? 32.957 -4.371 -17.010 1.00 16.01 204 ASP B N 1
ATOM 3911 C CA . ASP B 1 193 ? 32.611 -5.052 -18.257 1.00 16.14 204 ASP B CA 1
ATOM 3912 C C . ASP B 1 193 ? 31.177 -4.723 -18.681 1.00 16.74 204 ASP B C 1
ATOM 3913 O O . ASP B 1 193 ? 30.874 -4.673 -19.876 1.00 15.75 204 ASP B O 1
ATOM 3918 N N . VAL B 1 194 ? 30.293 -4.491 -17.715 1.00 16.19 205 VAL B N 1
ATOM 3919 C CA . VAL B 1 194 ? 28.920 -4.143 -18.071 1.00 17.41 205 VAL B CA 1
ATOM 3920 C C . VAL B 1 194 ? 28.970 -2.806 -18.806 1.00 18.77 205 VAL B C 1
ATOM 3921 O O . VAL B 1 194 ? 28.247 -2.593 -19.784 1.00 17.35 205 VAL B O 1
ATOM 3925 N N . GLY B 1 195 ? 29.841 -1.910 -18.347 1.00 16.75 206 GLY B N 1
ATOM 3926 C CA . GLY B 1 195 ? 29.978 -0.627 -19.015 1.00 16.89 206 GLY B CA 1
ATOM 3927 C C . GLY B 1 195 ? 30.439 -0.833 -20.448 1.00 18.13 206 GLY B C 1
ATOM 3928 O O . GLY B 1 195 ? 29.898 -0.235 -21.385 1.00 17.86 206 GLY B O 1
ATOM 3929 N N . THR B 1 196 ? 31.439 -1.695 -20.623 1.00 16.51 207 THR B N 1
ATOM 3930 C CA . THR B 1 196 ? 31.978 -1.988 -21.945 1.00 17.28 207 THR B CA 1
ATOM 3931 C C . THR B 1 196 ? 30.920 -2.574 -22.874 1.00 17.15 207 THR B C 1
ATOM 3932 O O . THR B 1 196 ? 30.789 -2.144 -24.021 1.00 17.75 207 THR B O 1
ATOM 3936 N N . PHE B 1 197 ? 30.168 -3.553 -22.387 1.00 16.04 208 PHE B N 1
ATOM 3937 C CA . PHE B 1 197 ? 29.139 -4.163 -23.212 1.00 16.36 208 PHE B CA 1
ATOM 3938 C C . PHE B 1 197 ? 27.996 -3.199 -23.487 1.00 17.40 208 PHE B C 1
ATOM 3939 O O . PHE B 1 197 ? 27.387 -3.249 -24.555 1.00 15.88 208 PHE B O 1
ATOM 3947 N N . THR B 1 198 ? 27.711 -2.315 -22.536 1.00 16.39 209 THR B N 1
ATOM 3948 C CA . THR B 1 198 ? 26.629 -1.356 -22.730 1.00 16.94 209 THR B CA 1
ATOM 3949 C C . THR B 1 198 ? 26.939 -0.425 -23.900 1.00 17.15 209 THR B C 1
ATOM 3950 O O . THR B 1 198 ? 26.088 -0.178 -24.759 1.00 16.24 209 THR B O 1
ATOM 3954 N N . ILE B 1 199 ? 28.168 0.074 -23.945 1.00 15.92 210 ILE B N 1
ATOM 3955 C CA . ILE B 1 199 ? 28.580 0.977 -25.013 1.00 16.02 210 ILE B CA 1
ATOM 3956 C C . ILE B 1 199 ? 28.723 0.225 -26.341 1.00 17.64 210 ILE B C 1
ATOM 3957 O O . ILE B 1 199 ? 28.429 0.773 -27.406 1.00 18.07 210 ILE B O 1
ATOM 3962 N N . ARG B 1 200 ? 29.182 -1.023 -26.278 1.00 16.72 211 ARG B N 1
ATOM 3963 C CA . ARG B 1 200 ? 29.311 -1.840 -27.485 1.00 18.45 211 ARG B CA 1
ATOM 3964 C C . ARG B 1 200 ? 27.908 -1.961 -28.095 1.00 19.00 211 ARG B C 1
ATOM 3965 O O . ARG B 1 200 ? 27.728 -1.799 -29.299 1.00 18.58 211 ARG B O 1
ATOM 3973 N N . ALA B 1 201 ? 26.913 -2.232 -27.254 1.00 18.20 212 ALA B N 1
ATOM 3974 C CA . ALA B 1 201 ? 25.545 -2.372 -27.734 1.00 19.02 212 ALA B CA 1
ATOM 3975 C C . ALA B 1 201 ? 25.003 -1.025 -28.215 1.00 18.78 212 ALA B C 1
ATOM 3976 O O . ALA B 1 201 ? 24.263 -0.960 -29.199 1.00 20.62 212 ALA B O 1
ATOM 3978 N N . ALA B 1 202 ? 25.381 0.049 -27.529 1.00 19.51 213 ALA B N 1
ATOM 3979 C CA . ALA B 1 202 ? 24.916 1.386 -27.896 1.00 19.49 213 ALA B CA 1
ATOM 3980 C C . ALA B 1 202 ? 25.362 1.777 -29.308 1.00 21.87 213 ALA B C 1
ATOM 3981 O O . ALA B 1 202 ? 24.615 2.419 -30.053 1.00 21.27 213 ALA B O 1
ATOM 3983 N N . ASN B 1 203 ? 26.576 1.378 -29.677 1.00 19.89 214 ASN B N 1
ATOM 3984 C CA . ASN B 1 203 ? 27.116 1.699 -30.997 1.00 21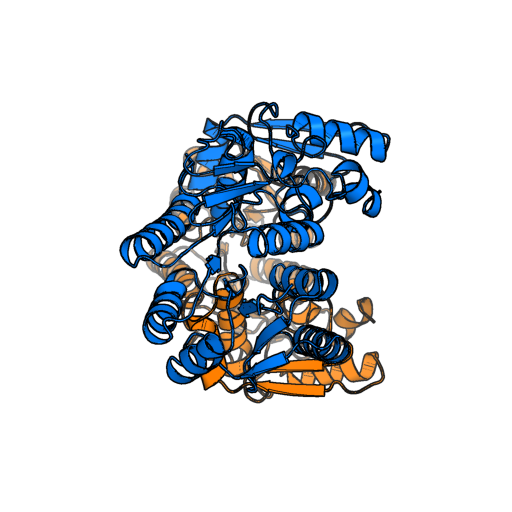.78 214 ASN B CA 1
ATOM 3985 C C . ASN B 1 203 ? 26.746 0.691 -32.086 1.00 21.97 214 ASN B C 1
ATOM 3986 O O . ASN B 1 203 ? 27.059 0.900 -33.262 1.00 24.64 214 ASN B O 1
ATOM 3991 N N . ASP B 1 204 ? 26.078 -0.388 -31.698 1.00 22.54 215 ASP B N 1
ATOM 3992 C CA . ASP B 1 204 ? 25.688 -1.437 -32.634 1.00 24.13 215 ASP B CA 1
ATOM 3993 C C . ASP B 1 204 ? 24.273 -1.227 -33.161 1.00 25.39 215 ASP B C 1
ATOM 3994 O O . ASP B 1 204 ? 23.300 -1.389 -32.429 1.00 23.05 215 ASP B O 1
ATOM 3999 N N . PRO B 1 205 ? 24.142 -0.875 -34.451 1.00 26.94 216 PRO B N 1
ATOM 4000 C CA . PRO B 1 205 ? 22.823 -0.647 -35.053 1.00 28.09 216 PRO B CA 1
ATOM 4001 C C . PRO B 1 205 ? 21.889 -1.845 -34.898 1.00 28.28 216 PRO B C 1
ATOM 4002 O O . PRO B 1 205 ? 20.666 -1.695 -34.916 1.00 29.06 216 PRO B O 1
ATOM 4006 N N . ASN B 1 206 ? 22.468 -3.030 -34.735 1.00 27.35 217 ASN B N 1
ATOM 4007 C CA . ASN B 1 206 ? 21.685 -4.251 -34.599 1.00 27.67 217 ASN B CA 1
ATOM 4008 C C . ASN B 1 206 ? 20.943 -4.438 -33.274 1.00 26.70 217 ASN B C 1
ATOM 4009 O O . ASN B 1 206 ? 20.129 -5.355 -33.148 1.00 28.19 217 ASN B O 1
ATOM 4014 N N . THR B 1 207 ? 21.207 -3.583 -32.291 1.00 25.47 218 THR B N 1
ATOM 4015 C CA . THR B 1 207 ? 20.526 -3.721 -31.006 1.00 24.78 218 THR B CA 1
ATOM 4016 C C . THR B 1 207 ? 19.226 -2.930 -30.898 1.00 25.29 218 THR B C 1
ATOM 4017 O O . THR B 1 207 ? 18.550 -2.993 -29.871 1.00 23.59 218 THR B O 1
ATOM 4021 N N . LEU B 1 208 ? 18.862 -2.202 -31.954 1.00 25.57 219 LEU B N 1
ATOM 4022 C CA . LEU B 1 208 ? 17.634 -1.406 -31.933 1.00 25.21 219 LEU B CA 1
ATOM 4023 C C . LEU B 1 208 ? 16.433 -2.295 -31.610 1.00 24.70 219 LEU B C 1
ATOM 4024 O O . LEU B 1 208 ? 16.184 -3.290 -32.287 1.00 24.28 219 LEU B O 1
ATOM 4029 N N . ASN B 1 209 ? 15.700 -1.926 -30.563 1.00 24.43 220 ASN B N 1
ATOM 4030 C CA . ASN B 1 209 ? 14.539 -2.683 -30.106 1.00 22.11 220 ASN B CA 1
ATOM 4031 C C . ASN B 1 209 ? 14.851 -4.133 -29.769 1.00 22.82 220 ASN B C 1
ATOM 4032 O O . ASN B 1 209 ? 14.119 -5.048 -30.145 1.00 22.37 220 ASN B O 1
ATOM 4037 N N . LYS B 1 210 ? 15.950 -4.345 -29.055 1.00 21.22 221 LYS B N 1
ATOM 4038 C CA . LYS B 1 210 ? 16.333 -5.687 -28.654 1.00 21.41 221 LYS B CA 1
ATOM 4039 C C . LYS B 1 210 ? 16.787 -5.684 -27.203 1.00 18.62 221 LYS B C 1
ATOM 4040 O O . LYS B 1 210 ? 17.188 -4.652 -26.663 1.00 21.51 221 LYS B O 1
ATOM 4046 N N . ALA B 1 211 ? 16.699 -6.848 -26.580 1.00 19.83 222 ALA B N 1
ATOM 4047 C CA . ALA B 1 211 ? 17.178 -7.022 -25.220 1.00 19.53 222 ALA B CA 1
ATOM 4048 C C . ALA B 1 211 ? 18.540 -7.672 -25.464 1.00 19.62 222 ALA B C 1
ATOM 4049 O O . ALA B 1 211 ? 18.634 -8.650 -26.209 1.00 18.80 222 ALA B O 1
ATOM 4051 N N . VAL B 1 212 ? 19.592 -7.111 -24.875 1.00 18.04 223 VAL B N 1
ATOM 4052 C CA . VAL B 1 212 ? 20.942 -7.650 -25.027 1.00 18.93 223 VAL B CA 1
ATOM 4053 C C . VAL B 1 212 ? 21.276 -8.393 -23.740 1.00 18.57 223 VAL B C 1
ATOM 4054 O O . VAL B 1 212 ? 21.265 -7.812 -22.657 1.00 18.75 223 VAL B O 1
ATOM 4058 N N . HIS B 1 213 ? 21.551 -9.686 -23.870 1.00 18.33 224 HIS B N 1
ATOM 4059 C CA . HIS B 1 213 ? 21.837 -10.535 -22.723 1.00 18.35 224 HIS B CA 1
ATOM 4060 C C . HIS B 1 213 ? 23.314 -10.824 -22.544 1.00 18.82 224 HIS B C 1
ATOM 4061 O O . HIS B 1 213 ? 23.984 -11.275 -23.471 1.00 18.78 224 HIS B O 1
ATOM 4068 N N . ILE B 1 214 ? 23.818 -10.562 -21.343 1.00 16.91 225 ILE B N 1
ATOM 4069 C CA . ILE B 1 214 ? 25.218 -10.828 -21.055 1.00 19.27 225 ILE B CA 1
ATOM 4070 C C . ILE B 1 214 ? 25.294 -12.104 -20.237 1.00 19.43 225 ILE B C 1
ATOM 4071 O O . ILE B 1 214 ? 24.984 -12.105 -19.046 1.00 22.39 225 ILE B O 1
ATOM 4076 N N . ARG B 1 215 ? 25.680 -13.190 -20.901 1.00 19.93 226 ARG B N 1
ATOM 4077 C CA . ARG B 1 215 ? 25.836 -14.506 -20.288 1.00 19.80 226 ARG B CA 1
ATOM 4078 C C . ARG B 1 215 ? 27.178 -14.989 -20.827 1.00 19.67 226 ARG B C 1
ATOM 4079 O O . ARG B 1 215 ? 27.237 -15.699 -21.831 1.00 20.87 226 ARG B O 1
ATOM 4087 N N . LEU B 1 216 ? 28.254 -14.583 -20.163 1.00 18.69 227 LEU B N 1
ATOM 4088 C CA . LEU B 1 216 ? 29.603 -14.925 -20.594 1.00 19.59 227 LEU B CA 1
ATOM 4089 C C . LEU B 1 216 ? 29.973 -16.363 -20.254 1.00 19.34 227 LEU B C 1
ATOM 4090 O O . LEU B 1 216 ? 29.825 -16.802 -19.119 1.00 19.09 227 LEU B O 1
ATOM 4095 N N . PRO B 1 217 ? 30.468 -17.116 -21.250 1.00 21.46 228 PRO B N 1
ATOM 4096 C CA . PRO B 1 217 ? 30.865 -18.519 -21.114 1.00 21.26 228 PRO B CA 1
ATOM 4097 C C . PRO B 1 217 ? 31.549 -18.952 -19.824 1.00 21.13 228 PRO B C 1
ATOM 4098 O O . PRO B 1 217 ? 31.043 -19.818 -19.106 1.00 22.73 228 PRO B O 1
ATOM 4102 N N . LYS B 1 218 ? 32.699 -18.359 -19.530 1.00 20.40 229 LYS B N 1
ATOM 4103 C CA . LYS B 1 218 ? 33.448 -18.724 -18.336 1.00 21.62 229 LYS B CA 1
ATOM 4104 C C . LYS B 1 218 ? 32.818 -18.244 -17.037 1.00 20.22 229 LYS B C 1
ATOM 4105 O O . LYS B 1 218 ? 33.237 -18.661 -15.954 1.00 20.79 229 LYS B O 1
ATOM 4111 N N . ASN B 1 219 ? 31.810 -17.379 -17.145 1.00 18.37 230 ASN B N 1
ATOM 4112 C CA . ASN B 1 219 ? 31.137 -16.838 -15.967 1.00 17.98 230 ASN B CA 1
ATOM 4113 C C . ASN B 1 219 ? 29.716 -17.356 -15.777 1.00 18.91 230 ASN B C 1
ATOM 4114 O O . ASN B 1 219 ? 28.978 -16.862 -14.927 1.00 19.25 230 ASN B O 1
ATOM 4119 N N . TYR B 1 220 ? 29.334 -18.343 -16.585 1.00 18.18 231 TYR B N 1
ATOM 4120 C CA . TYR B 1 220 ? 28.015 -18.966 -16.498 1.00 18.47 231 TYR B CA 1
ATOM 4121 C C . TYR B 1 220 ? 28.313 -20.155 -15.588 1.00 20.21 231 TYR B C 1
ATOM 4122 O O . TYR B 1 220 ? 28.752 -21.213 -16.049 1.00 20.12 231 TYR B O 1
ATOM 4131 N N . LEU B 1 221 ? 28.082 -19.957 -14.291 1.00 18.09 232 LEU B N 1
ATOM 4132 C CA . LEU B 1 221 ? 28.409 -20.945 -13.271 1.00 18.75 232 LEU B CA 1
ATOM 4133 C C . LEU B 1 221 ? 27.330 -21.214 -12.231 1.00 17.79 232 LEU B C 1
ATOM 4134 O O . LEU B 1 221 ? 26.641 -20.301 -11.781 1.00 18.08 232 LEU B O 1
ATOM 4139 N N . THR B 1 222 ? 27.199 -22.474 -11.833 1.00 17.37 233 THR B N 1
ATOM 4140 C CA . THR B 1 222 ? 26.244 -22.840 -10.795 1.00 17.97 233 THR B CA 1
ATOM 4141 C C . THR B 1 222 ? 26.917 -22.440 -9.481 1.00 18.72 233 THR B C 1
ATOM 4142 O O . THR B 1 222 ? 28.115 -22.152 -9.470 1.00 17.17 233 THR B O 1
ATOM 4146 N N . GLN B 1 223 ? 26.166 -22.420 -8.382 1.00 18.14 234 GLN B N 1
ATOM 4147 C CA . GLN B 1 223 ? 26.747 -22.043 -7.094 1.00 19.29 234 GLN B CA 1
ATOM 4148 C C . GLN B 1 223 ? 27.801 -23.081 -6.696 1.00 18.67 234 GLN B C 1
ATOM 4149 O O . GLN B 1 223 ? 28.840 -22.736 -6.136 1.00 18.29 234 GLN B O 1
ATOM 4155 N N . ASN B 1 224 ? 27.539 -24.354 -6.990 1.00 18.96 235 ASN B N 1
ATOM 4156 C CA . ASN B 1 224 ? 28.501 -25.410 -6.678 1.00 19.55 235 ASN B CA 1
ATOM 4157 C C . ASN B 1 224 ? 29.811 -25.143 -7.420 1.00 20.51 235 ASN B C 1
ATOM 4158 O O . ASN B 1 224 ? 30.898 -25.371 -6.884 1.00 19.99 235 ASN B O 1
ATOM 4163 N N . GLU B 1 225 ? 29.705 -24.657 -8.655 1.00 17.75 236 GLU B N 1
ATOM 4164 C CA . GLU B 1 225 ? 30.889 -24.362 -9.459 1.00 19.29 236 GLU B CA 1
ATOM 4165 C C . GLU B 1 225 ? 31.628 -23.141 -8.925 1.00 20.11 236 GLU B C 1
ATOM 4166 O O . GLU B 1 225 ? 32.858 -23.126 -8.891 1.00 20.06 236 GLU B O 1
ATOM 4172 N N . VAL B 1 226 ? 30.880 -22.125 -8.501 1.00 20.15 237 VAL B N 1
ATOM 4173 C CA . VAL B 1 226 ? 31.497 -20.923 -7.950 1.00 19.82 237 VAL B CA 1
ATOM 4174 C C . VAL B 1 226 ? 32.268 -21.289 -6.684 1.00 19.89 237 VAL B C 1
ATOM 4175 O O . VAL B 1 226 ? 33.394 -20.848 -6.478 1.00 19.51 237 VAL B O 1
ATOM 4179 N N . ILE B 1 227 ? 31.659 -22.108 -5.838 1.00 19.26 238 ILE B N 1
ATOM 4180 C CA . ILE B 1 227 ? 32.307 -22.505 -4.598 1.00 19.86 238 ILE B CA 1
ATOM 4181 C C . ILE B 1 227 ? 33.574 -23.304 -4.859 1.00 20.06 238 ILE B C 1
ATOM 4182 O O . ILE B 1 227 ? 34.566 -23.129 -4.163 1.00 19.90 238 ILE B O 1
ATOM 4187 N N . ALA B 1 228 ? 33.542 -24.175 -5.862 1.00 19.91 239 ALA B N 1
ATOM 4188 C CA . ALA B 1 228 ? 34.708 -24.988 -6.194 1.00 21.78 239 ALA B CA 1
ATOM 4189 C C . ALA B 1 228 ? 35.874 -24.101 -6.620 1.00 23.34 239 ALA B C 1
ATOM 4190 O O . ALA B 1 228 ? 37.033 -24.381 -6.303 1.00 21.84 239 ALA B O 1
ATOM 4192 N N . LEU B 1 229 ? 35.555 -23.030 -7.338 1.00 21.77 240 LEU B N 1
ATOM 4193 C CA . LEU B 1 229 ? 36.557 -22.079 -7.809 1.00 22.64 240 LEU B CA 1
ATOM 4194 C C . LEU B 1 229 ? 37.256 -21.459 -6.601 1.00 21.89 240 LEU B C 1
ATOM 4195 O O . LEU B 1 229 ? 38.484 -21.348 -6.555 1.00 22.26 240 LEU B O 1
ATOM 4200 N N . TRP B 1 230 ? 36.458 -21.054 -5.621 1.00 19.21 241 TRP B N 1
ATOM 4201 C CA . TRP B 1 230 ? 36.983 -20.434 -4.415 1.00 18.84 241 TRP B CA 1
ATOM 4202 C C . TRP B 1 230 ? 37.784 -21.440 -3.589 1.00 19.72 241 TRP B C 1
ATOM 4203 O O . TRP B 1 230 ? 38.882 -21.134 -3.119 1.00 19.64 241 TRP B O 1
ATOM 4214 N N . GLU B 1 231 ? 37.238 -22.643 -3.428 1.00 18.71 242 GLU B N 1
ATOM 4215 C CA . GLU B 1 231 ? 37.908 -23.684 -2.655 1.00 19.41 242 GLU B CA 1
ATOM 4216 C C . GLU B 1 231 ? 39.292 -23.986 -3.206 1.00 21.08 242 GLU B C 1
ATOM 4217 O O . GLU B 1 231 ? 40.223 -24.252 -2.452 1.00 20.09 242 GLU B O 1
ATOM 4223 N N . LYS B 1 232 ? 39.420 -23.950 -4.526 1.00 20.55 243 LYS B N 1
ATOM 4224 C CA . LYS B 1 232 ? 40.702 -24.206 -5.167 1.00 22.99 243 LYS B CA 1
ATOM 4225 C C . LYS B 1 232 ? 41.702 -23.120 -4.762 1.00 23.37 243 LYS B C 1
ATOM 4226 O O . LYS B 1 232 ? 42.879 -23.401 -4.522 1.00 24.18 243 LYS B O 1
ATOM 4232 N N . LYS B 1 233 ? 41.227 -21.880 -4.676 1.00 22.93 244 LYS B N 1
ATOM 4233 C CA . LYS B 1 233 ? 42.091 -20.754 -4.319 1.00 22.96 244 LYS B CA 1
ATOM 4234 C C . LYS B 1 233 ? 42.517 -20.693 -2.858 1.00 23.61 244 LYS B C 1
ATOM 4235 O O . LYS B 1 233 ? 43.633 -20.270 -2.555 1.00 25.37 244 LYS B O 1
ATOM 4241 N N . ILE B 1 234 ? 41.642 -21.100 -1.946 1.00 22.09 245 ILE B N 1
ATOM 4242 C CA . ILE B 1 234 ? 42.001 -21.054 -0.538 1.00 22.83 245 ILE B CA 1
ATOM 4243 C C . ILE B 1 234 ? 42.650 -22.351 -0.062 1.00 24.06 245 ILE B C 1
ATOM 4244 O O . ILE B 1 234 ? 43.078 -22.453 1.089 1.00 24.74 245 ILE B O 1
ATOM 4249 N N . GLY B 1 235 ? 42.726 -23.330 -0.958 1.00 23.77 246 GLY B N 1
ATOM 4250 C CA . GLY B 1 235 ? 43.349 -24.602 -0.629 1.00 24.86 246 GLY B CA 1
ATOM 4251 C C . GLY B 1 235 ? 42.645 -25.449 0.412 1.00 26.23 246 GLY B C 1
ATOM 4252 O O . GLY B 1 235 ? 43.287 -26.210 1.136 1.00 26.54 246 GLY B O 1
ATOM 4253 N N . LYS B 1 236 ? 41.325 -25.322 0.496 1.00 24.22 247 LYS B N 1
ATOM 4254 C CA . LYS B 1 236 ? 40.556 -26.103 1.452 1.00 24.71 247 LYS B CA 1
ATOM 4255 C C . LYS B 1 236 ? 39.111 -26.146 0.996 1.00 24.78 247 LYS B C 1
ATOM 4256 O O . LYS B 1 236 ? 38.672 -25.308 0.213 1.00 23.41 247 LYS B O 1
ATOM 4262 N N . THR B 1 237 ? 38.375 -27.134 1.483 1.00 21.93 248 THR B N 1
ATOM 4263 C CA . THR B 1 237 ? 36.978 -27.271 1.113 1.00 22.64 248 THR B CA 1
ATOM 4264 C C . THR B 1 237 ? 36.114 -26.595 2.175 1.00 18.92 248 THR B C 1
ATOM 4265 O O . THR B 1 237 ? 36.450 -26.613 3.353 1.00 19.30 248 THR B O 1
ATOM 4269 N N . LEU B 1 238 ? 35.013 -25.981 1.753 1.00 18.36 249 LEU B N 1
ATOM 4270 C CA . LEU B 1 238 ? 34.108 -25.328 2.690 1.00 18.63 249 LEU B CA 1
ATOM 4271 C C . LEU B 1 238 ? 33.038 -26.316 3.141 1.00 18.38 249 LEU B C 1
ATOM 4272 O O . LEU B 1 238 ? 32.698 -27.240 2.404 1.00 19.63 249 LEU B O 1
ATOM 4277 N N . GLU B 1 239 ? 32.531 -26.134 4.357 1.00 19.54 250 GLU B N 1
ATOM 4278 C CA . GLU B 1 239 ? 31.448 -26.977 4.853 1.00 18.59 250 GLU B CA 1
ATOM 4279 C C . GLU B 1 239 ? 30.244 -26.419 4.104 1.00 20.06 250 GLU B C 1
ATOM 4280 O O . GLU B 1 239 ? 29.995 -25.217 4.152 1.00 20.52 250 GLU B O 1
ATOM 4286 N N . LYS B 1 240 ? 29.508 -27.284 3.415 1.00 18.34 251 LYS B N 1
ATOM 4287 C CA . LYS B 1 240 ? 28.377 -26.843 2.603 1.00 17.23 251 LYS B CA 1
ATOM 4288 C C . LYS B 1 240 ? 27.019 -27.189 3.185 1.00 17.98 251 LYS B C 1
ATOM 4289 O O . LYS B 1 240 ? 26.732 -28.353 3.450 1.00 18.90 251 LYS B O 1
ATOM 4295 N N . THR B 1 241 ? 26.183 -26.173 3.369 1.00 14.69 252 THR B N 1
ATOM 4296 C CA . THR B 1 241 ? 24.839 -26.383 3.893 1.00 16.34 252 THR B CA 1
ATOM 4297 C C . THR B 1 241 ? 23.842 -26.077 2.789 1.00 17.35 252 THR B C 1
ATOM 4298 O O . THR B 1 241 ? 23.830 -24.973 2.252 1.00 17.71 252 THR B O 1
ATOM 4302 N N . TYR B 1 242 ? 23.017 -27.059 2.437 1.00 16.33 253 TYR B N 1
ATOM 4303 C CA . TYR B 1 242 ? 22.023 -26.859 1.395 1.00 15.95 253 TYR B CA 1
ATOM 4304 C C . TYR B 1 242 ? 20.659 -26.606 2.016 1.00 17.10 253 TYR B C 1
ATOM 4305 O O . TYR B 1 242 ? 20.128 -27.445 2.739 1.00 19.65 253 TYR B O 1
ATOM 4314 N N . VAL B 1 243 ? 20.107 -25.429 1.737 1.00 15.36 254 VAL B N 1
ATOM 4315 C CA . VAL B 1 243 ? 18.810 -25.035 2.277 1.00 16.88 254 VAL B CA 1
ATOM 4316 C C . VAL B 1 243 ? 17.720 -25.290 1.245 1.00 15.61 254 VAL B C 1
ATOM 4317 O O . VAL B 1 243 ? 17.847 -24.901 0.088 1.00 17.84 254 VAL B O 1
ATOM 4321 N N . SER B 1 244 ? 16.646 -25.944 1.677 1.00 17.25 255 SER B N 1
ATOM 4322 C CA . SER B 1 244 ? 15.539 -26.270 0.788 1.00 17.14 255 SER B CA 1
ATOM 4323 C C . SER B 1 244 ? 14.798 -25.031 0.316 1.00 17.51 255 SER B C 1
ATOM 4324 O O . SER B 1 244 ? 14.783 -24.010 1.003 1.00 17.80 255 SER B O 1
ATOM 4327 N N . GLU B 1 245 ? 14.171 -25.120 -0.852 1.00 17.70 256 GLU B N 1
ATOM 4328 C CA . GLU B 1 245 ? 13.411 -23.984 -1.352 1.00 18.40 256 GLU B CA 1
ATOM 4329 C C . GLU B 1 245 ? 12.303 -23.655 -0.358 1.00 19.91 256 GLU B C 1
ATOM 4330 O O . GLU B 1 245 ? 12.009 -22.489 -0.110 1.00 19.09 256 GLU B O 1
ATOM 4336 N N . GLU B 1 246 ? 11.690 -24.687 0.213 1.00 19.89 257 GLU B N 1
ATOM 4337 C CA . GLU B 1 246 ? 10.617 -24.478 1.181 1.00 21.88 257 GLU B CA 1
ATOM 4338 C C . GLU B 1 246 ? 11.052 -23.571 2.320 1.00 20.66 257 GLU B C 1
ATOM 4339 O O . GLU B 1 246 ? 10.332 -22.641 2.692 1.00 20.13 257 GLU B O 1
ATOM 4345 N N . GLN B 1 247 ? 12.233 -23.832 2.873 1.00 19.88 258 GLN B N 1
ATOM 4346 C CA . GLN B 1 247 ? 12.726 -23.024 3.977 1.00 19.95 258 GLN B CA 1
ATOM 4347 C C . GLN B 1 247 ? 13.101 -21.619 3.520 1.00 18.64 258 GLN B C 1
ATOM 4348 O O . GLN B 1 247 ? 12.870 -20.653 4.239 1.00 20.14 258 GLN B O 1
ATOM 4354 N N . VAL B 1 248 ? 13.693 -21.504 2.336 1.00 18.45 259 VAL B N 1
ATOM 4355 C CA . VAL B 1 248 ? 14.066 -20.189 1.821 1.00 18.09 259 VAL B CA 1
ATOM 4356 C C . VAL B 1 248 ? 12.816 -19.318 1.717 1.00 19.29 259 VAL B C 1
ATOM 4357 O O . VAL B 1 248 ? 12.807 -18.178 2.174 1.00 19.76 259 VAL B O 1
ATOM 4361 N N . LEU B 1 249 ? 11.756 -19.860 1.122 1.00 19.55 260 LEU B N 1
ATOM 4362 C CA . LEU B 1 249 ? 10.520 -19.101 0.971 1.00 20.86 260 LEU B CA 1
ATOM 4363 C C . LEU B 1 249 ? 9.968 -18.665 2.326 1.00 20.78 260 LEU B C 1
ATOM 4364 O O . LEU B 1 249 ? 9.420 -17.570 2.455 1.00 21.04 260 LEU B O 1
ATOM 4369 N N . LYS B 1 250 ? 10.124 -19.515 3.338 1.00 21.92 261 LYS B N 1
ATOM 4370 C CA . LYS B 1 250 ? 9.659 -19.184 4.682 1.00 21.81 261 LYS B CA 1
ATOM 4371 C C . LYS B 1 250 ? 10.532 -18.069 5.256 1.00 21.32 261 LYS B C 1
ATOM 4372 O O . LYS B 1 250 ? 10.026 -17.125 5.866 1.00 21.90 261 LYS B O 1
ATOM 4378 N N . ASP B 1 251 ? 11.843 -18.183 5.058 1.00 20.35 262 ASP B N 1
ATOM 4379 C CA . ASP B 1 251 ? 12.770 -17.169 5.556 1.00 20.51 262 ASP B CA 1
ATOM 4380 C C . ASP B 1 251 ? 12.440 -15.806 4.958 1.00 20.70 262 ASP B C 1
ATOM 4381 O O . ASP B 1 251 ? 12.496 -14.790 5.645 1.00 20.77 262 ASP B O 1
ATOM 4386 N N . ILE B 1 252 ? 12.089 -15.784 3.677 1.00 19.45 263 ILE B N 1
ATOM 4387 C CA . ILE B 1 252 ? 11.748 -14.527 3.014 1.00 19.34 263 ILE B CA 1
ATOM 4388 C C . ILE B 1 252 ? 10.506 -13.892 3.646 1.00 20.61 263 ILE B C 1
ATOM 4389 O O . ILE B 1 252 ? 10.474 -12.694 3.912 1.00 21.42 263 ILE B O 1
ATOM 4394 N N . GLN B 1 253 ? 9.491 -14.706 3.905 1.00 20.46 264 GLN B N 1
ATOM 4395 C CA . GLN B 1 253 ? 8.252 -14.209 4.491 1.00 23.32 264 GLN B CA 1
ATOM 4396 C C . GLN B 1 253 ? 8.374 -13.829 5.961 1.00 23.14 264 GLN B C 1
ATOM 4397 O O . GLN B 1 253 ? 7.633 -12.981 6.454 1.00 23.90 264 GLN B O 1
ATOM 4403 N N . GLU B 1 254 ? 9.315 -14.450 6.659 1.00 21.59 265 GLU B N 1
ATOM 4404 C CA . GLU B 1 254 ? 9.480 -14.201 8.088 1.00 22.28 265 GLU B CA 1
ATOM 4405 C C . GLU B 1 254 ? 10.629 -13.275 8.476 1.00 23.11 265 GLU B C 1
ATOM 4406 O O . GLU B 1 254 ? 10.907 -13.100 9.662 1.00 24.25 265 GLU B O 1
ATOM 4412 N N . SER B 1 255 ? 11.285 -12.669 7.492 1.00 23.12 266 SER B N 1
ATOM 4413 C CA . SER B 1 255 ? 12.413 -11.790 7.785 1.00 24.68 266 SER B CA 1
ATOM 4414 C C . SER B 1 255 ? 12.176 -10.337 7.411 1.00 25.53 266 SER B C 1
ATOM 4415 O O . SER B 1 255 ? 11.460 -10.037 6.456 1.00 25.22 266 SER B O 1
ATOM 4418 N N . SER B 1 256 ? 12.786 -9.440 8.180 1.00 26.27 267 SER B N 1
ATOM 4419 C CA . SER B 1 256 ? 12.678 -8.013 7.920 1.00 29.18 267 SER B CA 1
ATOM 4420 C C . SER B 1 256 ? 13.713 -7.675 6.856 1.00 28.55 267 SER B C 1
ATOM 4421 O O . SER B 1 256 ? 14.536 -8.514 6.492 1.00 28.34 267 SER B O 1
ATOM 4424 N N . PHE B 1 257 ? 13.659 -6.448 6.355 1.00 28.86 268 PHE B N 1
ATOM 4425 C CA . PHE B 1 257 ? 14.604 -5.984 5.351 1.00 28.74 268 PHE B CA 1
ATOM 4426 C C . PHE B 1 257 ? 15.935 -5.810 6.079 1.00 28.31 268 PHE B C 1
ATOM 4427 O O . PHE B 1 257 ? 15.952 -5.485 7.266 1.00 28.87 268 PHE B O 1
ATOM 4435 N N . PRO B 1 258 ? 17.068 -6.012 5.385 1.00 27.11 269 PRO B N 1
ATOM 4436 C CA . PRO B 1 258 ? 17.256 -6.384 3.980 1.00 26.13 269 PRO B CA 1
ATOM 4437 C C . PRO B 1 258 ? 17.210 -7.879 3.665 1.00 24.42 269 PRO B C 1
ATOM 4438 O O . PRO B 1 258 ? 17.263 -8.263 2.498 1.00 23.83 269 PRO B O 1
ATOM 4442 N N . HIS B 1 259 ? 17.115 -8.724 4.685 1.00 24.10 270 HIS B N 1
ATOM 4443 C CA . HIS B 1 259 ? 17.093 -10.165 4.445 1.00 23.62 270 HIS B CA 1
ATOM 4444 C C . HIS B 1 259 ? 16.006 -10.642 3.487 1.00 22.75 270 HIS B C 1
ATOM 4445 O O . HIS B 1 259 ? 16.277 -11.464 2.611 1.00 22.08 270 HIS B O 1
ATOM 4452 N N . ASN B 1 260 ? 14.780 -10.147 3.637 1.00 20.64 271 ASN B N 1
ATOM 4453 C CA . ASN B 1 260 ? 13.724 -10.614 2.750 1.00 21.90 271 ASN B CA 1
ATOM 4454 C C . ASN B 1 260 ? 14.034 -10.315 1.289 1.00 21.10 271 ASN B C 1
ATOM 4455 O O . ASN B 1 260 ? 13.850 -11.169 0.425 1.00 19.77 271 ASN B O 1
ATOM 4460 N N . TYR B 1 261 ? 14.539 -9.116 1.028 1.00 20.97 272 TYR B N 1
ATOM 4461 C CA . TYR B 1 261 ? 14.879 -8.693 -0.322 1.00 21.73 272 TYR B CA 1
ATOM 4462 C C . TYR B 1 261 ? 16.061 -9.482 -0.888 1.00 20.32 272 TYR B C 1
ATOM 4463 O O . TYR B 1 261 ? 16.004 -9.989 -2.011 1.00 18.71 272 TYR B O 1
ATOM 4472 N N . LEU B 1 262 ? 17.140 -9.578 -0.117 1.00 19.53 273 LEU B N 1
ATOM 4473 C CA . LEU B 1 262 ? 18.313 -10.308 -0.576 1.00 19.57 273 LEU B CA 1
ATOM 4474 C C . LEU B 1 262 ? 18.003 -11.775 -0.843 1.00 19.16 273 LEU B C 1
ATOM 4475 O O . LEU B 1 262 ? 18.401 -12.312 -1.873 1.00 16.87 273 LEU B O 1
ATOM 4480 N N . LEU B 1 263 ? 17.300 -12.428 0.078 1.00 18.46 274 LEU B N 1
ATOM 4481 C CA . LEU B 1 263 ? 16.968 -13.833 -0.131 1.00 18.00 274 LEU B CA 1
ATOM 4482 C C . LEU B 1 263 ? 16.059 -14.024 -1.342 1.00 17.68 274 LEU B C 1
ATOM 4483 O O . LEU B 1 263 ? 16.178 -15.024 -2.045 1.00 16.55 274 LEU B O 1
ATOM 4488 N N . ALA B 1 264 ? 15.154 -13.078 -1.590 1.00 17.33 275 ALA B N 1
ATOM 4489 C CA . ALA B 1 264 ? 14.266 -13.190 -2.749 1.00 18.20 275 ALA B CA 1
ATOM 4490 C C . ALA B 1 264 ? 15.099 -13.075 -4.029 1.00 18.45 275 ALA B C 1
ATOM 4491 O O . ALA B 1 264 ? 14.840 -13.774 -5.011 1.00 18.78 275 ALA B O 1
ATOM 4493 N N . LEU B 1 265 ? 16.102 -12.199 -4.016 1.00 17.30 276 LEU B N 1
ATOM 4494 C CA . LEU B 1 265 ? 16.977 -12.040 -5.178 1.00 17.21 276 LEU B CA 1
ATOM 4495 C C . LEU B 1 265 ? 17.763 -13.327 -5.423 1.00 18.08 276 LEU B C 1
ATOM 4496 O O . LEU B 1 265 ? 17.871 -13.791 -6.556 1.00 19.14 276 LEU B O 1
ATOM 4501 N N . TYR B 1 266 ? 18.316 -13.896 -4.354 1.00 17.65 277 TYR B N 1
ATOM 4502 C CA . TYR B 1 266 ? 19.102 -15.127 -4.459 1.00 17.19 277 TYR B CA 1
ATOM 4503 C C . TYR B 1 266 ? 18.228 -16.312 -4.880 1.00 17.39 277 TYR B C 1
ATOM 4504 O O . TYR B 1 266 ? 18.673 -17.199 -5.613 1.00 18.53 277 TYR B O 1
ATOM 4513 N N . HIS B 1 267 ? 16.990 -16.335 -4.394 1.00 17.18 278 HIS B N 1
ATOM 4514 C CA . HIS B 1 267 ? 16.045 -17.397 -4.739 1.00 17.81 278 HIS B CA 1
ATOM 4515 C C . HIS B 1 267 ? 15.794 -17.380 -6.250 1.00 18.57 278 HIS B C 1
ATOM 4516 O O . HIS B 1 267 ? 15.814 -18.416 -6.912 1.00 19.50 278 HIS B O 1
ATOM 4523 N N . SER B 1 268 ? 15.574 -16.192 -6.796 1.00 18.47 279 SER B N 1
ATOM 4524 C CA . SER B 1 268 ? 15.323 -16.056 -8.224 1.00 19.16 279 SER B CA 1
ATOM 4525 C C . SER B 1 268 ? 16.523 -16.526 -9.045 1.00 19.05 279 SER B C 1
ATOM 4526 O O . SER B 1 268 ? 16.366 -17.174 -10.073 1.00 19.01 279 SER B O 1
ATOM 4529 N N . GLN B 1 269 ? 17.725 -16.205 -8.578 1.00 18.52 280 GLN B N 1
ATOM 4530 C CA . GLN B 1 269 ? 18.938 -16.578 -9.295 1.00 21.05 280 GLN B CA 1
ATOM 4531 C C . GLN B 1 269 ? 19.342 -18.034 -9.135 1.00 21.68 280 GLN B C 1
ATOM 4532 O O . GLN B 1 269 ? 19.512 -18.763 -10.114 1.00 23.46 280 GLN B O 1
ATOM 4538 N N . GLN B 1 270 ? 19.492 -18.443 -7.882 1.00 20.84 281 GLN B N 1
ATOM 4539 C CA . GLN B 1 270 ? 19.956 -19.776 -7.541 1.00 20.65 281 GLN B CA 1
ATOM 4540 C C . GLN B 1 270 ? 18.963 -20.938 -7.548 1.00 20.87 281 GLN B C 1
ATOM 4541 O O . GLN B 1 270 ? 19.368 -22.081 -7.748 1.00 21.69 281 GLN B O 1
ATOM 4547 N N . ILE B 1 271 ? 17.676 -20.671 -7.342 1.00 19.15 282 ILE B N 1
ATOM 4548 C CA . ILE B 1 271 ? 16.695 -21.753 -7.347 1.00 20.15 282 ILE B CA 1
ATOM 4549 C C . ILE B 1 271 ? 15.813 -21.718 -8.588 1.00 20.62 282 ILE B C 1
ATOM 4550 O O . ILE B 1 271 ? 15.596 -22.747 -9.228 1.00 22.78 282 ILE B O 1
ATOM 4555 N N . LYS B 1 272 ? 15.313 -20.538 -8.936 1.00 20.32 283 LYS B N 1
ATOM 4556 C CA . LYS B 1 272 ? 14.460 -20.417 -10.113 1.00 20.87 283 LYS B CA 1
ATOM 4557 C C . LYS B 1 272 ? 15.249 -20.357 -11.420 1.00 22.22 283 LYS B C 1
ATOM 4558 O O . LYS B 1 272 ? 14.700 -20.610 -12.495 1.00 23.32 283 LYS B O 1
ATOM 4564 N N . GLY B 1 273 ? 16.535 -20.033 -11.321 1.00 22.22 284 GLY B N 1
ATOM 4565 C CA . GLY B 1 273 ? 17.382 -19.944 -12.500 1.00 21.22 284 GLY B CA 1
ATOM 4566 C C . GLY B 1 273 ? 16.984 -18.844 -13.465 1.00 21.38 284 GLY B C 1
ATOM 4567 O O . GLY B 1 273 ? 16.725 -19.114 -14.641 1.00 21.94 284 GLY B O 1
ATOM 4568 N N . ASP B 1 274 ? 16.940 -17.600 -12.993 1.00 20.44 285 ASP B N 1
ATOM 4569 C CA . ASP B 1 274 ? 16.548 -16.499 -13.867 1.00 21.47 285 ASP B CA 1
ATOM 4570 C C . ASP B 1 274 ? 17.532 -16.206 -14.998 1.00 20.08 285 ASP B C 1
ATOM 4571 O O . ASP B 1 274 ? 17.187 -15.515 -15.949 1.00 19.33 285 ASP B O 1
ATOM 4576 N N . ALA B 1 275 ? 18.747 -16.743 -14.914 1.00 19.32 286 ALA B N 1
ATOM 4577 C CA . ALA B 1 275 ? 19.726 -16.528 -15.977 1.00 18.61 286 ALA B CA 1
ATOM 4578 C C . ALA B 1 275 ? 19.706 -17.701 -16.962 1.00 18.44 286 ALA B C 1
ATOM 4579 O O . ALA B 1 275 ? 20.478 -17.728 -17.925 1.00 19.05 286 ALA B O 1
ATOM 4581 N N . VAL B 1 276 ? 18.820 -18.662 -16.715 1.00 18.43 287 VAL B N 1
ATOM 4582 C CA . VAL B 1 276 ? 18.700 -19.839 -17.578 1.00 20.34 287 VAL B CA 1
ATOM 4583 C C . VAL B 1 276 ? 17.503 -19.722 -18.524 1.00 21.12 287 VAL B C 1
ATOM 4584 O O . VAL B 1 276 ? 16.353 -19.723 -18.085 1.00 22.11 287 VAL B O 1
ATOM 4588 N N . TYR B 1 277 ? 17.782 -19.624 -19.821 1.00 21.84 288 TYR B N 1
ATOM 4589 C CA . TYR B 1 277 ? 16.732 -19.512 -20.832 1.00 22.07 288 TYR B CA 1
ATOM 4590 C C . TYR B 1 277 ? 17.310 -19.430 -22.236 1.00 24.93 288 TYR B C 1
ATOM 4591 O O . TYR B 1 277 ? 18.469 -19.061 -22.420 1.00 24.59 288 TYR B O 1
ATOM 4600 N N . GLU B 1 278 ? 16.493 -19.786 -23.223 1.00 27.04 289 GLU B N 1
ATOM 4601 C CA . GLU B 1 278 ? 16.898 -19.707 -24.619 1.00 29.46 289 GLU B CA 1
ATOM 4602 C C . GLU B 1 278 ? 16.333 -18.372 -25.083 1.00 29.17 289 GLU B C 1
ATOM 4603 O O . GLU B 1 278 ? 15.202 -18.027 -24.740 1.00 29.79 289 GLU B O 1
ATOM 4609 N N . ILE B 1 279 ? 17.111 -17.611 -25.846 1.00 29.81 290 ILE B N 1
ATOM 4610 C CA . ILE B 1 279 ? 16.643 -16.311 -26.307 1.00 29.97 290 ILE B CA 1
ATOM 4611 C C . ILE B 1 279 ? 15.677 -16.407 -27.482 1.00 29.79 290 ILE B C 1
ATOM 4612 O O . ILE B 1 279 ? 15.577 -17.444 -28.140 1.00 30.24 290 ILE B O 1
ATOM 4617 N N . ASP B 1 280 ? 14.965 -15.309 -27.719 1.00 29.78 291 ASP B N 1
ATOM 4618 C CA . ASP B 1 280 ? 14.012 -15.199 -28.818 1.00 30.48 291 ASP B CA 1
ATOM 4619 C C . ASP B 1 280 ? 14.656 -14.277 -29.845 1.00 28.04 291 ASP B C 1
ATOM 4620 O O . ASP B 1 280 ? 14.709 -13.062 -29.652 1.00 27.30 291 ASP B O 1
ATOM 4625 N N . PRO B 1 281 ? 15.152 -14.844 -30.958 1.00 28.54 292 PRO B N 1
ATOM 4626 C CA . PRO B 1 281 ? 15.800 -14.064 -32.016 1.00 27.04 292 PRO B CA 1
ATOM 4627 C C . PRO B 1 281 ? 15.069 -12.785 -32.419 1.00 25.44 292 PRO B C 1
ATOM 4628 O O . PRO B 1 281 ? 15.694 -11.805 -32.813 1.00 25.52 292 PRO B O 1
ATOM 4632 N N . ALA B 1 282 ? 13.746 -12.789 -32.313 1.00 27.13 293 ALA B N 1
ATOM 4633 C CA . ALA B 1 282 ? 12.969 -11.615 -32.692 1.00 28.99 293 ALA B CA 1
ATOM 4634 C C . ALA B 1 282 ? 13.128 -10.442 -31.728 1.00 29.80 293 ALA B C 1
ATOM 4635 O O . ALA B 1 282 ? 12.944 -9.287 -32.117 1.00 30.05 293 ALA B O 1
ATOM 4637 N N . LYS B 1 283 ? 13.489 -10.729 -30.481 1.00 31.49 294 LYS B N 1
ATOM 4638 C CA . LYS B 1 283 ? 13.632 -9.666 -29.490 1.00 30.94 294 LYS B CA 1
ATOM 4639 C C . LYS B 1 283 ? 14.922 -9.695 -28.676 1.00 28.48 294 LYS B C 1
ATOM 4640 O O . LYS B 1 283 ? 15.213 -8.735 -27.969 1.00 28.32 294 LYS B O 1
ATOM 4646 N N . ASP B 1 284 ? 15.687 -10.780 -28.777 1.00 26.70 295 ASP B N 1
ATOM 4647 C CA . ASP B 1 284 ? 16.915 -10.913 -27.993 1.00 24.34 295 ASP B CA 1
ATOM 4648 C C . ASP B 1 284 ? 18.213 -11.045 -28.776 1.00 24.56 295 ASP B C 1
ATOM 4649 O O . ASP B 1 284 ? 18.225 -11.478 -29.926 1.00 22.99 295 ASP B O 1
ATOM 4654 N N . ILE B 1 285 ? 19.309 -10.685 -28.111 1.00 22.86 296 ILE B N 1
ATOM 4655 C CA . ILE B 1 285 ? 20.653 -10.791 -28.672 1.00 22.53 296 ILE B CA 1
ATOM 4656 C C . ILE B 1 285 ? 21.554 -11.340 -27.570 1.00 21.00 296 ILE B C 1
ATOM 4657 O O . ILE B 1 285 ? 21.550 -10.827 -26.446 1.00 21.02 296 ILE B O 1
ATOM 4662 N N . GLU B 1 286 ? 22.299 -12.395 -27.883 1.00 20.11 297 GLU B N 1
ATOM 4663 C CA . GLU B 1 286 ? 23.223 -12.996 -26.921 1.00 19.30 297 GLU B CA 1
ATOM 4664 C C . GLU B 1 286 ? 24.558 -12.276 -27.106 1.00 21.42 297 GLU B C 1
ATOM 4665 O O . GLU B 1 286 ? 25.226 -12.448 -28.126 1.00 20.03 297 GLU B O 1
ATOM 4671 N N . ALA B 1 287 ? 24.945 -11.471 -26.121 1.00 19.65 298 ALA B N 1
ATOM 4672 C CA . ALA B 1 287 ? 26.176 -10.697 -26.211 1.00 20.52 298 ALA B CA 1
ATOM 4673 C C . ALA B 1 287 ? 27.425 -11.502 -26.561 1.00 20.40 298 ALA B C 1
ATOM 4674 O O . ALA B 1 287 ? 28.232 -11.067 -27.386 1.00 20.73 298 ALA B O 1
ATOM 4676 N N . SER B 1 288 ? 27.593 -12.664 -25.941 1.00 20.37 299 SER B N 1
ATOM 4677 C CA . SER B 1 288 ? 28.778 -13.475 -26.204 1.00 23.19 299 SER B CA 1
ATOM 4678 C C . SER B 1 288 ? 28.826 -13.927 -27.656 1.00 24.57 299 SER B C 1
ATOM 4679 O O . SER B 1 288 ? 29.900 -14.174 -28.208 1.00 24.93 299 SER B O 1
ATOM 4682 N N . GLU B 1 289 ? 27.656 -14.017 -28.277 1.00 24.12 300 GLU B N 1
ATOM 4683 C CA . GLU B 1 289 ? 27.562 -14.440 -29.665 1.00 24.81 300 GLU B CA 1
ATOM 4684 C C . GLU B 1 289 ? 27.772 -13.293 -30.645 1.00 23.54 300 GLU B C 1
ATOM 4685 O O . GLU B 1 289 ? 28.455 -13.453 -31.652 1.00 22.97 300 GLU B O 1
ATOM 4691 N N . ALA B 1 290 ? 27.196 -12.134 -30.344 1.00 20.95 301 ALA B N 1
ATOM 4692 C CA . ALA B 1 290 ? 27.313 -10.977 -31.226 1.00 20.06 301 ALA B CA 1
ATOM 4693 C C . ALA B 1 290 ? 28.652 -10.264 -31.124 1.00 19.80 301 ALA B C 1
ATOM 4694 O O . ALA B 1 290 ? 29.135 -9.694 -32.105 1.00 22.09 301 ALA B O 1
ATOM 4696 N N . TYR B 1 291 ? 29.253 -10.301 -29.940 1.00 19.01 302 TYR B N 1
ATOM 4697 C CA . TYR B 1 291 ? 30.515 -9.610 -29.715 1.00 19.47 302 TYR B CA 1
ATOM 4698 C C . TYR B 1 291 ? 31.636 -10.519 -29.199 1.00 19.95 302 TYR B C 1
ATOM 4699 O O . TYR B 1 291 ? 32.112 -10.349 -28.079 1.00 18.97 302 TYR B O 1
ATOM 4708 N N . PRO B 1 292 ? 32.076 -11.493 -30.012 1.00 21.06 303 PRO B N 1
ATOM 4709 C CA . PRO B 1 292 ? 33.148 -12.392 -29.567 1.00 21.02 303 PRO B CA 1
ATOM 4710 C C . PRO B 1 292 ? 34.478 -11.671 -29.366 1.00 20.89 303 PRO B C 1
ATOM 4711 O O . PRO B 1 292 ? 35.414 -12.218 -28.785 1.00 21.47 303 PRO B O 1
ATOM 4715 N N . ASP B 1 293 ? 34.544 -10.436 -29.845 1.00 20.49 304 ASP B N 1
ATOM 4716 C CA . ASP B 1 293 ? 35.747 -9.616 -29.738 1.00 20.71 304 ASP B CA 1
ATOM 4717 C C . ASP B 1 293 ? 35.949 -9.067 -28.332 1.00 21.27 304 ASP B C 1
ATOM 4718 O O . ASP B 1 293 ? 37.079 -8.807 -27.914 1.00 21.73 304 ASP B O 1
ATOM 4723 N N . VAL B 1 294 ? 34.851 -8.880 -27.608 1.00 19.69 305 VAL B N 1
ATOM 4724 C CA . VAL B 1 294 ? 34.927 -8.309 -26.272 1.00 19.70 305 VAL B CA 1
ATOM 4725 C C . VAL B 1 294 ? 35.495 -9.251 -25.226 1.00 20.50 305 VAL B C 1
ATOM 4726 O O . VAL B 1 294 ? 34.904 -10.282 -24.910 1.00 21.29 305 VAL B O 1
ATOM 4730 N N . THR B 1 295 ? 36.656 -8.887 -24.694 1.00 19.87 306 THR B N 1
ATOM 4731 C CA . THR B 1 295 ? 37.296 -9.695 -23.668 1.00 20.65 306 THR B CA 1
ATOM 4732 C C . THR B 1 295 ? 36.637 -9.345 -22.347 1.00 20.90 306 THR B C 1
ATOM 4733 O O . THR B 1 295 ? 36.170 -8.220 -22.161 1.00 22.57 306 THR B O 1
ATOM 4737 N N . TYR B 1 296 ? 36.595 -10.302 -21.429 1.00 19.81 307 TYR B N 1
ATOM 4738 C CA . TYR B 1 296 ? 35.981 -10.046 -20.136 1.00 19.05 307 TYR B CA 1
ATOM 4739 C C . TYR B 1 296 ? 36.736 -10.677 -18.974 1.00 19.82 307 TYR B C 1
ATOM 4740 O O . TYR B 1 296 ? 37.498 -11.635 -19.147 1.00 19.61 307 TYR B O 1
ATOM 4749 N N . THR B 1 297 ? 36.513 -10.120 -17.790 1.00 18.07 308 THR B N 1
ATOM 4750 C CA . THR B 1 297 ? 37.130 -10.611 -16.566 1.00 16.83 308 THR B CA 1
ATOM 4751 C C . THR B 1 297 ? 36.342 -11.835 -16.117 1.00 17.35 308 THR B C 1
ATOM 4752 O O . THR B 1 297 ? 35.121 -11.774 -15.963 1.00 17.78 308 THR B O 1
ATOM 4756 N N . THR B 1 298 ? 37.036 -12.948 -15.913 1.00 15.20 309 THR B N 1
ATOM 4757 C CA . THR B 1 298 ? 36.362 -14.166 -15.493 1.00 15.30 309 THR B CA 1
ATOM 4758 C C . THR B 1 298 ? 36.085 -14.146 -14.000 1.00 16.62 309 THR B C 1
ATOM 4759 O O . THR B 1 298 ? 36.710 -13.391 -13.248 1.00 16.37 309 THR B O 1
ATOM 4763 N N . ALA B 1 299 ? 35.131 -14.968 -13.570 1.00 15.01 310 ALA B N 1
ATOM 4764 C CA . ALA B 1 299 ? 34.806 -15.054 -12.156 1.00 16.56 310 ALA B CA 1
ATOM 4765 C C . ALA B 1 299 ? 36.046 -15.566 -11.422 1.00 15.85 310 ALA B C 1
ATOM 4766 O O . ALA B 1 299 ? 36.332 -15.151 -10.299 1.00 17.63 310 ALA B O 1
ATOM 4768 N N . ASP B 1 300 ? 36.782 -16.461 -12.073 1.00 17.81 311 ASP B N 1
ATOM 4769 C CA . ASP B 1 300 ? 37.987 -17.036 -11.478 1.00 19.42 311 ASP B CA 1
ATOM 4770 C C . ASP B 1 300 ? 39.016 -15.941 -11.191 1.00 20.02 311 ASP B C 1
ATOM 4771 O O . ASP B 1 300 ? 39.616 -15.909 -10.118 1.00 19.83 311 ASP B O 1
ATOM 4776 N N . GLU B 1 301 ? 39.217 -15.040 -12.145 1.00 19.41 312 GLU B N 1
ATOM 4777 C CA . GLU B 1 301 ? 40.170 -13.947 -11.952 1.00 18.13 312 GLU B CA 1
ATOM 4778 C C . GLU B 1 301 ? 39.670 -12.976 -10.877 1.00 17.36 312 GLU B C 1
ATOM 4779 O O . GLU B 1 301 ? 40.421 -12.550 -9.997 1.00 17.83 312 GLU B O 1
ATOM 4785 N N . TYR B 1 302 ? 38.387 -12.637 -10.949 1.00 18.08 313 TYR B N 1
ATOM 4786 C CA . TYR B 1 302 ? 37.783 -11.716 -9.995 1.00 16.37 313 TYR B CA 1
ATOM 4787 C C . TYR B 1 302 ? 38.014 -12.110 -8.536 1.00 16.19 313 TYR B C 1
ATOM 4788 O O . TYR B 1 302 ? 38.314 -11.265 -7.693 1.00 16.95 313 TYR B O 1
ATOM 4797 N N . LEU B 1 303 ? 37.865 -13.396 -8.235 1.00 15.72 314 LEU B N 1
ATOM 4798 C CA . LEU B 1 303 ? 38.022 -13.862 -6.863 1.00 16.05 314 LEU B CA 1
ATOM 4799 C C . LEU B 1 303 ? 39.437 -13.815 -6.292 1.00 16.12 314 LEU B C 1
ATOM 4800 O O . LEU B 1 303 ? 39.605 -13.851 -5.076 1.00 17.73 314 LEU B O 1
ATOM 4805 N N . ASN B 1 304 ? 40.445 -13.717 -7.153 1.00 16.74 315 ASN B N 1
ATOM 4806 C CA . ASN B 1 304 ? 41.822 -13.692 -6.667 1.00 18.21 315 ASN B CA 1
ATOM 4807 C C . ASN B 1 304 ? 42.137 -12.559 -5.693 1.00 19.19 315 ASN B C 1
ATOM 4808 O O . ASN B 1 304 ? 42.954 -12.726 -4.784 1.00 18.91 315 ASN B O 1
ATOM 4813 N N . GLN B 1 305 ? 41.482 -11.416 -5.866 1.00 20.34 316 GLN B N 1
ATOM 4814 C CA . GLN B 1 305 ? 41.726 -10.268 -4.999 1.00 20.58 316 GLN B CA 1
ATOM 4815 C C . GLN B 1 305 ? 41.327 -10.470 -3.541 1.00 21.25 316 GLN B C 1
ATOM 4816 O O . GLN B 1 305 ? 41.771 -9.722 -2.670 1.00 21.11 316 GLN B O 1
ATOM 4822 N N . PHE B 1 306 ? 40.503 -11.476 -3.262 1.00 20.53 317 PHE B N 1
ATOM 4823 C CA . PHE B 1 306 ? 40.066 -11.710 -1.890 1.00 21.26 317 PHE B CA 1
ATOM 4824 C C . PHE B 1 306 ? 40.826 -12.809 -1.154 1.00 22.96 317 PHE B C 1
ATOM 4825 O O . PHE B 1 306 ? 40.630 -13.004 0.045 1.00 23.28 317 PHE B O 1
ATOM 4833 N N . VAL B 1 307 ? 41.691 -13.520 -1.867 1.00 23.93 318 VAL B N 1
ATOM 4834 C CA . VAL B 1 307 ? 42.466 -14.597 -1.253 1.00 27.22 318 VAL B CA 1
ATOM 4835 C C . VAL B 1 307 ? 43.459 -14.021 -0.245 1.00 29.58 318 VAL B C 1
ATOM 4836 O O . VAL B 1 307 ? 43.375 -14.381 0.949 1.00 30.85 318 VAL B O 1
#

Foldseek 3Di:
DAFEEEEEPCLFPQNVLLLVLCLVVPHQAEYEDAPDDDPPDVVSVVVSVVVSVVSRYHYQYDDLPGLVSLLVVLLVGAEYEYEDDPDDLVSVVSNVVSCVVSVRHPEYEGHAAAFQLVFFDFDPPQVVVSVSNVVVLVVCVVSVPWYEYEHEHAACQVCVQCLLAPPGRHDDDAADEAEAPQAAWFAYAHSNVSSNLVVVLVPDPLRTQAYEYERDDLRGGTSVRSQVLVCVLVVHHYHYHYDYPVVLQVCLVPDDPPVSVSSRSCCGRHPVRSSDDDDDSVHYHYSCVVPVVDDGQGSSNVNNVVD/DAQEEEEEPCLFPQNVLLLVLCLVVVGQAEYEDEDDDDPDDPVSVVVSVVVSVVSNYHYQYDDLVGLVSLLVVLLVHAEYEYADDPDDLLSCVSNVVSNVVSVRHPEYERHAAAFQLVQFDFDPPVVVVSVSNVVVVVVCVVVVPWYEYEHEHAACCPCVQDLLDPPDRHDDDAADEAEAPQAFWGAYAHSNLSSNLVSVLSPDPVRTQAYEYERDDLRGGGSVRSQVLVCVLSVHHYHYHYDYLVVLVVQLVPDDPPSVVSSSSSCGCHPVNSSDDDDDVVHYDYSCVVCVPRDGDGSSNVNNVRD

Organism: Medicago sativa (NCBI:txid3879)

GO terms:
  GO:0047526 2'-hydroxyisoflavone reductase activity (F, EXP)

B-factor: mean 27.05, std 10.46, range [12.48, 63.84]

Sequence (614 aa):
TENKILILGPTGAIGRHIVWASIKAGNPTYALVRKTITAANPETKEELIDNYQSLGVILLEGDINDHETLVKAIKQVDIVICAAGRLLIEDQVKIIKAIKEAGNVKKFFPSEFGLDVDRHDAVEPVRQVFEEKASIRRVIEAEGVPYTYLCCHAFTGYFLRNLAQLDATDPPRDKVVILGDGNVKGAYVTEADVGTFTIRAANDPNTLNKAVHIRLPKNYLTQNEVIALWEKKIGKTLEKTYVSEEQVLKDIQESSFPHNYLLALYHSQQIKGDAVYEIDPAKDIEASEAYPDVTYTTADEYLNQFVTENKILILGPTGAIGRHIVWASIKAGNPTYALVRKTITAANPETKEELIDNYQSLGVILLEGDINDHETLVKAIKQVDIVICAAGRLLIEDQVKIIKAIKEAGNVKKFFPSEFGLDVDRHDAVEPVRQVFEEKASIRRVIEAEGVPYTYLCCHAFTGYFLRNLAQLDATDPPRDKVVILGDGNVKGAYVTEADVGTFTIRAANDPNTLNKAVHIRLPKNYLTQNEVIALWEKKIGKTLEKTYVSEEQVLKDIQESSFPHNYLLALYHSQQIKGDAVYEIDPAKDIEASEAYPDVTYTTADEYLNQFV